Protein AF-A0AB34KIT4-F1 (afdb_monomer_lite)

Organism: NCBI:txid1052096

Radius of gyration: 27.0 Å; chains: 1; bounding box: 55×71×82 Å

Structure (mmCIF, N/CA/C/O backbone):
data_AF-A0AB34KIT4-F1
#
_entry.id   AF-A0AB34KIT4-F1
#
loop_
_atom_site.group_PDB
_atom_site.id
_atom_site.type_symbol
_atom_site.label_atom_id
_atom_site.label_alt_id
_atom_site.label_comp_id
_atom_site.label_asym_id
_atom_site.label_entity_id
_atom_site.label_seq_id
_atom_site.pdbx_PDB_ins_code
_atom_site.Cartn_x
_atom_site.Cartn_y
_atom_site.Cartn_z
_atom_site.occupancy
_atom_site.B_iso_or_equiv
_atom_site.auth_seq_id
_atom_site.auth_comp_id
_atom_site.auth_asym_id
_atom_site.auth_atom_id
_atom_site.pdbx_PDB_model_num
ATOM 1 N N . MET A 1 1 ? -22.124 17.864 18.884 1.00 65.31 1 MET A N 1
ATOM 2 C CA . MET A 1 1 ? -22.129 17.153 17.580 1.00 65.31 1 MET A CA 1
ATOM 3 C C . MET A 1 1 ? -22.810 15.789 17.729 1.00 65.31 1 MET A C 1
ATOM 5 O O . MET A 1 1 ? -22.180 14.860 18.225 1.00 65.31 1 MET A O 1
ATOM 9 N N . THR A 1 2 ? -24.087 15.650 17.356 1.00 73.38 2 THR A N 1
ATOM 10 C CA . THR A 1 2 ? -24.898 14.445 17.652 1.00 73.38 2 THR A CA 1
ATOM 11 C C . THR A 1 2 ? -24.976 13.425 16.513 1.00 73.38 2 THR A C 1
ATOM 13 O O . THR A 1 2 ? -25.124 12.246 16.797 1.00 73.38 2 THR A O 1
ATOM 16 N N . ASN A 1 3 ? -24.793 13.816 15.248 1.00 84.19 3 ASN A N 1
ATOM 17 C CA . ASN A 1 3 ? -24.973 12.926 14.081 1.00 84.19 3 ASN A CA 1
ATOM 18 C C . ASN A 1 3 ? -23.658 12.398 13.473 1.00 84.19 3 ASN A C 1
ATOM 20 O O . ASN A 1 3 ? -23.613 11.999 12.313 1.00 84.19 3 ASN A O 1
ATOM 24 N N . VAL A 1 4 ? -22.570 12.409 14.243 1.00 85.94 4 VAL A N 1
ATOM 25 C CA . VAL A 1 4 ? -21.255 11.932 13.784 1.00 85.94 4 VAL A CA 1
ATOM 26 C C . VAL A 1 4 ? -21.222 10.405 13.792 1.00 85.94 4 VAL A C 1
ATOM 28 O O . VAL A 1 4 ? -21.560 9.793 14.802 1.00 85.94 4 VAL A O 1
ATOM 31 N N . GLN A 1 5 ? -20.797 9.801 12.678 1.00 86.50 5 GLN A N 1
ATOM 32 C CA . GLN A 1 5 ? -20.631 8.345 12.531 1.00 86.50 5 GLN A CA 1
ATOM 33 C C . GLN A 1 5 ? -19.175 7.919 12.304 1.00 86.50 5 GLN A C 1
ATOM 35 O O . GLN A 1 5 ? -18.848 6.745 12.482 1.00 86.50 5 GLN A O 1
ATOM 40 N N . THR A 1 6 ? -18.301 8.860 11.954 1.00 87.62 6 THR A N 1
ATOM 41 C CA . THR A 1 6 ? -16.879 8.619 11.709 1.00 87.62 6 THR A CA 1
ATOM 42 C C . THR A 1 6 ? -16.067 9.574 12.561 1.00 87.62 6 THR A C 1
ATOM 44 O O . THR A 1 6 ? -16.282 10.783 12.501 1.00 87.62 6 THR A O 1
ATOM 47 N N . VAL A 1 7 ? -15.134 9.028 13.333 1.00 88.69 7 VAL A N 1
ATOM 48 C CA . VAL A 1 7 ? -14.143 9.792 14.088 1.00 88.69 7 VAL A CA 1
ATOM 49 C C . VAL A 1 7 ? -12.773 9.448 13.530 1.00 88.69 7 VAL A C 1
ATOM 51 O O . VAL A 1 7 ? -12.375 8.283 13.488 1.00 88.69 7 VAL A O 1
ATOM 54 N N . GLN A 1 8 ? -12.064 10.478 13.089 1.00 83.94 8 GLN A N 1
ATOM 55 C CA . GLN A 1 8 ? -10.703 10.365 12.602 1.00 83.94 8 GLN A CA 1
ATOM 56 C C . GLN A 1 8 ? -9.835 11.364 13.355 1.00 83.94 8 GLN A C 1
ATOM 58 O O . GLN A 1 8 ? -10.128 12.558 13.364 1.00 83.94 8 GLN A O 1
ATOM 63 N N . ILE A 1 9 ? -8.762 10.866 13.957 1.00 78.00 9 ILE A N 1
ATOM 64 C CA . ILE A 1 9 ? -7.785 11.674 14.678 1.00 78.00 9 ILE A CA 1
ATOM 65 C C . ILE A 1 9 ? -6.417 11.341 14.094 1.00 78.00 9 ILE A C 1
ATOM 67 O O . ILE A 1 9 ? -5.994 10.185 14.116 1.00 78.00 9 ILE A O 1
ATOM 71 N N . VAL A 1 10 ? -5.753 12.344 13.522 1.00 68.81 10 VAL A N 1
ATOM 72 C CA . VAL A 1 10 ? -4.450 12.192 12.867 1.00 68.81 10 VAL A CA 1
ATOM 73 C C . VAL A 1 10 ? -3.515 13.264 13.395 1.00 68.81 10 VAL A C 1
ATOM 75 O O . VAL A 1 10 ? -3.869 14.439 13.307 1.00 68.81 10 VAL A O 1
ATOM 78 N N . PHE A 1 11 ? -2.358 12.865 13.927 1.00 60.28 11 PHE A N 1
ATOM 79 C CA . PHE A 1 11 ? -1.421 13.759 14.625 1.00 60.28 11 PHE A CA 1
ATOM 80 C C . PHE A 1 11 ? -2.125 14.566 15.729 1.00 60.28 11 PHE A C 1
ATOM 82 O O . PHE A 1 11 ? -1.956 15.777 15.863 1.00 60.28 11 PHE A O 1
ATOM 89 N N . GLY A 1 12 ? -3.017 13.898 16.462 1.00 58.16 12 GLY A N 1
ATOM 90 C CA . GLY A 1 12 ? -3.909 14.547 17.414 1.00 58.16 12 GLY A CA 1
ATOM 91 C C . GLY A 1 12 ? -3.188 14.989 18.681 1.00 58.16 12 GLY A C 1
ATOM 92 O O . GLY A 1 12 ? -2.403 14.237 19.256 1.00 58.16 12 GLY A O 1
ATOM 93 N N . HIS A 1 13 ? -3.524 16.186 19.165 1.00 64.50 13 HIS A N 1
ATOM 94 C CA . HIS A 1 13 ? -3.102 16.643 20.487 1.00 64.50 13 HIS A CA 1
ATOM 95 C C . HIS A 1 13 ? -3.626 15.674 21.572 1.00 64.50 13 HIS A C 1
ATOM 97 O O . HIS A 1 13 ? -4.806 15.307 21.504 1.00 64.50 13 HIS A O 1
ATOM 103 N N . PRO A 1 14 ? -2.826 15.264 22.577 1.00 60.94 14 PRO A N 1
ATOM 104 C CA . PRO A 1 14 ? -3.209 14.217 23.531 1.00 60.94 14 PRO A CA 1
ATOM 105 C C . PRO A 1 14 ? -4.538 14.487 24.241 1.00 60.94 14 PRO A C 1
ATOM 107 O O . PRO A 1 14 ? -5.430 13.642 24.235 1.00 60.94 14 PRO A O 1
ATOM 110 N N . ARG A 1 15 ? -4.699 15.696 24.794 1.00 65.81 15 ARG A N 1
ATOM 111 C CA . ARG A 1 15 ? -5.882 16.080 25.584 1.00 65.81 15 ARG A CA 1
ATOM 112 C C . ARG A 1 15 ? -7.130 16.248 24.736 1.00 65.81 15 ARG A C 1
ATOM 114 O O . ARG A 1 15 ? -8.224 15.884 25.156 1.00 65.81 15 ARG A O 1
ATOM 121 N N . LEU A 1 16 ? -6.967 16.767 23.520 1.00 72.38 16 LEU A N 1
ATOM 122 C CA . LEU A 1 16 ? -8.085 16.890 22.592 1.00 72.38 16 LEU A CA 1
ATOM 123 C C . LEU A 1 16 ? -8.517 15.505 22.108 1.00 72.38 16 LEU A C 1
ATOM 125 O O . LEU A 1 16 ? -9.706 15.220 22.051 1.00 72.38 16 LEU A O 1
ATOM 129 N N . SER A 1 17 ? -7.558 14.633 21.802 1.00 76.44 17 SER A N 1
ATOM 130 C CA . SER A 1 17 ? -7.833 13.264 21.365 1.00 76.44 17 SER A CA 1
ATOM 131 C C . SER A 1 17 ? -8.567 12.476 22.446 1.00 76.44 17 SER A C 1
ATOM 133 O O . SER A 1 17 ? -9.584 11.854 22.157 1.00 76.44 17 SER A O 1
ATOM 135 N N . GLU A 1 18 ? -8.106 12.569 23.694 1.00 77.75 18 GLU A N 1
ATOM 136 C CA . GLU A 1 18 ? -8.766 12.005 24.873 1.00 77.75 18 GLU A CA 1
ATOM 137 C C . GLU A 1 18 ? -10.210 12.509 25.012 1.00 77.75 18 GLU A C 1
ATOM 139 O O . GLU A 1 18 ? -11.141 11.705 25.075 1.00 77.75 18 GLU A O 1
ATOM 144 N N . ALA A 1 19 ? -10.410 13.830 24.980 1.00 82.12 19 ALA A N 1
ATOM 145 C CA . ALA A 1 19 ? -11.731 14.440 25.092 1.00 82.12 19 ALA A CA 1
ATOM 146 C C . ALA A 1 19 ? -12.679 14.016 23.969 1.00 82.12 19 ALA A C 1
ATOM 148 O O . ALA A 1 19 ? -13.829 13.653 24.226 1.00 82.12 19 ALA A O 1
ATOM 149 N N . LEU A 1 20 ? -12.200 14.023 22.724 1.00 87.88 20 LEU A N 1
ATOM 150 C CA . LEU A 1 20 ? -12.980 13.586 21.573 1.00 87.88 20 LEU A CA 1
ATOM 151 C C . LEU A 1 20 ? -13.371 12.118 21.730 1.00 87.88 20 LEU A C 1
ATOM 153 O O . LEU A 1 20 ? -14.548 11.795 21.593 1.00 87.88 20 LEU A O 1
ATOM 157 N N . LEU A 1 21 ? -12.426 11.237 22.053 1.00 89.06 21 LEU A N 1
ATOM 158 C CA . LEU A 1 21 ? -12.703 9.813 22.206 1.00 89.06 21 LEU A CA 1
ATOM 159 C C . LEU A 1 21 ? -13.710 9.551 23.329 1.00 89.06 21 LEU A C 1
ATOM 161 O O . LEU A 1 21 ? -14.729 8.911 23.072 1.00 89.06 21 LEU A O 1
ATOM 165 N N . ARG A 1 22 ? -13.521 10.125 24.523 1.00 89.69 22 ARG A N 1
ATOM 166 C CA . ARG A 1 22 ? -14.467 9.923 25.631 1.00 89.69 22 ARG A CA 1
ATOM 167 C C . ARG A 1 22 ? -15.867 10.444 25.309 1.00 89.69 22 ARG A C 1
ATOM 169 O O . ARG A 1 22 ? -16.843 9.731 25.499 1.00 89.69 22 ARG A O 1
ATOM 176 N N . CYS A 1 23 ? -15.989 11.638 24.732 1.00 90.19 23 CYS A N 1
ATOM 177 C CA . CYS A 1 23 ? -17.289 12.220 24.373 1.00 90.19 23 CYS A CA 1
ATOM 178 C C . CYS A 1 23 ? -17.968 11.539 23.169 1.00 90.19 23 CYS A C 1
ATOM 180 O O . CYS A 1 23 ? -19.198 11.531 23.051 1.00 90.19 23 CYS A O 1
ATOM 182 N N . PHE A 1 24 ? -17.199 11.000 22.219 1.00 92.75 24 PHE A N 1
ATOM 183 C CA . PHE A 1 24 ? -17.754 10.274 21.073 1.00 92.75 24 PHE A CA 1
ATOM 184 C C . PHE A 1 24 ? -18.137 8.833 21.405 1.00 92.75 24 PHE A C 1
ATOM 186 O O . PHE A 1 24 ? -19.046 8.307 20.762 1.00 92.75 24 PHE A O 1
ATOM 193 N N . PHE A 1 25 ? -17.508 8.229 22.411 1.00 92.31 25 PHE A N 1
ATOM 194 C CA . PHE A 1 25 ? -17.781 6.859 22.846 1.00 92.31 25 PHE A CA 1
ATOM 195 C C . PHE A 1 25 ? -18.478 6.758 24.200 1.00 92.31 25 PHE A C 1
ATOM 197 O O . PHE A 1 25 ? -18.644 5.648 24.691 1.00 92.31 25 PHE A O 1
ATOM 204 N N . ASP A 1 26 ? -18.942 7.873 24.761 1.00 91.94 26 ASP A N 1
ATOM 205 C CA . ASP A 1 26 ? -19.805 7.893 25.940 1.00 91.94 26 ASP A CA 1
ATOM 206 C C . ASP A 1 26 ? -20.937 6.860 25.801 1.00 91.94 26 ASP A C 1
ATOM 208 O O . ASP A 1 26 ? -21.646 6.802 24.782 1.00 91.94 26 ASP A O 1
ATOM 212 N N . GLN A 1 27 ? -21.091 6.017 26.821 1.00 91.00 27 GLN A N 1
ATOM 213 C CA . GLN A 1 27 ? -22.139 5.005 26.877 1.00 91.00 27 GLN A CA 1
ATOM 214 C C . GLN A 1 27 ? -23.535 5.608 26.649 1.00 91.00 27 GLN A C 1
ATOM 216 O O . GLN A 1 27 ? -24.344 5.003 25.931 1.00 91.00 27 GLN A O 1
ATOM 221 N N . ASP A 1 28 ? -23.760 6.827 27.148 1.00 90.06 28 ASP A N 1
ATOM 222 C CA . ASP A 1 28 ? -25.044 7.532 27.137 1.00 90.06 28 ASP A CA 1
ATOM 223 C C . ASP A 1 28 ? -25.271 8.310 25.835 1.00 90.06 28 ASP A C 1
ATOM 225 O O . ASP A 1 28 ? -26.351 8.849 25.574 1.00 90.06 28 ASP A O 1
ATOM 229 N N . ARG A 1 29 ? -24.275 8.322 24.941 1.00 88.56 29 ARG A N 1
ATOM 230 C CA . ARG A 1 29 ? -24.401 8.960 23.636 1.00 88.56 29 ARG A CA 1
ATOM 231 C C . ARG A 1 29 ? -25.463 8.247 22.781 1.00 88.56 29 ARG A C 1
ATOM 233 O O . ARG A 1 29 ? -25.328 7.039 22.534 1.00 88.56 29 ARG A O 1
ATOM 240 N N . PRO A 1 30 ? -26.446 8.985 22.219 1.00 84.81 30 PRO A N 1
ATOM 241 C CA . PRO A 1 30 ? -27.540 8.397 21.444 1.00 84.81 30 PRO A CA 1
ATOM 242 C C . PRO A 1 30 ? -27.070 7.831 20.097 1.00 84.81 30 PRO A C 1
ATOM 244 O O . PRO A 1 30 ? -27.451 6.728 19.706 1.00 84.81 30 PRO A O 1
ATOM 247 N N . THR A 1 31 ? -26.202 8.558 19.388 1.00 84.88 31 THR A N 1
ATOM 248 C CA . THR A 1 31 ? -25.662 8.122 18.093 1.00 84.88 31 THR A CA 1
ATOM 249 C C . THR A 1 31 ? -24.321 7.437 18.283 1.00 84.88 31 THR A C 1
ATOM 251 O O . THR A 1 31 ? -23.340 8.075 18.672 1.00 84.88 31 THR A O 1
ATOM 254 N N . LYS A 1 32 ? -24.264 6.147 17.945 1.00 89.12 32 LYS A N 1
ATOM 255 C CA . LYS A 1 32 ? -23.036 5.350 18.019 1.00 89.12 32 LYS A CA 1
ATOM 256 C C . LYS A 1 32 ? -22.114 5.616 16.829 1.00 89.12 32 LYS A C 1
ATOM 258 O O . LYS A 1 32 ? -22.560 5.605 15.678 1.00 89.12 32 LYS A O 1
ATOM 263 N N . ILE A 1 33 ? -20.824 5.778 17.112 1.00 93.56 33 ILE A N 1
ATOM 264 C CA . ILE A 1 33 ? -19.773 5.837 16.092 1.00 93.56 33 ILE A CA 1
ATOM 265 C C . ILE A 1 33 ? -19.679 4.489 15.375 1.00 93.56 33 ILE A C 1
ATOM 267 O O . ILE A 1 33 ? -19.814 3.428 15.980 1.00 93.56 33 ILE A O 1
ATOM 271 N N . LYS A 1 34 ? -19.474 4.535 14.058 1.00 92.31 34 LYS A N 1
ATOM 272 C CA . LYS A 1 34 ? -19.337 3.364 13.183 1.00 92.31 34 LYS A CA 1
ATOM 273 C C . LYS A 1 34 ? -17.909 3.167 12.697 1.00 92.31 34 LYS A C 1
ATOM 275 O O . LYS A 1 34 ? -17.517 2.027 12.456 1.00 92.31 34 LYS A O 1
ATOM 280 N N . HIS A 1 35 ? -17.134 4.239 12.576 1.00 91.38 35 HIS A N 1
ATOM 281 C CA . HIS A 1 35 ? -15.781 4.185 12.038 1.00 91.38 35 HIS A CA 1
ATOM 282 C C . HIS A 1 35 ? -14.824 4.977 12.925 1.00 91.38 35 HIS A C 1
ATOM 284 O O . HIS A 1 35 ? -15.063 6.157 13.184 1.00 91.38 35 HIS A O 1
ATOM 290 N N . LEU A 1 36 ? -13.749 4.327 13.369 1.00 91.62 36 LEU A N 1
ATOM 291 C CA . LEU A 1 36 ? -12.693 4.938 14.168 1.00 91.62 36 LEU A CA 1
ATOM 292 C C . LEU A 1 36 ? -11.342 4.780 13.469 1.00 91.62 36 LEU A C 1
ATOM 294 O O . LEU A 1 36 ? -10.936 3.664 13.140 1.00 91.62 36 LEU A O 1
ATOM 298 N N . TRP A 1 37 ? -10.643 5.893 13.259 1.00 87.62 37 TRP A N 1
ATOM 299 C CA . TRP A 1 37 ? -9.277 5.902 12.745 1.00 87.62 37 TRP A CA 1
ATOM 300 C C . TRP A 1 37 ? -8.383 6.774 13.617 1.00 87.62 37 TRP A C 1
ATOM 302 O O . TRP A 1 37 ? -8.612 7.975 13.750 1.00 87.62 37 TRP A O 1
ATOM 312 N N . LEU A 1 38 ? -7.346 6.148 14.168 1.00 81.56 38 LEU A N 1
ATOM 313 C CA . LEU A 1 38 ? -6.308 6.790 14.961 1.00 81.56 38 LEU A CA 1
ATOM 314 C C . LEU A 1 38 ? -4.968 6.682 14.230 1.00 81.56 38 LEU A C 1
ATOM 316 O O . LEU A 1 38 ? -4.545 5.579 13.875 1.00 81.56 38 LEU A O 1
ATOM 320 N N . GLU A 1 39 ? -4.328 7.822 13.974 1.00 75.00 39 GLU A N 1
ATOM 321 C CA . GLU A 1 39 ? -3.007 7.904 13.348 1.00 75.00 39 GLU A CA 1
ATOM 322 C C . GLU A 1 39 ? -2.066 8.794 14.152 1.00 75.00 39 GLU A C 1
ATOM 324 O O . GLU A 1 39 ? -2.308 9.995 14.237 1.00 75.00 39 GLU A O 1
ATOM 329 N N . ASN A 1 40 ? -0.995 8.213 14.699 1.00 65.94 40 ASN A N 1
ATOM 330 C CA . ASN A 1 40 ? -0.013 8.915 15.532 1.00 65.94 40 ASN A CA 1
ATOM 331 C C . ASN A 1 40 ? -0.674 9.727 16.671 1.00 65.94 40 ASN A C 1
ATOM 333 O O . ASN A 1 40 ? -0.608 10.955 16.730 1.00 65.94 40 ASN A O 1
ATOM 337 N N . VAL A 1 41 ? -1.431 9.022 17.518 1.00 63.88 41 VAL A N 1
ATOM 338 C CA . VAL A 1 41 ? -2.241 9.581 18.613 1.00 63.88 41 VAL A CA 1
ATOM 339 C C . VAL A 1 41 ? -2.027 8.756 19.882 1.00 63.88 41 VAL A C 1
ATOM 341 O O . VAL A 1 41 ? -1.912 7.532 19.833 1.00 63.88 41 VAL A O 1
ATOM 344 N N . ARG A 1 42 ? -2.040 9.406 21.046 1.00 67.12 42 ARG A N 1
ATOM 345 C CA . ARG A 1 42 ? -2.095 8.720 22.341 1.00 67.12 42 ARG A CA 1
ATOM 346 C C . ARG A 1 42 ? -3.489 8.142 22.603 1.00 67.12 42 ARG A C 1
ATOM 348 O O . ARG A 1 42 ? -4.470 8.881 22.574 1.00 67.12 42 ARG A O 1
ATOM 355 N N . ILE A 1 43 ? -3.582 6.843 22.902 1.00 66.88 43 ILE A N 1
ATOM 356 C CA . ILE A 1 43 ? -4.882 6.158 23.086 1.00 66.88 43 ILE A CA 1
ATOM 357 C C . ILE A 1 43 ? -5.214 5.783 24.533 1.00 66.88 43 ILE A C 1
ATOM 359 O O . ILE A 1 43 ? -6.379 5.530 24.826 1.00 66.88 43 ILE A O 1
ATOM 363 N N . LEU A 1 44 ? -4.222 5.801 25.428 1.00 63.59 44 LEU A N 1
ATOM 364 C CA . LEU A 1 44 ? -4.295 5.293 26.806 1.00 63.59 44 LEU A CA 1
ATOM 365 C C . LEU A 1 44 ? -5.554 5.758 27.567 1.00 63.59 44 LEU A C 1
ATOM 367 O O . LEU A 1 44 ? -6.460 4.974 27.815 1.00 63.59 44 LEU A O 1
ATOM 371 N N . GLU A 1 45 ? -5.657 7.056 27.861 1.00 60.38 45 GLU A N 1
ATOM 372 C CA . GLU A 1 45 ? -6.759 7.610 28.662 1.00 60.38 45 GLU A CA 1
ATOM 373 C C . GLU A 1 45 ? -8.056 7.757 27.856 1.00 60.38 45 GLU A C 1
ATOM 375 O O . GLU A 1 45 ? -9.150 7.659 28.409 1.00 60.38 45 GLU A O 1
ATOM 380 N N . GLY A 1 46 ? -7.952 7.979 26.542 1.00 61.91 46 GLY A N 1
ATOM 381 C CA . GLY A 1 46 ? -9.102 8.236 25.674 1.00 61.91 46 GLY A CA 1
ATOM 382 C C . GLY A 1 46 ? -9.915 6.992 25.323 1.00 61.91 46 GLY A C 1
ATOM 383 O O . GLY A 1 46 ? -11.065 7.123 24.913 1.00 61.91 46 GLY A O 1
ATOM 384 N N . THR A 1 47 ? -9.331 5.798 25.456 1.00 71.69 47 THR A N 1
ATOM 385 C CA . THR A 1 47 ? -9.983 4.539 25.059 1.00 71.69 47 THR A CA 1
ATOM 386 C C . THR A 1 47 ? -10.197 3.543 26.195 1.00 71.69 47 THR A C 1
ATOM 388 O O . THR A 1 47 ? -10.795 2.490 25.976 1.00 71.69 47 THR A O 1
ATOM 391 N N . GLU A 1 48 ? -9.782 3.883 27.415 1.00 79.50 48 GLU A N 1
ATOM 392 C CA . GLU A 1 48 ? -10.053 3.071 28.597 1.00 79.50 48 GLU A CA 1
ATOM 393 C C . GLU A 1 48 ? -11.560 3.039 28.892 1.00 79.50 48 GLU A C 1
ATOM 395 O O . GLU A 1 48 ? -12.185 4.080 29.118 1.00 79.50 48 GLU A O 1
ATOM 400 N N . ILE A 1 49 ? -12.129 1.827 28.849 1.00 81.25 49 ILE A N 1
ATOM 401 C CA . ILE A 1 49 ? -13.577 1.574 28.918 1.00 81.25 49 ILE A CA 1
ATOM 402 C C . ILE A 1 49 ? -14.190 2.170 30.183 1.00 81.25 49 ILE A C 1
ATOM 404 O O . ILE A 1 49 ? -15.295 2.701 30.131 1.00 81.25 49 ILE A O 1
ATOM 408 N N . GLU A 1 50 ? -13.483 2.092 31.303 1.00 83.06 50 GLU A N 1
ATOM 409 C CA . GLU A 1 50 ? -13.961 2.575 32.588 1.00 83.06 50 GLU A CA 1
ATOM 410 C C . GLU A 1 50 ? -12.826 3.252 33.345 1.00 83.06 50 GLU A C 1
ATOM 412 O O . GLU A 1 50 ? -11.745 2.687 33.486 1.00 83.06 50 GLU A O 1
ATOM 417 N N . ILE A 1 51 ? -13.092 4.454 33.850 1.00 78.62 51 ILE A N 1
ATOM 418 C CA . ILE A 1 51 ? -12.210 5.158 34.782 1.00 78.62 51 ILE A CA 1
ATOM 419 C C . ILE A 1 51 ? -12.997 5.593 36.013 1.00 78.62 51 ILE A C 1
ATOM 421 O O . ILE A 1 51 ? -14.180 5.922 35.929 1.00 78.62 51 ILE A O 1
ATOM 425 N N . GLN A 1 52 ? -12.330 5.626 37.164 1.00 72.81 52 GLN A N 1
ATOM 426 C CA . GLN A 1 52 ? -12.973 5.993 38.429 1.00 72.81 52 GLN A CA 1
ATOM 427 C C . GLN A 1 52 ? -13.315 7.485 38.481 1.00 72.81 52 GLN A C 1
ATOM 429 O O . GLN A 1 52 ? -14.413 7.883 38.892 1.00 72.81 52 GLN A O 1
ATOM 434 N N . ASP A 1 53 ? -12.388 8.330 38.031 1.00 69.00 53 ASP A N 1
ATOM 435 C CA . ASP A 1 53 ? -12.593 9.767 38.022 1.00 69.00 53 ASP A CA 1
ATOM 436 C C . ASP A 1 53 ? -11.883 10.474 36.874 1.00 69.00 53 ASP A C 1
ATOM 438 O O . ASP A 1 53 ? -10.883 9.993 36.346 1.00 69.00 53 ASP A O 1
ATOM 442 N N . HIS A 1 54 ? -12.429 11.628 36.489 1.00 68.38 54 HIS A N 1
ATOM 443 C CA . HIS A 1 54 ? -11.868 12.468 35.445 1.00 68.38 54 HIS A CA 1
ATOM 444 C C . HIS A 1 54 ? -12.006 13.944 35.817 1.00 68.38 54 HIS A C 1
ATOM 446 O O . HIS A 1 54 ? -13.112 14.480 35.853 1.00 68.38 54 HIS A O 1
ATOM 452 N N . LYS A 1 55 ? -10.879 14.637 36.005 1.00 59.78 55 LYS A N 1
ATOM 453 C CA . LYS A 1 55 ? -10.823 16.036 36.484 1.00 59.78 55 LYS A CA 1
ATOM 454 C C . LYS A 1 55 ? -11.661 17.030 35.683 1.00 59.78 55 LYS A C 1
ATOM 456 O O . LYS A 1 55 ? -12.137 18.011 36.235 1.00 59.78 55 LYS A O 1
ATOM 461 N N . TYR A 1 56 ? -11.822 16.791 34.384 1.00 67.31 56 TYR A N 1
ATOM 462 C CA . TYR A 1 56 ? -12.599 17.662 33.495 1.00 67.31 56 TYR A CA 1
ATOM 463 C C . TYR A 1 56 ? -14.059 17.215 33.308 1.00 67.31 56 TYR A C 1
ATOM 465 O O . TYR A 1 56 ? -14.726 17.695 32.397 1.00 67.31 56 TYR A O 1
ATOM 473 N N . GLY A 1 57 ? -14.542 16.254 34.106 1.00 73.31 57 GLY A N 1
ATOM 474 C CA . GLY A 1 57 ? -15.908 15.734 34.004 1.00 73.31 57 GLY A CA 1
ATOM 475 C C . GLY A 1 57 ? -16.204 15.009 32.688 1.00 73.31 57 GLY A C 1
ATOM 476 O O . GLY A 1 57 ? -17.354 14.975 32.258 1.00 73.31 57 GLY A O 1
ATOM 477 N N . LEU A 1 58 ? -15.178 14.460 32.022 1.00 83.69 58 LEU A N 1
ATOM 478 C CA . LEU A 1 58 ? -15.385 13.671 30.810 1.00 83.69 58 LEU A CA 1
ATOM 479 C C . LEU A 1 58 ? -16.102 12.353 31.140 1.00 83.69 58 LEU A C 1
ATOM 481 O O . LEU A 1 58 ? -15.989 11.863 32.269 1.00 83.69 58 LEU A O 1
ATOM 485 N N . PRO A 1 59 ? -16.798 11.751 30.157 1.00 88.19 59 PRO A N 1
ATOM 486 C CA . PRO A 1 59 ? -17.484 10.477 30.337 1.00 88.19 59 PRO A CA 1
ATOM 487 C C . PRO A 1 59 ? -16.577 9.411 30.951 1.00 88.19 59 PRO A C 1
ATOM 489 O O . PRO A 1 59 ? -15.471 9.170 30.461 1.00 88.19 59 PRO A O 1
ATOM 492 N N . LYS A 1 60 ? -17.056 8.776 32.025 1.00 87.19 60 LYS A N 1
ATOM 493 C CA . LYS A 1 60 ? -16.311 7.765 32.794 1.00 87.19 60 LYS A CA 1
ATOM 494 C C . LYS A 1 60 ? -16.408 6.368 32.189 1.00 87.19 60 LYS A C 1
ATOM 496 O O . LYS A 1 60 ? -15.469 5.590 32.320 1.00 87.19 60 LYS A O 1
ATOM 501 N N . HIS A 1 61 ? -17.506 6.095 31.485 1.00 90.00 61 HIS A N 1
ATOM 502 C CA . HIS A 1 61 ? -17.804 4.807 30.874 1.00 90.00 61 HIS A CA 1
ATOM 503 C C . HIS A 1 61 ? -17.935 4.953 29.360 1.00 90.00 61 HIS A C 1
ATOM 505 O O . HIS A 1 61 ? -18.737 5.750 28.863 1.00 90.00 61 HIS A O 1
ATOM 511 N N . LEU A 1 62 ? -17.150 4.169 28.630 1.00 91.12 62 LEU A N 1
ATOM 512 C CA . LEU A 1 62 ? -17.133 4.149 27.177 1.00 91.12 62 LEU A CA 1
ATOM 513 C C . LEU A 1 62 ? -17.767 2.867 26.650 1.00 91.12 62 LEU A C 1
ATOM 515 O O . LEU A 1 62 ? -17.648 1.794 27.238 1.00 91.12 62 LEU A O 1
ATOM 519 N N . ASN A 1 63 ? -18.409 2.967 25.493 1.00 90.69 63 ASN A N 1
ATOM 520 C CA . ASN A 1 63 ? -18.990 1.834 24.799 1.00 90.69 63 ASN A CA 1
ATOM 521 C C . ASN A 1 63 ? -18.607 1.854 23.316 1.00 90.69 63 ASN A C 1
ATOM 523 O O . ASN A 1 63 ? -19.086 2.686 22.541 1.00 90.69 63 ASN A O 1
ATOM 527 N N . PHE A 1 64 ? -17.781 0.889 22.914 1.00 93.31 64 PHE A N 1
ATOM 528 C CA . PHE A 1 64 ? -17.333 0.722 21.530 1.00 93.31 64 PHE A CA 1
ATOM 529 C C . PHE A 1 64 ? -18.254 -0.183 20.696 1.00 93.31 64 PHE A C 1
ATOM 531 O O . PHE A 1 64 ? -18.035 -0.350 19.491 1.00 93.31 64 PHE A O 1
ATOM 538 N N . HIS A 1 65 ? -19.317 -0.736 21.291 1.00 91.50 65 HIS A N 1
ATOM 539 C CA . HIS A 1 65 ? -20.300 -1.538 20.574 1.00 91.50 65 HIS A CA 1
ATOM 540 C C . HIS A 1 65 ? -20.960 -0.730 19.446 1.00 91.50 65 HIS A C 1
ATOM 542 O O . HIS A 1 65 ? -21.439 0.395 19.624 1.00 91.50 65 HIS A O 1
ATOM 548 N N . GLY A 1 66 ? -21.039 -1.334 18.262 1.00 91.12 66 GLY A N 1
ATOM 549 C CA . GLY A 1 66 ? -21.578 -0.703 17.063 1.00 91.12 66 GLY A CA 1
ATOM 550 C C . GLY A 1 66 ? -20.513 -0.181 16.104 1.00 91.12 66 GLY A C 1
ATOM 551 O O . GLY A 1 66 ? -20.891 0.182 14.982 1.00 91.12 66 GLY A O 1
ATOM 552 N N . LEU A 1 67 ? -19.231 -0.187 16.494 1.00 94.56 67 LEU A N 1
ATOM 553 C CA . LEU A 1 67 ? -18.112 0.040 15.583 1.00 94.56 67 LEU A CA 1
ATOM 554 C C . LEU A 1 67 ? -18.093 -1.027 14.487 1.00 94.56 67 LEU A C 1
ATOM 556 O O . LEU A 1 67 ? -18.080 -2.224 14.759 1.00 94.56 67 LEU A O 1
ATOM 560 N N . LYS A 1 68 ? -18.072 -0.570 13.235 1.00 94.06 68 LYS A N 1
ATOM 561 C CA . LYS A 1 68 ? -17.965 -1.398 12.029 1.00 94.06 68 LYS A CA 1
ATOM 562 C C . LYS A 1 68 ? -16.544 -1.442 11.484 1.00 94.06 68 LYS A C 1
ATOM 564 O O . LYS A 1 68 ? -16.167 -2.449 10.889 1.00 94.06 68 LYS A O 1
ATOM 569 N N . SER A 1 69 ? -15.773 -0.370 11.661 1.00 92.44 69 SER A N 1
ATOM 570 C CA . SER A 1 69 ? -14.389 -0.275 11.195 1.00 92.44 69 SER A CA 1
ATOM 571 C C . SER A 1 69 ? -13.500 0.361 12.249 1.00 92.44 69 SER A C 1
ATOM 573 O O . SER A 1 69 ? -13.830 1.429 12.769 1.00 92.44 69 SER A O 1
ATOM 575 N N . LEU A 1 70 ? -12.340 -0.248 12.465 1.00 92.44 70 LEU A N 1
ATOM 576 C CA . LEU A 1 70 ? -11.278 0.275 13.309 1.00 92.44 70 LEU A CA 1
ATOM 577 C C . LEU A 1 70 ? -9.957 0.256 12.546 1.00 92.44 70 LEU A C 1
ATOM 579 O O . LEU A 1 70 ? -9.588 -0.761 11.955 1.00 92.44 70 LEU A O 1
ATOM 583 N N . ARG A 1 71 ? -9.245 1.381 12.580 1.00 88.00 71 ARG A N 1
ATOM 584 C CA . ARG A 1 71 ? -7.906 1.492 12.018 1.00 88.00 71 ARG A CA 1
ATOM 585 C C . ARG A 1 71 ? -6.942 2.142 12.994 1.00 88.00 71 ARG A C 1
ATOM 587 O O . ARG A 1 71 ? -7.148 3.287 13.400 1.00 88.00 71 ARG A O 1
ATOM 594 N N . PHE A 1 72 ? -5.850 1.441 13.258 1.00 83.94 72 PHE A N 1
ATOM 595 C CA . PHE A 1 72 ? -4.666 1.992 13.895 1.00 83.94 72 PHE A CA 1
ATOM 596 C C . PHE A 1 72 ? -3.596 2.216 12.839 1.00 83.94 72 PHE A C 1
ATOM 598 O O . PHE A 1 72 ? -3.383 1.363 11.973 1.00 83.94 72 PHE A O 1
ATOM 605 N N . ARG A 1 73 ? -2.955 3.383 12.883 1.00 75.56 73 ARG A N 1
ATOM 606 C CA . ARG A 1 73 ? -1.858 3.699 11.981 1.00 75.56 73 ARG A CA 1
ATOM 607 C C . ARG A 1 73 ? -0.727 4.430 12.683 1.00 75.56 73 ARG A C 1
ATOM 609 O O . ARG A 1 73 ? -1.013 5.389 13.388 1.00 75.56 73 ARG A O 1
ATOM 616 N N . ARG A 1 74 ? 0.532 4.036 12.459 1.00 63.34 74 ARG A N 1
ATOM 617 C CA . ARG A 1 74 ? 1.706 4.682 13.090 1.00 63.34 74 ARG A CA 1
ATOM 618 C C . ARG A 1 74 ? 1.478 4.923 14.581 1.00 63.34 74 ARG A C 1
ATOM 620 O O . ARG A 1 74 ? 1.589 6.043 15.070 1.00 63.34 74 ARG A O 1
ATOM 627 N N . LEU A 1 75 ? 0.972 3.896 15.251 1.00 57.16 75 LEU A N 1
ATOM 628 C CA . LEU A 1 75 ? 0.523 4.006 16.627 1.00 57.16 75 LEU A CA 1
ATOM 629 C C . LEU A 1 75 ? 1.549 3.288 17.504 1.00 57.16 75 LEU A C 1
ATOM 631 O O . LEU A 1 75 ? 1.636 2.067 17.365 1.00 57.16 75 LEU A O 1
ATOM 635 N N . PRO A 1 76 ? 2.308 3.992 18.364 1.00 56.47 76 PRO A N 1
ATOM 636 C CA . PRO A 1 76 ? 3.138 3.343 19.376 1.00 56.47 76 PRO A CA 1
ATOM 637 C C . PRO A 1 76 ? 2.230 2.549 20.314 1.00 56.47 76 PRO A C 1
ATOM 639 O O . PRO A 1 76 ? 1.299 3.118 20.886 1.00 56.47 76 PRO A O 1
ATOM 642 N N . MET A 1 77 ? 2.429 1.233 20.396 1.00 49.31 77 MET A N 1
ATOM 643 C CA . MET A 1 77 ? 1.665 0.334 21.270 1.00 49.31 77 MET A CA 1
ATOM 644 C C . MET A 1 77 ? 2.507 -0.234 22.426 1.00 49.31 77 MET A C 1
ATOM 646 O O . MET A 1 77 ? 1.904 -0.783 23.349 1.00 49.31 77 MET A O 1
ATOM 650 N N . GLU A 1 78 ? 3.837 -0.047 22.409 1.00 43.91 78 GLU A N 1
ATOM 651 C CA . GLU A 1 78 ? 4.779 -0.472 23.461 1.00 43.91 78 GLU A CA 1
ATOM 652 C C . GLU A 1 78 ? 5.898 0.552 23.755 1.00 43.91 78 GLU A C 1
ATOM 654 O O . GLU A 1 78 ? 6.222 1.409 22.927 1.00 43.91 78 GLU A O 1
ATOM 659 N N . THR A 1 79 ? 6.495 0.424 24.952 1.00 41.62 79 THR A N 1
ATOM 660 C CA . THR A 1 79 ? 7.452 1.352 25.579 1.00 41.62 79 THR A CA 1
ATOM 661 C C . THR A 1 79 ? 8.708 0.633 26.052 1.00 41.62 79 THR A C 1
ATOM 663 O O . THR A 1 79 ? 8.608 -0.134 27.005 1.00 41.62 79 THR A O 1
ATOM 666 N N . VAL A 1 80 ? 9.895 0.935 25.521 1.00 37.19 80 VAL A N 1
ATOM 667 C CA . VAL A 1 80 ? 11.141 0.643 26.254 1.00 37.19 80 VAL A CA 1
ATOM 668 C C . VAL A 1 80 ? 12.190 1.740 26.044 1.00 37.19 80 VAL A C 1
ATOM 670 O O . VAL A 1 80 ? 12.224 2.465 25.049 1.00 37.19 80 VAL A O 1
ATOM 673 N N . GLN A 1 81 ? 12.986 1.889 27.095 1.00 34.03 81 GLN A N 1
ATOM 674 C CA . GLN A 1 81 ? 14.110 2.768 27.360 1.00 34.03 81 GLN A CA 1
ATOM 675 C C . GLN A 1 81 ? 15.243 2.605 26.336 1.00 34.03 81 GLN A C 1
ATOM 677 O O . GLN A 1 81 ? 15.956 1.610 26.351 1.00 34.03 81 GLN A O 1
ATOM 682 N N . GLN A 1 82 ? 15.485 3.622 25.505 1.00 34.22 82 GLN A N 1
ATOM 683 C CA . GLN A 1 82 ? 16.701 3.648 24.691 1.00 34.22 82 GLN A CA 1
ATOM 684 C C . GLN A 1 82 ? 17.908 3.715 25.622 1.00 34.22 82 GLN A C 1
ATOM 686 O O . GLN A 1 82 ? 18.033 4.638 26.440 1.00 34.22 82 GLN A O 1
ATOM 691 N N . ALA A 1 83 ? 18.781 2.721 25.502 1.00 30.66 83 ALA A N 1
ATOM 692 C CA . ALA A 1 83 ? 20.104 2.781 26.087 1.00 30.66 83 ALA A CA 1
ATOM 693 C C . ALA A 1 83 ? 20.868 3.952 25.450 1.00 30.66 83 ALA A C 1
ATOM 695 O O . ALA A 1 83 ? 20.852 4.133 24.234 1.00 30.66 83 ALA A O 1
ATOM 696 N N . HIS A 1 84 ? 21.514 4.759 26.290 1.00 33.06 84 HIS A N 1
ATOM 697 C CA . HIS A 1 84 ? 22.378 5.853 25.859 1.00 33.06 84 HIS A CA 1
ATOM 698 C C . HIS A 1 84 ? 23.493 5.316 24.953 1.00 33.06 84 HIS A C 1
ATOM 700 O O . HIS A 1 84 ? 24.191 4.377 25.344 1.00 33.06 84 HIS A O 1
ATOM 706 N N . GLY A 1 85 ? 23.693 5.938 23.785 1.00 31.73 85 GLY A N 1
ATOM 707 C CA . GLY A 1 85 ? 24.975 5.840 23.081 1.00 31.73 85 GLY A CA 1
ATOM 708 C C . GLY A 1 85 ? 24.986 5.447 21.604 1.00 31.73 85 GLY A C 1
ATOM 709 O O . GLY A 1 85 ? 26.012 4.926 21.173 1.00 31.73 85 GLY A O 1
ATOM 710 N N . GLN A 1 86 ? 23.945 5.702 20.805 1.00 32.56 86 GLN A N 1
ATOM 711 C CA . GLN A 1 86 ? 24.097 5.666 19.341 1.00 32.56 86 GLN A CA 1
ATOM 712 C C . GLN A 1 86 ? 23.390 6.838 18.654 1.00 32.56 86 GLN A C 1
ATOM 714 O O . GLN A 1 86 ? 22.294 6.713 18.123 1.00 32.56 86 GLN A O 1
ATOM 719 N N . THR A 1 87 ? 24.094 7.965 18.585 1.00 30.36 87 THR A N 1
ATOM 720 C CA . THR A 1 87 ? 23.840 9.119 17.704 1.00 30.36 87 THR A CA 1
ATOM 721 C C . THR A 1 87 ? 24.175 8.816 16.231 1.00 30.36 87 THR A C 1
ATOM 723 O O . THR A 1 87 ? 24.676 9.661 15.497 1.00 30.36 87 THR A O 1
ATOM 726 N N . GLY A 1 88 ? 23.958 7.578 15.785 1.00 31.36 88 GLY A N 1
ATOM 727 C CA . GLY A 1 88 ? 24.503 7.063 14.532 1.00 31.36 88 GLY A CA 1
ATOM 728 C C . GLY A 1 88 ? 23.510 6.224 13.750 1.00 31.36 88 GLY A C 1
ATOM 729 O O . GLY A 1 88 ? 23.831 5.099 13.377 1.00 31.36 88 GLY A O 1
ATOM 730 N N . LEU A 1 89 ? 22.313 6.748 13.482 1.00 32.28 89 LEU A N 1
ATOM 731 C CA . LEU A 1 89 ? 21.556 6.234 12.346 1.00 32.28 89 LEU A CA 1
ATOM 732 C C . LEU A 1 89 ? 22.288 6.685 11.081 1.00 32.28 89 LEU A C 1
ATOM 734 O O . LEU A 1 89 ? 22.361 7.873 10.776 1.00 32.28 89 LEU A O 1
ATOM 738 N N . ASN A 1 90 ? 22.916 5.724 10.404 1.00 30.39 90 ASN A N 1
ATOM 739 C CA . ASN A 1 90 ? 23.612 5.946 9.145 1.00 30.39 90 ASN A CA 1
ATOM 740 C C . ASN A 1 90 ? 22.621 6.596 8.153 1.00 30.39 90 ASN A C 1
ATOM 742 O O . ASN A 1 90 ? 21.549 6.023 7.939 1.00 30.39 90 ASN A O 1
ATOM 746 N N . PRO A 1 91 ? 22.938 7.755 7.543 1.00 31.47 91 PRO A N 1
ATOM 747 C CA . PRO A 1 91 ? 22.098 8.349 6.504 1.00 31.47 91 PRO A CA 1
ATOM 748 C C . PRO A 1 91 ? 21.773 7.371 5.358 1.00 31.47 91 PRO A C 1
ATOM 750 O O . PRO A 1 91 ? 20.754 7.505 4.690 1.00 31.47 91 PRO A O 1
ATOM 753 N N . ALA A 1 92 ? 22.555 6.304 5.198 1.00 28.94 92 ALA A N 1
ATOM 754 C CA . ALA A 1 92 ? 22.256 5.180 4.316 1.00 28.94 92 ALA A CA 1
ATOM 755 C C . ALA A 1 92 ? 21.127 4.235 4.806 1.00 28.94 92 ALA A C 1
ATOM 757 O O . ALA A 1 92 ? 21.149 3.062 4.460 1.00 28.94 92 ALA A O 1
ATOM 758 N N . TYR A 1 93 ? 20.161 4.687 5.619 1.00 29.94 93 TYR A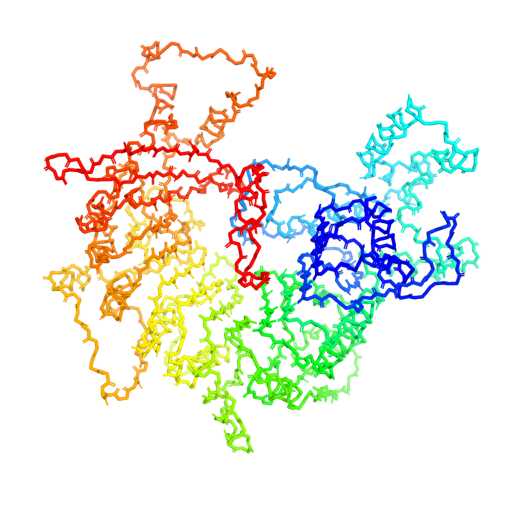 N 1
ATOM 759 C CA . TYR A 1 93 ? 18.921 3.948 5.949 1.00 29.94 93 TYR A CA 1
ATOM 760 C C . TYR A 1 93 ? 17.640 4.731 5.595 1.00 29.94 93 TYR A C 1
ATOM 762 O O . TYR A 1 93 ? 16.526 4.344 5.968 1.00 29.94 93 TYR A O 1
ATOM 770 N N . PHE A 1 94 ? 17.763 5.847 4.868 1.00 33.22 94 PHE A N 1
ATOM 771 C CA . PHE A 1 94 ? 16.614 6.646 4.456 1.00 33.22 94 PHE A CA 1
ATOM 772 C C . PHE A 1 94 ? 15.897 6.023 3.251 1.00 33.22 94 PHE A C 1
ATOM 774 O O . PHE A 1 94 ? 16.326 6.133 2.107 1.00 33.22 94 PHE A O 1
ATOM 781 N N . ASN A 1 95 ? 14.731 5.426 3.501 1.00 30.11 95 ASN A N 1
ATOM 782 C CA . ASN A 1 95 ? 13.762 5.161 2.441 1.00 30.11 95 ASN A CA 1
ATOM 783 C C . ASN A 1 95 ? 13.088 6.480 2.028 1.00 30.11 95 ASN A C 1
ATOM 785 O O . ASN A 1 95 ? 12.507 7.157 2.879 1.00 30.11 95 ASN A O 1
ATOM 789 N N . HIS A 1 96 ? 13.171 6.819 0.733 1.00 31.11 96 HIS A N 1
ATOM 790 C CA . HIS A 1 96 ? 12.695 8.065 0.109 1.00 31.11 96 HIS A CA 1
ATOM 791 C C . HIS A 1 96 ? 11.423 8.642 0.760 1.00 31.11 96 HIS A C 1
ATOM 793 O O . HIS A 1 96 ? 10.367 7.993 0.816 1.00 31.11 96 HIS A O 1
ATOM 799 N N . ALA A 1 97 ? 11.520 9.870 1.269 1.00 30.72 97 ALA A N 1
ATOM 800 C CA . ALA A 1 97 ? 10.546 10.420 2.192 1.00 30.72 97 ALA A CA 1
ATOM 801 C C . ALA A 1 97 ? 9.563 11.369 1.497 1.00 30.72 97 ALA A C 1
ATOM 803 O O . ALA A 1 97 ? 9.889 12.465 1.088 1.00 30.72 97 ALA A O 1
ATOM 804 N N . ARG A 1 98 ? 8.294 10.969 1.422 1.00 39.91 98 ARG A N 1
ATOM 805 C CA . ARG A 1 98 ? 7.219 11.591 0.611 1.00 39.91 98 ARG A CA 1
ATOM 806 C C . ARG A 1 98 ? 6.746 13.010 1.002 1.00 39.91 98 ARG A C 1
ATOM 808 O O . ARG A 1 98 ? 5.593 13.337 0.728 1.00 39.91 98 ARG A O 1
ATOM 815 N N . GLY A 1 99 ? 7.587 13.849 1.599 1.00 33.25 99 GLY A N 1
ATOM 816 C CA . GLY A 1 99 ? 7.351 15.289 1.734 1.00 33.25 99 GLY A CA 1
ATOM 817 C C . GLY A 1 99 ? 8.651 16.094 1.670 1.00 33.25 99 GLY A C 1
ATOM 818 O O . GLY A 1 99 ? 9.655 15.659 2.224 1.00 33.25 99 GLY A O 1
ATOM 819 N N . ASN A 1 100 ? 8.630 17.255 1.005 1.00 32.81 100 ASN A N 1
ATOM 820 C CA . ASN A 1 100 ? 9.823 18.102 0.806 1.00 32.81 100 ASN A CA 1
ATOM 821 C C . ASN A 1 100 ? 10.016 19.155 1.909 1.00 32.81 100 ASN A C 1
ATOM 823 O O . ASN A 1 100 ? 10.994 19.896 1.935 1.00 32.81 100 ASN A O 1
ATOM 827 N N . ARG A 1 101 ? 9.057 19.272 2.828 1.00 38.53 101 ARG A N 1
ATOM 828 C CA . ARG A 1 101 ? 9.177 20.166 3.977 1.00 38.53 101 ARG A CA 1
ATOM 829 C C . ARG A 1 101 ? 9.197 19.355 5.251 1.00 38.53 101 ARG A C 1
ATOM 831 O O . ARG A 1 101 ? 8.217 18.674 5.568 1.00 38.53 101 ARG A O 1
ATOM 838 N N . SER A 1 102 ? 10.277 19.511 6.013 1.00 39.34 102 SER A N 1
ATOM 839 C CA . SER A 1 102 ? 10.228 19.263 7.446 1.00 39.34 102 SER A CA 1
ATOM 840 C C . SER A 1 102 ? 9.112 20.130 8.013 1.00 39.34 102 SER A C 1
ATOM 842 O O . SER A 1 102 ? 9.192 21.356 8.052 1.00 39.34 102 SER A O 1
ATOM 844 N N . THR A 1 103 ? 8.011 19.478 8.339 1.00 38.91 103 THR A N 1
ATOM 845 C CA . THR A 1 103 ? 6.862 20.081 8.986 1.00 38.91 103 THR A CA 1
ATOM 846 C C . THR A 1 103 ? 6.983 19.736 10.452 1.00 38.91 103 THR A C 1
ATOM 848 O O . THR A 1 103 ? 7.318 18.607 10.807 1.00 38.91 103 THR A O 1
ATOM 851 N N . GLU A 1 104 ? 6.703 20.698 11.317 1.00 45.22 104 GLU A N 1
ATOM 852 C CA . GLU A 1 104 ? 6.581 20.400 12.733 1.00 45.22 104 GLU A CA 1
ATOM 853 C C . GLU A 1 104 ? 5.330 19.534 12.949 1.00 45.22 104 GLU A C 1
ATOM 855 O O . GLU A 1 104 ? 4.196 20.024 12.982 1.00 45.22 104 GLU A O 1
ATOM 860 N N . LEU A 1 105 ? 5.519 18.218 13.047 1.00 40.31 105 LEU A N 1
ATOM 861 C CA . LEU A 1 105 ? 4.433 17.285 13.320 1.00 40.31 105 LEU A CA 1
ATOM 862 C C . LEU A 1 105 ? 4.304 17.074 14.819 1.00 40.31 105 LEU A C 1
ATOM 864 O O . LEU A 1 105 ? 5.288 16.998 15.549 1.00 40.31 105 LEU A O 1
ATOM 868 N N . GLN A 1 106 ? 3.061 16.956 15.275 1.00 44.47 106 GLN A N 1
ATOM 869 C CA . GLN A 1 106 ? 2.759 16.567 16.645 1.00 44.47 106 GLN A CA 1
ATOM 870 C C . GLN A 1 106 ? 3.073 15.075 16.809 1.00 44.47 106 GLN A C 1
ATOM 872 O O . GLN A 1 106 ? 2.559 14.246 16.057 1.00 44.47 106 GLN A O 1
ATOM 877 N N . ASN A 1 107 ? 3.881 14.718 17.805 1.00 46.62 107 ASN A N 1
ATOM 878 C CA . ASN A 1 107 ? 4.255 13.326 18.102 1.00 46.62 107 ASN A CA 1
ATOM 879 C C . ASN A 1 107 ? 3.172 12.537 18.859 1.00 46.62 107 ASN A C 1
ATOM 881 O O . ASN A 1 107 ? 3.450 11.477 19.407 1.00 46.62 107 ASN A O 1
ATOM 885 N N . GLY A 1 108 ? 1.953 13.074 18.967 1.00 42.06 108 GLY A N 1
ATOM 886 C CA . GLY A 1 108 ? 0.876 12.462 19.748 1.00 42.06 108 GLY A CA 1
ATOM 887 C C . GLY A 1 108 ? 1.049 12.564 21.272 1.00 42.06 108 GLY A C 1
ATOM 888 O O . GLY A 1 108 ? 0.151 12.124 21.990 1.00 42.06 108 GLY A O 1
ATOM 889 N N . PHE A 1 109 ? 2.134 13.182 21.766 1.00 43.16 109 PHE A N 1
ATOM 890 C CA . PHE A 1 109 ? 2.422 13.489 23.182 1.00 43.16 109 PHE A CA 1
ATOM 891 C C . PHE A 1 109 ? 2.407 14.999 23.484 1.00 43.16 109 PHE A C 1
ATOM 893 O O . PHE A 1 109 ? 2.630 15.406 24.620 1.00 43.16 109 PHE A O 1
ATOM 900 N N . GLY A 1 110 ? 2.075 15.818 22.479 1.00 40.66 110 GLY A N 1
ATOM 901 C CA . GLY A 1 110 ? 2.037 17.282 22.549 1.00 40.66 110 GLY A CA 1
ATOM 902 C C . GLY A 1 110 ? 3.390 17.949 22.271 1.00 40.66 110 GLY A C 1
ATOM 903 O O . GLY A 1 110 ? 3.466 19.173 22.241 1.00 40.66 110 GLY A O 1
ATOM 904 N N . GLY A 1 111 ? 4.445 17.164 22.036 1.00 37.09 111 GLY A N 1
ATOM 905 C CA . GLY A 1 111 ? 5.705 17.668 21.505 1.00 37.09 111 GLY A CA 1
ATOM 906 C C . GLY A 1 111 ? 5.635 17.776 19.987 1.00 37.09 111 GLY A C 1
ATOM 907 O O . GLY A 1 111 ? 4.876 17.049 19.333 1.00 37.09 111 GLY A O 1
ATOM 908 N N . GLN A 1 112 ? 6.439 18.669 19.421 1.00 41.28 112 GLN A N 1
ATOM 909 C CA . GLN A 1 112 ? 6.680 18.687 17.985 1.00 41.28 112 GLN A CA 1
ATOM 910 C C . GLN A 1 112 ? 8.072 18.191 17.652 1.00 41.28 112 GLN A C 1
ATOM 912 O O . GLN A 1 112 ? 9.016 18.322 18.427 1.00 41.28 112 GLN A O 1
ATOM 917 N N . TYR A 1 113 ? 8.190 17.630 16.465 1.00 40.47 113 TYR A N 1
ATOM 918 C CA . TYR A 1 113 ? 9.463 17.284 15.878 1.00 40.47 113 TYR A CA 1
ATOM 919 C C . TYR A 1 113 ? 9.422 17.681 14.407 1.00 40.47 113 TYR A C 1
ATOM 921 O O . TYR A 1 113 ? 8.378 17.577 13.751 1.00 40.47 113 TYR A O 1
ATOM 929 N N . LEU A 1 114 ? 10.541 18.211 13.912 1.00 37.69 114 LEU A N 1
ATOM 930 C CA . LEU A 1 114 ? 10.697 18.453 12.487 1.00 37.69 114 LEU A CA 1
ATOM 931 C C . LEU A 1 114 ? 10.874 17.096 11.826 1.00 37.69 114 LEU A C 1
ATOM 933 O O . LEU A 1 114 ? 11.886 16.428 11.999 1.00 37.69 114 LEU A O 1
ATOM 937 N N . THR A 1 115 ? 9.878 16.700 11.057 1.00 39.34 115 THR A N 1
ATOM 938 C CA . THR A 1 115 ? 9.975 15.535 10.191 1.00 39.34 115 THR A CA 1
ATOM 939 C C . THR A 1 115 ? 9.258 15.839 8.891 1.00 39.34 115 THR A C 1
ATOM 941 O O . THR A 1 115 ? 8.439 16.755 8.814 1.00 39.34 115 THR A O 1
ATOM 944 N N . ASN A 1 116 ? 9.492 15.052 7.858 1.00 42.62 116 ASN A N 1
ATOM 945 C CA . ASN A 1 116 ? 8.515 14.957 6.781 1.00 42.62 116 ASN A CA 1
ATOM 946 C C . ASN A 1 116 ? 7.485 13.877 7.162 1.00 42.62 116 ASN A C 1
ATOM 948 O O . ASN A 1 116 ? 7.732 13.024 8.008 1.00 42.62 116 ASN A O 1
ATOM 952 N N . THR A 1 117 ? 6.296 13.888 6.561 1.00 36.91 117 THR A N 1
ATOM 953 C CA . THR A 1 117 ? 5.175 13.003 6.953 1.00 36.91 117 THR A CA 1
ATOM 954 C C . THR A 1 117 ? 5.421 11.501 6.733 1.00 36.91 117 THR A C 1
ATOM 956 O O . THR A 1 117 ? 4.460 10.732 6.637 1.00 36.91 117 THR A O 1
ATOM 959 N N . VAL A 1 118 ? 6.660 11.030 6.572 1.00 44.41 118 VAL A N 1
ATOM 960 C CA . VAL A 1 118 ? 6.962 9.694 6.042 1.00 44.41 118 VAL A CA 1
ATOM 961 C C . VAL A 1 118 ? 8.315 9.112 6.437 1.00 44.41 118 VAL A C 1
ATOM 963 O O . VAL A 1 118 ? 8.471 7.899 6.310 1.00 44.41 118 VAL A O 1
ATOM 966 N N . ALA A 1 119 ? 9.239 9.906 6.970 1.00 40.41 119 ALA A N 1
ATOM 967 C CA . ALA A 1 119 ? 10.474 9.420 7.565 1.00 40.41 119 ALA A CA 1
ATOM 968 C C . ALA A 1 119 ? 10.210 8.918 8.990 1.00 40.41 119 ALA A C 1
ATOM 970 O O . ALA A 1 119 ? 10.578 9.576 9.955 1.00 40.41 119 ALA A O 1
ATOM 971 N N . VAL A 1 120 ? 9.592 7.738 9.130 1.00 38.38 120 VAL A N 1
ATOM 972 C CA . VAL A 1 120 ? 9.353 7.096 10.442 1.00 38.38 120 VAL A CA 1
ATOM 973 C C . VAL A 1 120 ? 10.660 6.949 11.246 1.00 38.38 120 VAL A C 1
ATOM 975 O O . VAL A 1 120 ? 10.643 7.090 12.464 1.00 38.38 120 VAL A O 1
ATOM 978 N N . GLY A 1 121 ? 11.803 6.774 10.569 1.00 35.03 121 GLY A N 1
ATOM 979 C CA . GLY A 1 121 ? 13.134 6.798 11.189 1.00 35.03 121 GLY A CA 1
ATOM 980 C C . GLY A 1 121 ? 13.503 8.152 11.810 1.00 35.03 121 GLY A C 1
ATOM 981 O O . GLY A 1 121 ? 13.957 8.183 12.947 1.00 35.03 121 GLY A O 1
ATOM 982 N N . ALA A 1 122 ? 13.222 9.273 11.136 1.00 34.62 122 ALA A N 1
ATOM 983 C CA . ALA A 1 122 ? 13.420 10.611 11.704 1.00 34.62 122 ALA A CA 1
ATOM 984 C C . ALA A 1 122 ? 12.430 10.906 12.848 1.00 34.62 122 ALA A C 1
ATOM 986 O O . ALA A 1 122 ? 12.802 11.557 13.818 1.00 34.62 122 ALA A O 1
ATOM 987 N N . GLU A 1 123 ? 11.200 10.364 12.796 1.00 35.75 123 GLU A N 1
ATOM 988 C CA . GLU A 1 123 ? 10.242 10.452 13.916 1.00 35.75 123 GLU A CA 1
ATOM 989 C C . GLU A 1 123 ? 10.800 9.786 15.198 1.00 35.75 123 GLU A C 1
ATOM 991 O O . GLU A 1 123 ? 10.539 10.252 16.309 1.00 35.75 123 GLU A O 1
ATOM 996 N N . LEU A 1 124 ? 11.606 8.727 15.046 1.00 36.78 124 LEU A N 1
ATOM 997 C CA . LEU A 1 124 ? 12.267 8.012 16.142 1.00 36.78 124 LEU A CA 1
ATOM 998 C C . LEU A 1 124 ? 13.561 8.696 16.609 1.00 36.78 124 LEU A C 1
ATOM 1000 O O . LEU A 1 124 ? 13.784 8.780 17.817 1.00 36.78 124 LEU A O 1
ATOM 1004 N N . VAL A 1 125 ? 14.361 9.224 15.674 1.00 33.19 125 VAL A N 1
ATOM 1005 C CA . VAL A 1 125 ? 15.597 9.983 15.949 1.00 33.19 125 VAL A CA 1
ATOM 1006 C C . VAL A 1 125 ? 15.283 11.267 16.701 1.00 33.19 125 VAL A C 1
ATOM 1008 O O . VAL A 1 125 ? 15.854 11.509 17.753 1.00 33.19 125 VAL A O 1
ATOM 1011 N N . SER A 1 126 ? 14.330 12.073 16.223 1.00 32.62 126 SER A N 1
ATOM 1012 C CA . SER A 1 126 ? 14.014 13.350 16.864 1.00 32.62 126 SER A CA 1
ATOM 1013 C C . SER A 1 126 ? 13.401 13.158 18.247 1.00 32.62 126 SER A C 1
ATOM 1015 O O . SER A 1 126 ? 13.709 13.924 19.151 1.00 32.62 126 SER A O 1
ATOM 1017 N N . GLY A 1 127 ? 12.591 12.112 18.454 1.00 36.25 127 GLY A N 1
ATOM 1018 C CA . GLY A 1 127 ? 12.124 11.752 19.794 1.00 36.25 127 GLY A CA 1
ATOM 1019 C C . GLY A 1 127 ? 13.272 11.362 20.734 1.00 36.25 127 GLY A C 1
ATOM 1020 O O . GLY A 1 127 ? 13.220 11.687 21.916 1.00 36.25 127 GLY A O 1
ATOM 1021 N N . GLN A 1 128 ? 14.313 10.708 20.214 1.00 39.38 128 GLN A N 1
ATOM 1022 C CA . GLN A 1 128 ? 15.501 10.286 20.959 1.00 39.38 128 GLN A CA 1
ATOM 1023 C C . GLN A 1 128 ? 16.450 11.450 21.268 1.00 39.38 128 GLN A C 1
ATOM 1025 O O . GLN A 1 128 ? 16.790 11.651 22.429 1.00 39.38 128 GLN A O 1
ATOM 1030 N N . GLU A 1 129 ? 16.802 12.264 20.274 1.00 37.00 129 GLU A N 1
ATOM 1031 C CA . GLU A 1 129 ? 17.648 13.457 20.421 1.00 37.00 129 GLU A CA 1
ATOM 1032 C C . GLU A 1 129 ? 17.005 14.494 21.353 1.00 37.00 129 GLU A C 1
ATOM 1034 O O . GLU A 1 129 ? 17.676 15.091 22.192 1.00 37.00 129 GLU A O 1
ATOM 1039 N N . GLN A 1 130 ? 15.681 14.673 21.273 1.00 42.72 130 GLN A N 1
ATOM 1040 C CA . GLN A 1 130 ? 14.939 15.540 22.194 1.00 42.72 130 GLN A CA 1
ATOM 1041 C C . GLN A 1 130 ? 14.946 14.990 23.626 1.00 42.72 130 GLN A C 1
ATOM 1043 O O . GLN A 1 130 ? 14.978 15.765 24.579 1.00 42.72 130 GLN A O 1
ATOM 1048 N N . VAL A 1 131 ? 14.937 13.665 23.801 1.00 41.25 131 VAL A N 1
ATOM 1049 C CA . VAL A 1 131 ? 15.054 13.013 25.115 1.00 41.25 131 VAL A CA 1
ATOM 1050 C C . VAL A 1 131 ? 16.479 13.110 25.667 1.00 41.25 131 VAL A C 1
ATOM 1052 O O . VAL A 1 131 ? 16.631 13.342 26.864 1.00 41.25 131 VAL A O 1
ATOM 1055 N N . GLU A 1 132 ? 17.505 12.986 24.824 1.00 44.44 132 GLU A N 1
ATOM 1056 C CA . GLU A 1 132 ? 18.917 13.167 25.190 1.00 44.44 132 GLU A CA 1
ATOM 1057 C C . GLU A 1 132 ? 19.184 14.610 25.643 1.00 44.44 132 GLU A C 1
ATOM 1059 O O . GLU A 1 132 ? 19.667 14.814 26.755 1.00 44.44 132 GLU A O 1
ATOM 1064 N N . GLN A 1 133 ? 18.725 15.610 24.882 1.00 41.66 133 GLN A N 1
ATOM 1065 C CA . GLN A 1 133 ? 18.821 17.028 25.259 1.00 41.66 133 GLN A CA 1
ATOM 1066 C C . GLN A 1 133 ? 18.085 17.351 26.568 1.00 41.66 133 GLN A C 1
ATOM 1068 O O . GLN A 1 133 ? 18.551 18.151 27.377 1.00 41.66 133 GLN A O 1
ATOM 1073 N N . VAL A 1 134 ? 16.925 16.728 26.800 1.00 42.09 134 VAL A N 1
ATOM 1074 C CA . VAL A 1 134 ? 16.159 16.879 28.046 1.00 42.09 134 VAL A CA 1
ATOM 1075 C C . VAL A 1 134 ? 16.878 16.226 29.230 1.00 42.09 134 VAL A C 1
ATOM 1077 O O . VAL A 1 134 ? 16.862 16.785 30.326 1.00 42.09 134 VAL A O 1
ATOM 1080 N N . MET A 1 135 ? 17.500 15.061 29.031 1.00 41.66 135 MET A N 1
ATOM 1081 C CA . MET A 1 135 ? 18.234 14.354 30.079 1.00 41.66 135 MET A CA 1
ATOM 1082 C C . MET A 1 135 ? 19.536 15.061 30.463 1.00 41.66 135 MET A C 1
ATOM 1084 O O . MET A 1 135 ? 19.785 15.235 31.656 1.00 41.66 135 MET A O 1
ATOM 1088 N N . GLU A 1 136 ? 20.310 15.534 29.488 1.00 43.97 136 GLU A N 1
ATOM 1089 C CA . GLU A 1 136 ? 21.532 16.313 29.728 1.00 43.97 136 GLU A CA 1
ATOM 1090 C C . GLU A 1 136 ? 21.229 17.640 30.439 1.00 43.97 136 GLU A C 1
ATOM 1092 O O . GLU A 1 136 ? 21.917 18.025 31.383 1.00 43.97 136 GLU A O 1
ATOM 1097 N N . ALA A 1 137 ? 20.138 18.314 30.071 1.00 40.84 137 ALA A N 1
ATOM 1098 C CA . ALA A 1 137 ? 19.744 19.566 30.709 1.00 40.84 137 ALA A CA 1
ATOM 1099 C C . ALA A 1 137 ? 19.221 19.400 32.151 1.00 40.84 137 ALA A C 1
ATOM 1101 O O . ALA A 1 137 ? 19.309 20.339 32.939 1.00 40.84 137 ALA A O 1
ATOM 1102 N N . THR A 1 138 ? 18.728 18.216 32.545 1.00 44.47 138 THR A N 1
ATOM 1103 C CA . THR A 1 138 ? 18.342 17.941 33.947 1.00 44.47 138 THR A CA 1
ATOM 1104 C C . THR A 1 138 ? 19.519 17.738 34.908 1.00 44.47 138 THR A C 1
ATOM 1106 O O . THR A 1 138 ? 19.297 17.674 36.118 1.00 44.47 138 THR A O 1
ATOM 1109 N N . GLU A 1 139 ? 20.758 17.675 34.409 1.00 41.16 139 GLU A N 1
ATOM 1110 C CA . GLU A 1 139 ? 21.968 17.677 35.245 1.00 41.16 139 GLU A CA 1
ATOM 1111 C C . GLU A 1 139 ? 22.419 19.096 35.642 1.00 41.16 139 GLU A C 1
ATOM 1113 O O . GLU A 1 139 ? 23.245 19.248 36.543 1.00 41.16 139 GLU A O 1
ATOM 1118 N N . SER A 1 140 ? 21.829 20.141 35.045 1.00 40.03 140 SER A N 1
ATOM 1119 C CA . SER A 1 140 ? 22.017 21.538 35.445 1.00 40.03 140 SER A CA 1
ATOM 1120 C C . SER A 1 140 ? 20.825 22.008 36.298 1.00 40.03 140 SER A C 1
ATOM 1122 O O . SER A 1 140 ? 19.711 22.116 35.783 1.00 40.03 140 SER A O 1
ATOM 1124 N N . PRO A 1 141 ? 21.005 22.304 37.601 1.00 41.81 141 PRO A N 1
ATOM 1125 C CA . PRO A 1 141 ? 19.906 22.675 38.503 1.00 41.81 141 PRO A CA 1
ATOM 1126 C C . PRO A 1 141 ? 19.161 23.968 38.130 1.00 41.81 141 PRO A C 1
ATOM 1128 O O . PRO A 1 141 ? 18.079 24.210 38.665 1.00 41.81 141 PRO A O 1
ATOM 1131 N N . ASP A 1 142 ? 19.723 24.784 37.232 1.00 44.22 142 ASP A N 1
ATOM 1132 C CA . ASP A 1 142 ? 19.291 26.164 36.991 1.00 44.22 142 ASP A CA 1
ATOM 1133 C C . ASP A 1 142 ? 18.551 26.394 35.652 1.00 44.22 142 ASP A C 1
ATOM 1135 O O . ASP A 1 142 ? 18.077 27.506 35.416 1.00 44.22 142 ASP A O 1
ATOM 1139 N N . GLU A 1 143 ? 18.361 25.380 34.789 1.00 42.91 143 GLU A N 1
ATOM 1140 C CA . GLU A 1 143 ? 17.665 25.553 33.493 1.00 42.91 143 GLU A CA 1
ATOM 1141 C C . GLU A 1 143 ? 16.464 24.596 33.274 1.00 42.91 143 GLU A C 1
ATOM 1143 O O . GLU A 1 143 ? 16.587 23.527 32.678 1.00 42.91 143 GLU A O 1
ATOM 1148 N N . PRO A 1 144 ? 15.233 24.992 33.664 1.00 44.81 144 PRO A N 1
ATOM 1149 C CA . PRO A 1 144 ? 14.005 24.193 33.502 1.00 44.81 144 PRO A CA 1
ATOM 1150 C C . PRO A 1 144 ? 13.378 24.242 32.085 1.00 44.81 144 PRO A C 1
ATOM 1152 O O . PRO A 1 144 ? 12.210 23.885 31.893 1.00 44.81 144 PRO A O 1
ATOM 1155 N N . VAL A 1 145 ? 14.130 24.713 31.089 1.00 48.22 145 VAL A N 1
ATOM 1156 C CA . VAL A 1 145 ? 13.676 25.119 29.742 1.00 48.22 145 VAL A CA 1
ATOM 1157 C C . VAL A 1 145 ? 13.410 23.983 28.713 1.00 48.22 145 VAL A C 1
ATOM 1159 O O . VAL A 1 145 ? 12.563 24.188 27.839 1.00 48.22 145 VAL A O 1
ATOM 1162 N N . PRO A 1 146 ? 14.015 22.775 28.776 1.00 45.03 146 PRO A N 1
ATOM 1163 C CA . PRO A 1 146 ? 13.929 21.788 27.684 1.00 45.03 146 PRO A CA 1
ATOM 1164 C C . PRO A 1 146 ? 12.508 21.312 27.354 1.00 45.03 146 PRO A C 1
ATOM 1166 O O . PRO A 1 146 ? 12.089 21.325 26.197 1.00 45.03 146 PRO A O 1
ATOM 1169 N N . PHE A 1 147 ? 11.723 20.954 28.379 1.00 45.47 147 PHE A N 1
ATOM 1170 C CA . PHE A 1 147 ? 10.342 20.483 28.206 1.00 45.47 147 PHE A CA 1
ATOM 1171 C C . PHE A 1 147 ? 9.418 21.576 27.668 1.00 45.47 147 PHE A C 1
ATOM 1173 O O . PHE A 1 147 ? 8.540 21.310 26.849 1.00 45.47 147 PHE A O 1
ATOM 1180 N N . GLN A 1 148 ? 9.629 22.812 28.119 1.00 48.56 148 GLN A N 1
ATOM 1181 C CA . GLN A 1 148 ? 8.833 23.957 27.703 1.00 48.56 148 GLN A CA 1
ATOM 1182 C C . GLN A 1 148 ? 9.078 24.319 26.233 1.00 48.56 148 GLN A C 1
ATOM 1184 O O . GLN A 1 148 ? 8.130 24.681 25.536 1.00 48.56 148 GLN A O 1
ATOM 1189 N N . ASN A 1 149 ? 10.321 24.173 25.764 1.00 49.31 149 ASN A N 1
ATOM 1190 C CA . ASN A 1 149 ? 10.700 24.374 24.366 1.00 49.31 149 ASN A CA 1
ATOM 1191 C C . ASN A 1 149 ? 10.133 23.272 23.461 1.00 49.31 149 ASN A C 1
ATOM 1193 O O . ASN A 1 149 ? 9.528 23.590 22.438 1.00 49.31 149 ASN A O 1
ATOM 1197 N N . LEU A 1 150 ? 10.234 22.002 23.875 1.00 44.62 150 LEU A N 1
ATOM 1198 C CA . LEU A 1 150 ? 9.684 20.845 23.151 1.00 44.62 150 LEU A CA 1
ATOM 1199 C C . LEU A 1 150 ? 8.172 20.967 22.890 1.00 44.62 150 LEU A C 1
ATOM 1201 O O . LEU A 1 150 ? 7.669 20.604 21.826 1.00 44.62 150 LEU A O 1
ATOM 1205 N N . MET A 1 151 ? 7.450 21.490 23.879 1.00 49.44 151 MET A N 1
ATOM 1206 C CA . MET A 1 151 ? 5.995 21.658 23.868 1.00 49.44 151 MET A CA 1
ATOM 1207 C C . MET A 1 151 ? 5.570 23.066 23.419 1.00 49.44 151 MET A C 1
ATOM 1209 O O . MET A 1 151 ? 4.378 23.366 23.361 1.00 49.44 151 MET A O 1
ATOM 1213 N N . GLY A 1 152 ? 6.523 23.950 23.102 1.00 55.12 152 GLY A N 1
ATOM 1214 C CA . GLY A 1 152 ? 6.295 25.361 22.776 1.00 55.12 152 GLY A CA 1
ATOM 1215 C C . GLY A 1 152 ? 5.211 25.588 21.716 1.00 55.12 152 GLY A C 1
ATOM 1216 O O . GLY A 1 152 ? 4.336 26.433 21.910 1.00 55.12 152 GLY A O 1
ATOM 1217 N N . PRO A 1 153 ? 5.197 24.825 20.617 1.00 51.47 153 PRO A N 1
ATOM 1218 C CA . PRO A 1 153 ? 4.142 24.935 19.618 1.00 51.47 153 PRO A CA 1
ATOM 1219 C C . PRO A 1 153 ? 2.767 24.433 20.078 1.00 51.47 153 PRO A C 1
ATOM 1221 O O . PRO A 1 153 ? 1.761 25.054 19.738 1.00 51.47 153 PRO A O 1
ATOM 1224 N N . ALA A 1 154 ? 2.695 23.366 20.887 1.00 52.16 154 ALA A N 1
ATOM 1225 C CA . ALA A 1 154 ? 1.435 22.948 21.509 1.00 52.16 154 ALA A CA 1
ATOM 1226 C C . ALA A 1 154 ? 0.925 24.014 22.482 1.00 52.16 154 ALA A C 1
ATOM 1228 O O . ALA A 1 154 ? -0.263 24.313 22.480 1.00 52.16 154 ALA A O 1
ATOM 1229 N N . HIS A 1 155 ? 1.816 24.684 23.216 1.00 60.84 155 HIS A N 1
ATOM 1230 C CA . HIS A 1 155 ? 1.428 25.831 24.030 1.00 60.84 155 HIS A CA 1
ATOM 1231 C C . HIS A 1 155 ? 0.881 26.984 23.196 1.00 60.84 155 HIS A C 1
ATOM 1233 O O . HIS A 1 155 ? -0.149 27.534 23.563 1.00 60.84 155 HIS A O 1
ATOM 1239 N N . LYS A 1 156 ? 1.518 27.329 22.067 1.00 65.19 156 LYS A N 1
ATOM 1240 C CA . LYS A 1 156 ? 1.007 28.360 21.146 1.00 65.19 156 LYS A CA 1
ATOM 1241 C C . LYS A 1 156 ? -0.376 27.992 20.608 1.00 65.19 156 LYS A C 1
ATOM 1243 O O . LYS A 1 156 ? -1.235 28.861 20.490 1.00 65.19 156 LYS A O 1
ATOM 1248 N N . PHE A 1 157 ? -0.588 26.718 20.285 1.00 60.28 157 PHE A N 1
ATOM 1249 C CA . PHE A 1 157 ? -1.876 26.211 19.824 1.00 60.28 157 PHE A CA 1
ATOM 1250 C C . PHE A 1 157 ? -2.942 26.270 20.926 1.00 60.28 157 PHE A C 1
ATOM 1252 O O . PHE A 1 157 ? -4.025 26.803 20.693 1.00 60.28 157 PHE A O 1
ATOM 1259 N N . ASP A 1 158 ? -2.619 25.799 22.131 1.00 61.22 158 ASP A N 1
ATOM 1260 C CA . ASP A 1 158 ? -3.485 25.894 23.305 1.00 61.22 158 ASP A CA 1
ATOM 1261 C C . ASP A 1 158 ? -3.825 27.358 23.609 1.00 61.22 158 ASP A C 1
ATOM 1263 O O . ASP A 1 158 ? -4.995 27.692 23.765 1.00 61.22 158 ASP A O 1
ATOM 1267 N N . ASP A 1 159 ? -2.832 28.251 23.625 1.00 72.00 159 ASP A N 1
ATOM 1268 C CA . ASP A 1 159 ? -3.016 29.686 23.861 1.00 72.00 159 ASP A CA 1
ATOM 1269 C C . ASP A 1 159 ? -3.938 30.307 22.805 1.00 72.00 159 ASP A C 1
ATOM 1271 O O . ASP A 1 159 ? -4.851 31.057 23.151 1.00 72.00 159 ASP A O 1
ATOM 1275 N N . ALA A 1 160 ? -3.763 29.953 21.527 1.00 67.00 160 ALA A N 1
ATOM 1276 C CA . ALA A 1 160 ? -4.633 30.410 20.448 1.00 67.00 160 ALA A CA 1
ATOM 1277 C C . ALA A 1 160 ? -6.075 29.895 20.604 1.00 67.00 160 ALA A C 1
ATOM 1279 O O . ALA A 1 160 ? -7.020 30.659 20.400 1.00 67.00 160 ALA A O 1
ATOM 1280 N N . ILE A 1 161 ? -6.265 28.631 21.002 1.00 63.47 161 ILE A N 1
ATOM 1281 C CA . ILE A 1 161 ? -7.593 28.063 21.275 1.00 63.47 161 ILE A CA 1
ATOM 1282 C C . ILE A 1 161 ? -8.237 28.747 22.476 1.00 63.47 161 ILE A C 1
ATOM 1284 O O . ILE A 1 161 ? -9.378 29.190 22.374 1.00 63.47 161 ILE A O 1
ATOM 1288 N N . TYR A 1 162 ? -7.539 28.855 23.607 1.00 65.25 162 TYR A N 1
ATOM 1289 C CA . TYR A 1 162 ? -8.079 29.492 24.805 1.00 65.25 162 TYR A CA 1
ATOM 1290 C C . TYR A 1 162 ? -8.414 30.963 24.545 1.00 65.25 162 TYR A C 1
ATOM 1292 O O . TYR A 1 162 ? -9.483 31.417 24.957 1.00 65.25 162 TYR A O 1
ATOM 1300 N N . ALA A 1 163 ? -7.579 31.689 23.796 1.00 69.00 163 ALA A N 1
ATOM 1301 C CA . ALA A 1 163 ? -7.867 33.057 23.368 1.00 69.00 163 ALA A CA 1
ATOM 1302 C C . ALA A 1 163 ? -9.116 33.132 22.471 1.00 69.00 163 ALA A C 1
ATOM 1304 O O . ALA A 1 163 ? -9.993 33.963 22.698 1.00 69.00 163 ALA A O 1
ATOM 1305 N N . ALA A 1 164 ? -9.246 32.236 21.489 1.00 70.06 164 ALA A N 1
ATOM 1306 C CA . ALA A 1 164 ? -10.402 32.211 20.595 1.00 70.06 164 ALA A CA 1
ATOM 1307 C C . ALA A 1 164 ? -11.705 31.834 21.322 1.00 70.06 164 ALA A C 1
ATOM 1309 O O . ALA A 1 164 ? -12.738 32.467 21.109 1.00 70.06 164 ALA A O 1
ATOM 1310 N N . VAL A 1 165 ? -11.666 30.825 22.198 1.00 64.06 165 VAL A N 1
ATOM 1311 C CA . VAL A 1 165 ? -12.842 30.333 22.930 1.00 64.06 165 VAL A CA 1
ATOM 1312 C C . VAL A 1 165 ? -13.275 31.320 24.010 1.00 64.06 165 VAL A C 1
ATOM 1314 O O . VAL A 1 165 ? -14.469 31.582 24.126 1.00 64.06 165 VAL A O 1
ATOM 1317 N N . SER A 1 166 ? -12.340 31.917 24.758 1.00 66.38 166 SER A N 1
ATOM 1318 C CA . SER A 1 166 ? -12.664 32.952 25.756 1.00 66.38 166 SER A CA 1
ATOM 1319 C C . SER A 1 166 ? -13.286 34.205 25.129 1.00 66.38 166 SER A C 1
ATOM 1321 O O . SER A 1 166 ? -14.091 34.874 25.774 1.00 66.38 166 SER A O 1
ATOM 1323 N N . GLY A 1 167 ? -12.987 34.483 23.855 1.00 69.00 167 GLY A N 1
ATOM 1324 C CA . GLY A 1 167 ? -13.657 35.522 23.072 1.00 69.00 167 GLY A CA 1
ATOM 1325 C C . GLY A 1 167 ? -15.085 35.173 22.628 1.00 69.00 167 GLY A C 1
ATOM 1326 O O . GLY A 1 167 ? -15.825 36.069 22.227 1.00 69.00 167 GLY A O 1
ATOM 1327 N N . GLN A 1 168 ? -15.491 33.900 22.686 1.00 69.12 168 GLN A N 1
ATOM 1328 C CA . GLN A 1 168 ? -16.791 33.421 22.193 1.00 69.12 168 GLN A CA 1
ATOM 1329 C C . GLN A 1 168 ? -17.728 32.933 23.304 1.00 69.12 168 GLN A C 1
ATOM 1331 O O . GLN A 1 168 ? -18.947 33.027 23.159 1.00 69.12 168 GLN A O 1
ATOM 1336 N N . VAL A 1 169 ? -17.188 32.399 24.402 1.00 69.50 169 VAL A N 1
ATOM 1337 C CA . VAL A 1 169 ? -17.954 31.807 25.505 1.00 69.50 169 VAL A CA 1
ATOM 1338 C C . VAL A 1 169 ? -17.270 32.128 26.835 1.00 69.50 169 VAL A C 1
ATOM 1340 O O . VAL A 1 169 ? -16.058 31.970 26.973 1.00 69.50 169 VAL A O 1
ATOM 1343 N N . ALA A 1 170 ? -18.052 32.528 27.842 1.00 70.44 170 ALA A N 1
ATOM 1344 C CA . ALA A 1 170 ? -17.559 32.647 29.211 1.00 70.44 170 ALA A CA 1
ATOM 1345 C C . ALA A 1 170 ? -17.188 31.254 29.746 1.00 70.44 170 ALA A C 1
ATOM 1347 O O . ALA A 1 170 ? -18.056 30.417 29.998 1.00 70.44 170 ALA A O 1
ATOM 1348 N N . LEU A 1 171 ? -15.888 30.997 29.879 1.00 62.22 171 LEU A N 1
ATOM 1349 C CA . LEU A 1 171 ? -15.376 29.736 30.404 1.00 62.22 171 LEU A CA 1
ATOM 1350 C C . LEU A 1 171 ? -15.628 29.650 31.923 1.00 62.22 171 LEU A C 1
ATOM 1352 O O . LEU A 1 171 ? -15.447 30.653 32.618 1.00 62.22 171 LEU A O 1
ATOM 1356 N N . PRO A 1 172 ? -16.017 28.480 32.468 1.00 67.56 172 PRO A N 1
ATOM 1357 C CA . PRO A 1 172 ? -16.130 28.287 33.913 1.00 67.56 172 PRO A CA 1
ATOM 1358 C C . PRO A 1 172 ? -14.825 28.646 34.637 1.00 67.56 172 PRO A C 1
ATOM 1360 O O . PRO A 1 172 ? -13.738 28.394 34.114 1.00 67.56 172 PRO A O 1
ATOM 1363 N N . ALA A 1 173 ? -14.920 29.179 35.859 1.00 65.19 173 ALA A N 1
ATOM 1364 C CA . ALA A 1 173 ? -13.753 29.594 36.649 1.00 65.19 173 ALA A CA 1
ATOM 1365 C C . ALA A 1 173 ? -12.737 28.455 36.852 1.00 65.19 173 ALA A C 1
ATOM 1367 O O . ALA A 1 173 ? -11.533 28.677 36.809 1.00 65.19 173 ALA A O 1
ATOM 1368 N N . GLU A 1 174 ? -13.222 27.222 36.988 1.00 57.81 174 GLU A N 1
ATOM 1369 C CA . GLU A 1 174 ? -12.410 26.005 37.097 1.00 57.81 174 GLU A CA 1
ATOM 1370 C C . GLU A 1 174 ? -11.635 25.690 35.806 1.00 57.81 174 GLU A C 1
ATOM 1372 O O . GLU A 1 174 ? -10.513 25.193 35.863 1.00 57.81 174 GLU A O 1
ATOM 1377 N N . VAL A 1 175 ? -12.202 26.012 34.637 1.00 58.00 175 VAL A N 1
ATOM 1378 C CA . VAL A 1 175 ? -11.558 25.836 33.323 1.00 58.00 175 VAL A CA 1
ATOM 1379 C C . VAL A 1 175 ? -10.525 26.933 33.081 1.00 58.00 175 VAL A C 1
ATOM 1381 O O . VAL A 1 175 ? -9.445 26.638 32.579 1.00 58.00 175 VAL A O 1
ATOM 1384 N N . LEU A 1 176 ? -10.818 28.173 33.485 1.00 61.41 176 LEU A N 1
ATOM 1385 C CA . LEU A 1 176 ? -9.863 29.286 33.449 1.00 61.41 176 LEU A CA 1
ATOM 1386 C C . LEU A 1 176 ? -8.673 29.025 34.385 1.00 61.41 176 LEU A C 1
ATOM 1388 O O . LEU A 1 176 ? -7.529 29.120 33.954 1.00 61.41 176 LEU A O 1
ATOM 1392 N N . ALA A 1 177 ? -8.931 28.576 35.615 1.00 60.53 177 ALA A N 1
ATOM 1393 C CA . ALA A 1 177 ? -7.893 28.163 36.561 1.00 60.53 177 ALA A CA 1
ATOM 1394 C C . ALA A 1 177 ? -7.107 26.925 36.079 1.00 60.53 177 ALA A C 1
ATOM 1396 O O . ALA A 1 177 ? -5.931 26.761 36.394 1.00 60.53 177 ALA A O 1
ATOM 1397 N N . ALA A 1 178 ? -7.724 26.048 35.280 1.00 52.00 178 ALA A N 1
ATOM 1398 C CA . ALA A 1 178 ? -7.038 24.928 34.634 1.00 52.00 178 ALA A CA 1
ATOM 1399 C C . ALA A 1 178 ? -6.285 25.308 33.343 1.00 52.00 178 ALA A C 1
ATOM 1401 O O . ALA A 1 178 ? -5.477 24.500 32.883 1.00 52.00 178 ALA A O 1
ATOM 1402 N N . ALA A 1 179 ? -6.521 26.501 32.780 1.00 51.59 179 ALA A N 1
ATOM 1403 C CA . ALA A 1 179 ? -5.767 27.098 31.670 1.00 51.59 179 ALA A CA 1
ATOM 1404 C C . ALA A 1 179 ? -4.527 27.896 32.148 1.00 51.59 179 ALA A C 1
ATOM 1406 O O . ALA A 1 179 ? -3.650 28.226 31.345 1.00 51.59 179 ALA A O 1
ATOM 1407 N N . GLU A 1 180 ? -4.410 28.121 33.465 1.00 51.38 180 GLU A N 1
ATOM 1408 C CA . GLU A 1 180 ? -3.281 28.758 34.163 1.00 51.38 180 GLU A CA 1
ATOM 1409 C C . GLU A 1 180 ? -2.043 27.891 34.515 1.00 51.38 180 GLU A C 1
ATOM 1411 O O . GLU A 1 180 ? -1.194 28.357 35.280 1.00 51.38 180 GLU A O 1
ATOM 1416 N N . PRO A 1 181 ? -1.795 26.662 34.022 1.00 57.09 181 PRO A N 1
ATOM 1417 C CA . PRO A 1 181 ? -0.452 26.137 34.157 1.00 57.09 181 PRO A CA 1
ATOM 1418 C C . PRO A 1 181 ? 0.458 27.000 33.274 1.00 57.09 181 PRO A C 1
ATOM 1420 O O . PRO A 1 181 ? 0.178 27.189 32.085 1.00 57.09 181 PRO A O 1
ATOM 1423 N N . SER A 1 182 ? 1.561 27.505 33.840 1.00 59.81 182 SER A N 1
ATOM 1424 C CA . SER A 1 182 ? 2.682 28.010 33.042 1.00 59.81 182 SER A CA 1
ATOM 1425 C C . SER A 1 182 ? 3.002 26.999 31.935 1.00 59.81 182 SER A C 1
ATOM 1427 O O . SER A 1 182 ? 2.777 25.800 32.116 1.00 59.81 182 SER A O 1
ATOM 1429 N N . HIS A 1 183 ? 3.528 27.433 30.787 1.00 57.53 183 HIS A N 1
ATOM 1430 C CA . HIS A 1 183 ? 3.947 26.509 29.719 1.00 57.53 183 HIS A CA 1
ATOM 1431 C C . HIS A 1 183 ? 4.804 25.351 30.274 1.00 57.53 183 HIS A C 1
ATOM 1433 O O . HIS A 1 183 ? 4.594 24.195 29.923 1.00 57.53 183 HIS A O 1
ATOM 1439 N N . HIS A 1 184 ? 5.665 25.619 31.261 1.00 54.59 184 HIS A N 1
ATOM 1440 C CA . HIS A 1 184 ? 6.373 24.590 32.028 1.00 54.59 184 HIS A CA 1
ATOM 1441 C C . HIS A 1 184 ? 5.432 23.560 32.688 1.00 54.59 184 HIS A C 1
ATOM 1443 O O . HIS A 1 184 ? 5.580 22.354 32.500 1.00 54.59 184 HIS A O 1
ATOM 1449 N N . ARG A 1 185 ? 4.407 24.003 33.424 1.00 55.75 185 ARG A N 1
ATOM 1450 C CA . ARG A 1 185 ? 3.431 23.108 34.061 1.00 55.75 185 ARG A CA 1
ATOM 1451 C C . ARG A 1 185 ? 2.536 22.384 33.045 1.00 55.75 185 ARG A C 1
ATOM 1453 O O . ARG A 1 185 ? 2.187 21.236 33.302 1.00 55.75 185 ARG A O 1
ATOM 1460 N N . ARG A 1 186 ? 2.196 22.988 31.898 1.00 56.97 186 ARG A N 1
ATOM 1461 C CA . ARG A 1 186 ? 1.478 22.302 30.799 1.00 56.97 186 ARG A CA 1
ATOM 1462 C C . ARG A 1 186 ? 2.334 21.201 30.184 1.00 56.97 186 ARG A C 1
ATOM 1464 O O . ARG A 1 186 ? 1.842 20.090 30.013 1.00 56.97 186 ARG A O 1
ATOM 1471 N N . SER A 1 187 ? 3.618 21.479 29.969 1.00 52.81 187 SER A N 1
ATOM 1472 C CA . SER A 1 187 ? 4.599 20.487 29.511 1.00 52.81 187 SER A CA 1
ATOM 1473 C C . SER A 1 187 ? 4.682 19.317 30.481 1.00 52.81 187 SER A C 1
ATOM 1475 O O . SER A 1 187 ? 4.570 18.164 30.079 1.00 52.81 187 SER A O 1
ATOM 1477 N N . ILE A 1 188 ? 4.775 19.617 31.780 1.00 50.50 188 ILE A N 1
ATOM 1478 C CA . ILE A 1 188 ? 4.773 18.616 32.845 1.00 50.50 188 ILE A CA 1
ATOM 1479 C C . ILE A 1 188 ? 3.468 17.807 32.852 1.00 50.50 188 ILE A C 1
ATOM 1481 O O . ILE A 1 188 ? 3.538 16.600 33.002 1.00 50.50 188 ILE A O 1
ATOM 1485 N N . LEU A 1 189 ? 2.291 18.414 32.667 1.00 50.56 189 LEU A N 1
ATOM 1486 C CA . LEU A 1 189 ? 0.990 17.715 32.669 1.00 50.56 189 LEU A CA 1
ATOM 1487 C C . LEU A 1 189 ? 0.683 16.928 31.383 1.00 50.56 189 LEU A C 1
ATOM 1489 O O . LEU A 1 189 ? -0.143 16.012 31.403 1.00 50.56 189 LEU A O 1
ATOM 1493 N N . ALA A 1 190 ? 1.276 17.304 30.251 1.00 48.81 190 ALA A N 1
ATOM 1494 C CA . ALA A 1 190 ? 1.236 16.516 29.021 1.00 48.81 190 ALA A CA 1
ATOM 1495 C C . ALA A 1 190 ? 2.169 15.298 29.127 1.00 48.81 190 ALA A C 1
ATOM 1497 O O . ALA A 1 190 ? 1.807 14.195 28.707 1.00 48.81 190 ALA A O 1
ATOM 1498 N N . TYR A 1 191 ? 3.328 15.500 29.763 1.00 43.84 191 TYR A N 1
ATOM 1499 C CA . TYR A 1 191 ? 4.361 14.494 29.991 1.00 43.84 191 TYR A CA 1
ATOM 1500 C C . TYR A 1 191 ? 4.027 13.521 31.138 1.00 43.84 191 TYR A C 1
ATOM 1502 O O . TYR A 1 191 ? 4.266 12.328 31.019 1.00 43.84 191 TYR A O 1
ATOM 1510 N N . GLN A 1 192 ? 3.424 13.995 32.229 1.00 42.56 192 GLN A N 1
ATOM 1511 C CA . GLN A 1 192 ? 2.977 13.208 33.381 1.00 42.56 192 GLN A CA 1
ATOM 1512 C C . GLN A 1 192 ? 1.480 12.929 33.217 1.00 42.56 192 GLN A C 1
ATOM 1514 O O . GLN A 1 192 ? 0.663 13.823 33.432 1.00 42.56 192 GLN A O 1
ATOM 1519 N N . ALA A 1 193 ? 1.083 11.708 32.834 1.00 40.47 193 ALA A N 1
ATOM 1520 C CA . ALA A 1 193 ? -0.325 11.311 32.966 1.00 40.47 193 ALA A CA 1
ATOM 1521 C C . ALA A 1 193 ? -0.704 11.487 34.445 1.00 40.47 193 ALA A C 1
ATOM 1523 O O . ALA A 1 193 ? -0.104 10.818 35.288 1.00 40.47 193 ALA A O 1
ATOM 1524 N N . PRO A 1 194 ? -1.656 12.361 34.797 1.00 38.25 194 PRO A N 1
ATOM 1525 C CA . PRO A 1 194 ? -1.890 12.712 36.194 1.00 38.25 194 PRO A CA 1
ATOM 1526 C C . PRO A 1 194 ? -2.470 11.563 37.027 1.00 38.25 194 PRO A C 1
ATOM 1528 O O . PRO A 1 194 ? -2.521 11.666 38.247 1.00 38.25 194 PRO A O 1
ATOM 1531 N N . TRP A 1 195 ? -2.955 10.497 36.386 1.00 48.28 195 TRP A N 1
ATOM 1532 C CA . TRP A 1 195 ? -3.935 9.597 36.998 1.00 48.28 195 TRP A CA 1
ATOM 1533 C C . TRP A 1 195 ? -3.349 8.341 37.638 1.00 48.28 195 TRP A C 1
ATOM 1535 O O . TRP A 1 195 ? -4.076 7.648 38.340 1.00 48.28 195 TRP A O 1
ATOM 1545 N N . TYR A 1 196 ? -2.061 8.052 37.421 1.00 35.78 196 TYR A N 1
ATOM 1546 C CA . TYR A 1 196 ? -1.453 6.807 37.899 1.00 35.78 196 TYR A CA 1
ATOM 1547 C C . TYR A 1 196 ? -0.470 6.943 39.066 1.00 35.78 196 TYR A C 1
ATOM 1549 O O . TYR A 1 196 ? -0.071 5.894 39.544 1.00 35.78 196 TYR A O 1
ATOM 1557 N N . LEU A 1 197 ? -0.120 8.153 39.542 1.00 34.72 197 LEU A N 1
ATOM 1558 C CA . LEU A 1 197 ? 0.453 8.478 40.876 1.00 34.72 197 LEU A CA 1
ATOM 1559 C C . LEU A 1 197 ? 1.124 9.875 40.846 1.00 34.72 197 LEU A C 1
ATOM 1561 O O . LEU A 1 197 ? 1.742 10.230 39.836 1.00 34.72 197 LEU A O 1
ATOM 1565 N N . PRO A 1 198 ? 1.093 10.671 41.934 1.00 40.53 198 PRO A N 1
ATOM 1566 C CA . PRO A 1 198 ? 1.946 11.849 42.063 1.00 40.53 198 PRO A CA 1
ATOM 1567 C C . PRO A 1 198 ? 3.415 11.411 42.194 1.00 40.53 198 PRO A C 1
ATOM 1569 O O . PRO A 1 198 ? 3.811 10.834 43.201 1.00 40.53 198 PRO A O 1
ATOM 1572 N N . VAL A 1 199 ? 4.262 11.738 41.211 1.00 37.94 199 VAL A N 1
ATOM 1573 C CA . VAL A 1 199 ? 5.721 11.455 41.239 1.00 37.94 199 VAL A CA 1
ATOM 1574 C C . VAL A 1 199 ? 6.407 12.017 42.494 1.00 37.94 199 VAL A C 1
ATOM 1576 O O . VAL A 1 199 ? 7.450 11.528 42.910 1.00 37.94 199 VAL A O 1
ATOM 1579 N N . GLN A 1 200 ? 5.804 13.036 43.108 1.00 42.16 200 GLN A N 1
ATOM 1580 C CA . GLN A 1 200 ? 6.278 13.682 44.332 1.00 42.16 200 GLN A CA 1
ATOM 1581 C C . GLN A 1 200 ? 6.259 12.755 45.559 1.00 42.16 200 GLN A C 1
ATOM 1583 O O . GLN A 1 200 ? 6.945 13.049 46.532 1.00 42.16 200 GLN A O 1
ATOM 1588 N N . GLU A 1 201 ? 5.513 11.650 45.510 1.00 40.34 201 GLU A N 1
ATOM 1589 C CA . GLU A 1 201 ? 5.402 10.678 46.606 1.00 40.34 201 GLU A CA 1
ATOM 1590 C C . GLU A 1 201 ? 6.227 9.404 46.368 1.00 40.34 201 GLU A C 1
ATOM 1592 O O . GLU A 1 201 ? 6.314 8.555 47.253 1.00 40.34 201 GLU A O 1
ATOM 1597 N N . LEU A 1 202 ? 6.864 9.268 45.199 1.00 38.16 202 LEU A N 1
ATOM 1598 C CA . LEU A 1 202 ? 7.663 8.094 44.861 1.00 38.16 202 LEU A CA 1
ATOM 1599 C C . LEU A 1 202 ? 9.135 8.288 45.268 1.00 38.16 202 LEU A C 1
ATOM 1601 O O . LEU A 1 202 ? 9.711 9.353 45.014 1.00 38.16 202 LEU A O 1
ATOM 1605 N N . PRO A 1 203 ? 9.788 7.262 45.843 1.00 44.03 203 PRO A N 1
ATOM 1606 C CA . PRO A 1 203 ? 11.231 7.237 46.037 1.00 44.03 203 PRO A CA 1
ATOM 1607 C C . PRO A 1 203 ? 11.987 7.625 44.748 1.00 44.03 203 PRO A C 1
ATOM 1609 O O . PRO A 1 203 ? 11.549 7.274 43.651 1.00 44.03 203 PRO A O 1
ATOM 1612 N N . PRO A 1 204 ? 13.149 8.301 44.830 1.00 47.25 204 PRO A N 1
ATOM 1613 C CA . PRO A 1 204 ? 13.888 8.793 43.659 1.00 47.25 204 PRO A CA 1
ATOM 1614 C C . PRO A 1 204 ? 14.228 7.729 42.604 1.00 47.25 204 PRO A C 1
ATOM 1616 O O . PRO A 1 204 ? 14.377 8.057 41.427 1.00 47.25 204 PRO A O 1
ATOM 1619 N N . GLU A 1 205 ? 14.364 6.471 43.022 1.00 41.06 205 GLU A N 1
ATOM 1620 C CA . GLU A 1 205 ? 14.607 5.309 42.162 1.00 41.06 205 GLU A CA 1
ATOM 1621 C C . GLU A 1 205 ? 13.343 4.893 41.394 1.00 41.06 205 GLU A C 1
ATOM 1623 O O . GLU A 1 205 ? 13.376 4.760 40.171 1.00 41.06 205 GLU A O 1
ATOM 1628 N N . GLU A 1 206 ? 12.197 4.829 42.072 1.00 36.94 206 GLU A N 1
ATOM 1629 C CA . GLU A 1 206 ? 10.891 4.539 41.470 1.00 36.94 206 GLU A CA 1
ATOM 1630 C C . GLU A 1 206 ? 10.424 5.680 40.564 1.00 36.94 206 GLU A C 1
ATOM 1632 O O . GLU A 1 206 ? 9.927 5.440 39.470 1.00 36.94 206 GLU A O 1
ATOM 1637 N N . ALA A 1 207 ? 10.677 6.935 40.942 1.00 41.12 207 ALA A N 1
ATOM 1638 C CA . ALA A 1 207 ? 10.437 8.095 40.090 1.00 41.12 207 ALA A CA 1
ATOM 1639 C C . ALA A 1 207 ? 11.314 8.077 38.823 1.00 41.12 207 ALA A C 1
ATOM 1641 O O . ALA A 1 207 ? 10.927 8.621 37.789 1.00 41.12 207 ALA A O 1
ATOM 1642 N N . ARG A 1 208 ? 12.517 7.493 38.879 1.00 43.34 208 ARG A N 1
ATOM 1643 C CA . ARG A 1 208 ? 13.404 7.318 37.715 1.00 43.34 208 ARG A CA 1
ATOM 1644 C C . ARG A 1 208 ? 12.885 6.211 36.798 1.00 43.34 208 ARG A C 1
ATOM 1646 O O . ARG A 1 208 ? 12.797 6.429 35.594 1.00 43.34 208 ARG A O 1
ATOM 1653 N N . MET A 1 209 ? 12.439 5.101 37.380 1.00 36.56 209 MET A N 1
ATOM 1654 C CA . MET A 1 209 ? 11.785 3.990 36.687 1.00 36.56 209 MET A CA 1
ATOM 1655 C C . MET A 1 209 ? 10.466 4.430 36.019 1.00 36.56 209 MET A C 1
ATOM 1657 O O . MET A 1 209 ? 10.254 4.179 34.838 1.00 36.56 209 MET A O 1
ATOM 1661 N N . PHE A 1 210 ? 9.626 5.210 36.709 1.00 36.56 210 PHE A N 1
ATOM 1662 C CA . PHE A 1 210 ? 8.400 5.807 36.158 1.00 36.56 210 PHE A CA 1
ATOM 1663 C C . PHE A 1 210 ? 8.673 6.800 35.021 1.00 36.56 210 PHE A C 1
ATOM 1665 O O . PHE A 1 210 ? 7.929 6.837 34.044 1.00 36.56 210 PHE A O 1
ATOM 1672 N N . ARG A 1 211 ? 9.754 7.587 35.113 1.00 41.12 211 ARG A N 1
ATOM 1673 C CA . ARG A 1 211 ? 10.203 8.485 34.032 1.00 41.12 211 ARG A CA 1
ATOM 1674 C C . ARG A 1 211 ? 10.723 7.724 32.807 1.00 41.12 211 ARG A C 1
ATOM 1676 O O . ARG A 1 211 ? 10.635 8.249 31.703 1.00 41.12 211 ARG A O 1
ATOM 1683 N N . GLN A 1 212 ? 11.219 6.500 32.988 1.00 37.69 212 GLN A N 1
ATOM 1684 C CA . GLN A 1 212 ? 11.663 5.605 31.912 1.00 37.69 212 GLN A CA 1
ATOM 1685 C C . GLN A 1 212 ? 10.491 4.838 31.269 1.00 37.69 212 GLN A C 1
ATOM 1687 O O . GLN A 1 212 ? 10.469 4.685 30.050 1.00 37.69 212 GLN A O 1
ATOM 1692 N N . LEU A 1 213 ? 9.477 4.462 32.057 1.00 34.12 213 LEU A N 1
ATOM 1693 C CA . LEU A 1 213 ? 8.240 3.788 31.621 1.00 34.12 213 LEU A CA 1
ATOM 1694 C C . LEU A 1 213 ? 7.276 4.687 30.814 1.00 34.12 213 LEU A C 1
ATOM 1696 O O . LEU A 1 213 ? 6.368 4.188 30.154 1.00 34.12 213 LEU A O 1
ATOM 1700 N N . PHE A 1 214 ? 7.449 6.013 30.858 1.00 40.50 214 PHE A N 1
ATOM 1701 C CA . PHE A 1 214 ? 6.538 6.997 30.249 1.00 40.50 214 PHE A CA 1
ATOM 1702 C C . PHE A 1 214 ? 6.819 7.346 28.779 1.00 40.50 214 PHE A C 1
ATOM 1704 O O . PHE A 1 214 ? 6.127 8.185 28.193 1.00 40.50 214 PHE A O 1
ATOM 1711 N N . ARG A 1 215 ? 7.830 6.717 28.173 1.00 42.28 215 ARG A N 1
ATOM 1712 C CA . ARG A 1 215 ? 8.188 6.906 26.764 1.00 42.28 215 ARG A CA 1
ATOM 1713 C C . ARG A 1 215 ? 7.091 6.333 25.866 1.00 42.28 215 ARG A C 1
ATOM 1715 O O . ARG A 1 215 ? 7.014 5.133 25.717 1.00 42.28 215 ARG A O 1
ATOM 1722 N N . ALA A 1 216 ? 6.276 7.196 25.268 1.00 41.12 216 ALA A N 1
ATOM 1723 C CA . ALA A 1 216 ? 5.309 6.908 24.209 1.00 41.12 216 ALA A CA 1
ATOM 1724 C C . ALA A 1 216 ? 4.307 5.746 24.428 1.00 41.12 216 ALA A C 1
ATOM 1726 O O . ALA A 1 216 ? 4.586 4.629 24.043 1.00 41.12 216 ALA A O 1
ATOM 1727 N N . ASN A 1 217 ? 3.077 6.024 24.898 1.00 43.22 217 ASN A N 1
ATOM 1728 C CA . ASN A 1 217 ? 1.991 5.026 25.034 1.00 43.22 217 ASN A CA 1
ATOM 1729 C C . ASN A 1 217 ? 2.422 3.786 25.857 1.00 43.22 217 ASN A C 1
ATOM 1731 O O . ASN A 1 217 ? 2.701 2.748 25.277 1.00 43.22 217 ASN A O 1
ATOM 1735 N N . GLY A 1 218 ? 2.431 3.924 27.196 1.00 43.28 218 GLY A N 1
ATOM 1736 C CA . GLY A 1 218 ? 2.810 2.920 28.219 1.00 43.28 218 GLY A CA 1
ATOM 1737 C C . GLY A 1 218 ? 2.419 1.447 27.960 1.00 43.28 218 GLY A C 1
ATOM 1738 O O . GLY A 1 218 ? 1.573 1.177 27.112 1.00 43.28 218 GLY A O 1
ATOM 1739 N N . PRO A 1 219 ? 2.883 0.482 28.784 1.00 45.78 219 PRO A N 1
ATOM 1740 C CA . PRO A 1 219 ? 2.539 -0.953 28.681 1.00 45.78 219 PRO A CA 1
ATOM 1741 C C . PRO A 1 219 ? 1.023 -1.254 28.718 1.00 45.78 219 PRO A C 1
ATOM 1743 O O . PRO A 1 219 ? 0.569 -2.366 28.446 1.00 45.78 219 PRO A O 1
ATOM 1746 N N . THR A 1 220 ? 0.196 -0.257 29.038 1.00 55.91 220 THR A N 1
ATOM 1747 C CA . THR A 1 220 ? -1.263 -0.319 28.986 1.00 55.91 220 THR A CA 1
ATOM 1748 C C . THR A 1 220 ? -1.864 0.065 27.630 1.00 55.91 220 THR A C 1
ATOM 1750 O O . THR A 1 220 ? -3.043 -0.206 27.431 1.00 55.91 220 THR A O 1
ATOM 1753 N N . ALA A 1 221 ? -1.130 0.636 26.668 1.00 62.03 221 ALA A N 1
ATOM 1754 C CA . ALA A 1 221 ? -1.665 1.005 25.353 1.00 62.03 221 ALA A CA 1
ATOM 1755 C C . ALA A 1 221 ? -2.077 -0.226 24.540 1.00 62.03 221 ALA A C 1
ATOM 1757 O O . ALA A 1 221 ? -3.215 -0.283 24.069 1.00 62.03 221 ALA A O 1
ATOM 1758 N N . GLY A 1 222 ? -1.213 -1.244 24.462 1.00 68.19 222 GLY A N 1
ATOM 1759 C CA . GLY A 1 222 ? -1.555 -2.545 23.883 1.00 68.19 222 GLY A CA 1
ATOM 1760 C C . GLY A 1 222 ? -2.765 -3.186 24.574 1.00 68.19 222 GLY A C 1
ATOM 1761 O O . GLY A 1 222 ? -3.712 -3.602 23.904 1.00 68.19 222 GLY A O 1
ATOM 1762 N N . LYS A 1 223 ? -2.803 -3.165 25.915 1.00 74.69 223 LYS A N 1
ATOM 1763 C CA . LYS A 1 223 ? -3.945 -3.652 26.714 1.00 74.69 223 LYS A CA 1
ATOM 1764 C C . LYS A 1 223 ? -5.236 -2.878 26.427 1.00 74.69 223 LYS A C 1
ATOM 1766 O O . LYS A 1 223 ? -6.300 -3.479 26.309 1.00 74.69 223 LYS A O 1
ATOM 1771 N N . THR A 1 224 ? -5.154 -1.557 26.296 1.00 77.56 224 THR A N 1
ATOM 1772 C CA . THR A 1 224 ? -6.309 -0.687 26.033 1.00 77.56 224 THR A CA 1
ATOM 1773 C C . THR A 1 224 ? -6.817 -0.887 24.607 1.00 77.56 224 THR A C 1
ATOM 1775 O O . THR A 1 224 ? -8.023 -0.999 24.396 1.00 77.56 224 THR A O 1
ATOM 1778 N N . ALA A 1 225 ? -5.915 -1.034 23.631 1.00 83.25 225 ALA A N 1
ATOM 1779 C CA . ALA A 1 225 ? -6.271 -1.392 22.262 1.00 83.25 225 ALA A CA 1
ATOM 1780 C C . ALA A 1 225 ? -7.003 -2.743 22.209 1.00 83.25 225 ALA A C 1
ATOM 1782 O O . ALA A 1 225 ? -8.041 -2.850 21.556 1.00 83.25 225 ALA A O 1
ATOM 1783 N N . LEU A 1 226 ? -6.522 -3.752 22.942 1.00 87.00 226 LEU A N 1
ATOM 1784 C CA . LEU A 1 226 ? -7.184 -5.055 23.054 1.00 87.00 226 LEU A CA 1
ATOM 1785 C C . LEU A 1 226 ? -8.533 -4.973 23.777 1.00 87.00 226 LEU A C 1
ATOM 1787 O O . LEU A 1 226 ? -9.486 -5.620 23.349 1.00 87.00 226 LEU A O 1
ATOM 1791 N N . ALA A 1 227 ? -8.657 -4.150 24.821 1.00 86.19 227 ALA A N 1
ATOM 1792 C CA . ALA A 1 227 ? -9.930 -3.911 25.499 1.00 86.19 227 ALA A CA 1
ATOM 1793 C C . ALA A 1 227 ? -10.957 -3.256 24.558 1.00 86.19 227 ALA A C 1
ATOM 1795 O O . ALA A 1 227 ? -12.097 -3.716 24.468 1.00 86.19 227 ALA A O 1
ATOM 1796 N N . LEU A 1 228 ? -10.539 -2.242 23.793 1.00 90.31 228 LEU A N 1
ATOM 1797 C CA . LEU A 1 228 ? -11.354 -1.610 22.754 1.00 90.31 228 LEU A CA 1
ATOM 1798 C C . LEU A 1 228 ? -11.801 -2.643 21.713 1.00 90.31 228 LEU A C 1
ATOM 1800 O O . LEU A 1 228 ? -12.992 -2.734 21.408 1.00 90.31 228 LEU A O 1
ATOM 1804 N N . LEU A 1 229 ? -10.872 -3.452 21.196 1.00 93.31 229 LEU A N 1
ATOM 1805 C CA . LEU A 1 229 ? -11.177 -4.522 20.244 1.00 93.31 229 LEU A CA 1
ATOM 1806 C C . LEU A 1 229 ? -12.168 -5.534 20.825 1.00 93.31 229 LEU A C 1
ATOM 1808 O O . LEU A 1 229 ? -13.133 -5.895 20.154 1.00 93.31 229 LEU A O 1
ATOM 1812 N N . GLY A 1 230 ? -11.969 -5.941 22.078 1.00 93.31 230 GLY A N 1
ATOM 1813 C CA . GLY A 1 230 ? -12.865 -6.833 22.806 1.00 93.31 230 GLY A CA 1
ATOM 1814 C C . GLY A 1 230 ? -14.276 -6.262 22.953 1.00 93.31 230 GLY A C 1
ATOM 1815 O O . GLY A 1 230 ? -15.245 -6.991 22.753 1.00 93.31 230 GLY A O 1
ATOM 1816 N N . SER A 1 231 ? -14.400 -4.959 23.221 1.00 93.00 231 SER A N 1
ATOM 1817 C CA . SER A 1 231 ? -15.685 -4.249 23.294 1.00 93.00 231 SER A CA 1
ATOM 1818 C C . SER A 1 231 ? -16.370 -4.116 21.923 1.00 93.00 231 SER A C 1
ATOM 1820 O O . SER A 1 231 ? -17.595 -4.170 21.832 1.00 93.00 231 SER A O 1
ATOM 1822 N N . ALA A 1 232 ? -15.597 -3.987 20.840 1.00 94.88 232 ALA A N 1
ATOM 1823 C CA . ALA A 1 232 ? -16.111 -3.815 19.479 1.00 94.88 232 ALA A CA 1
ATOM 1824 C C . ALA A 1 232 ? -16.353 -5.132 18.712 1.00 94.88 232 ALA A C 1
ATOM 1826 O O . ALA A 1 232 ? -16.894 -5.100 17.601 1.00 94.88 232 ALA A O 1
ATOM 1827 N N . LYS A 1 233 ? -15.941 -6.284 19.261 1.00 95.19 233 LYS A N 1
ATOM 1828 C CA . LYS A 1 233 ? -15.740 -7.523 18.491 1.00 95.19 233 LYS A CA 1
ATOM 1829 C C . LYS A 1 233 ? -16.975 -8.020 17.729 1.00 95.19 233 LYS A C 1
ATOM 1831 O O . LYS A 1 233 ? -16.856 -8.479 16.594 1.00 95.19 233 LYS A O 1
ATOM 1836 N N . ASP A 1 234 ? -18.165 -7.869 18.309 1.00 95.44 234 ASP A N 1
ATOM 1837 C CA . ASP A 1 234 ? -19.405 -8.426 17.754 1.00 95.44 234 ASP A CA 1
ATOM 1838 C C . ASP A 1 234 ? -19.909 -7.652 16.524 1.00 95.44 234 ASP A C 1
ATOM 1840 O O . ASP A 1 234 ? -20.601 -8.202 15.662 1.00 95.44 234 ASP A O 1
ATOM 1844 N N . THR A 1 235 ? -19.533 -6.375 16.404 1.00 95.44 235 THR A N 1
ATOM 1845 C CA . THR A 1 235 ? -19.990 -5.485 15.326 1.00 95.44 235 THR A CA 1
ATOM 1846 C C . THR A 1 235 ? -18.917 -5.178 14.289 1.00 95.44 235 THR A C 1
ATOM 1848 O O . THR A 1 235 ? -19.242 -4.662 13.213 1.00 95.44 235 THR A O 1
ATOM 1851 N N . LEU A 1 236 ? -17.655 -5.491 14.589 1.00 96.00 236 LEU A N 1
ATOM 1852 C CA . LEU A 1 236 ? -16.531 -5.142 13.735 1.00 96.00 236 LEU A CA 1
ATOM 1853 C C . LEU A 1 236 ? -16.566 -5.943 12.426 1.00 96.00 236 LEU A C 1
ATOM 1855 O O . LEU A 1 236 ? -16.619 -7.172 12.408 1.00 96.00 236 LEU A O 1
ATOM 1859 N N . THR A 1 237 ? -16.523 -5.216 11.313 1.00 95.94 237 THR A N 1
ATOM 1860 C CA . THR A 1 237 ? -16.434 -5.773 9.954 1.00 95.94 237 THR A CA 1
ATOM 1861 C C . THR A 1 237 ? -15.064 -5.542 9.322 1.00 95.94 237 THR A C 1
ATOM 1863 O O . THR A 1 237 ? -14.695 -6.264 8.397 1.00 95.94 237 THR A O 1
ATOM 1866 N N . SER A 1 238 ? -14.305 -4.567 9.830 1.00 95.06 238 SER A N 1
ATOM 1867 C CA . SER A 1 238 ? -12.973 -4.217 9.346 1.00 95.06 238 SER A CA 1
ATOM 1868 C C . SER A 1 238 ? -12.025 -3.883 10.491 1.00 95.06 238 SER A C 1
ATOM 1870 O O . SER A 1 238 ? -12.294 -2.962 11.268 1.00 95.06 238 SER A O 1
ATOM 1872 N N . LEU A 1 239 ? -10.906 -4.603 10.547 1.00 95.00 239 LEU A N 1
ATOM 1873 C CA . LEU A 1 239 ? -9.775 -4.341 11.429 1.00 95.00 239 LEU A CA 1
ATOM 1874 C C . LEU A 1 239 ? -8.522 -4.082 10.589 1.00 95.00 239 LEU A C 1
ATOM 1876 O O . LEU A 1 239 ? -8.107 -4.933 9.801 1.00 95.00 239 LEU A O 1
ATOM 1880 N N . THR A 1 240 ? -7.921 -2.906 10.760 1.00 91.75 240 THR A N 1
ATOM 1881 C CA . THR A 1 240 ? -6.711 -2.502 10.038 1.00 91.75 240 THR A CA 1
ATOM 1882 C C . THR A 1 240 ? -5.630 -2.024 11.004 1.00 91.75 240 THR A C 1
ATOM 1884 O O . THR A 1 240 ? -5.784 -0.998 11.666 1.00 91.75 240 THR A O 1
ATOM 1887 N N . LEU A 1 241 ? -4.518 -2.745 11.029 1.00 88.75 241 LEU A N 1
ATOM 1888 C CA . LEU A 1 241 ? -3.290 -2.450 11.756 1.00 88.75 241 LEU A CA 1
ATOM 1889 C C . LEU A 1 241 ? -2.234 -2.044 10.716 1.00 88.75 241 LEU A C 1
ATOM 1891 O O . LEU A 1 241 ? -1.583 -2.886 10.109 1.00 88.75 241 LEU A O 1
ATOM 1895 N N . ASP A 1 242 ? -2.141 -0.748 10.419 1.00 79.81 242 ASP A N 1
ATOM 1896 C CA . ASP A 1 242 ? -1.303 -0.212 9.335 1.00 79.81 242 ASP A CA 1
ATOM 1897 C C . ASP A 1 242 ? -0.079 0.484 9.927 1.00 79.81 242 ASP A C 1
ATOM 1899 O O . ASP A 1 242 ? -0.166 1.644 10.318 1.00 79.81 242 ASP A O 1
ATOM 1903 N N . TRP A 1 243 ? 1.062 -0.202 10.003 1.00 71.56 243 TRP A N 1
ATOM 1904 C CA . TRP A 1 243 ? 2.237 0.300 10.733 1.00 71.56 243 TRP A CA 1
ATOM 1905 C C . TRP A 1 243 ? 1.922 0.492 12.220 1.00 71.56 243 TRP A C 1
ATOM 1907 O O . TRP A 1 243 ? 2.170 1.552 12.799 1.00 71.56 243 TRP A O 1
ATOM 1917 N N . ALA A 1 244 ? 1.277 -0.507 12.824 1.00 72.88 244 ALA A N 1
ATOM 1918 C CA . ALA A 1 244 ? 1.151 -0.561 14.272 1.00 72.88 244 ALA A CA 1
ATOM 1919 C C . ALA A 1 244 ? 2.553 -0.804 14.844 1.00 72.88 244 ALA A C 1
ATOM 1921 O O . ALA A 1 244 ? 3.202 -1.782 14.483 1.00 72.88 244 ALA A O 1
ATOM 1922 N N . MET A 1 245 ? 3.039 0.116 15.674 1.00 69.69 245 MET A N 1
ATOM 1923 C CA . MET A 1 245 ? 4.367 0.015 16.270 1.00 69.69 245 MET A CA 1
ATOM 1924 C C . MET A 1 245 ? 4.240 -0.849 17.524 1.00 69.69 245 MET A C 1
ATOM 1926 O O . MET A 1 245 ? 4.055 -0.330 18.626 1.00 69.69 245 MET A O 1
ATOM 1930 N N . THR A 1 246 ? 4.185 -2.161 17.307 1.00 71.56 246 THR A N 1
ATOM 1931 C CA . THR A 1 246 ? 4.005 -3.161 18.366 1.00 71.56 246 THR A CA 1
ATOM 1932 C C . THR A 1 246 ? 5.321 -3.763 18.817 1.00 71.56 246 THR A C 1
ATOM 1934 O O . THR A 1 246 ? 5.364 -4.255 19.932 1.00 71.56 246 THR A O 1
ATOM 1937 N N . ALA A 1 247 ? 6.360 -3.740 17.975 1.00 68.25 247 ALA A N 1
ATOM 1938 C CA . ALA A 1 247 ? 7.618 -4.383 18.305 1.00 68.25 247 ALA A CA 1
ATOM 1939 C C . ALA A 1 247 ? 8.415 -3.534 19.311 1.00 68.25 247 ALA A C 1
ATOM 1941 O O . ALA A 1 247 ? 8.538 -2.312 19.120 1.00 68.25 247 ALA A O 1
ATOM 1942 N N . PRO A 1 248 ? 8.969 -4.161 20.360 1.00 63.94 248 PRO A N 1
ATOM 1943 C CA . PRO A 1 248 ? 9.903 -3.510 21.267 1.00 63.94 248 PRO A CA 1
ATOM 1944 C C . PRO A 1 248 ? 11.205 -3.152 20.531 1.00 63.94 248 PRO A C 1
ATOM 1946 O O . PRO A 1 248 ? 11.502 -3.649 19.446 1.00 63.94 248 PRO A O 1
ATOM 1949 N N . ASP A 1 249 ? 11.992 -2.251 21.111 1.00 57.06 249 ASP A N 1
ATOM 1950 C CA . ASP A 1 249 ? 13.276 -1.834 20.542 1.00 57.06 249 ASP A CA 1
ATOM 1951 C C . ASP A 1 249 ? 14.329 -2.938 20.730 1.00 57.06 249 ASP A C 1
ATOM 1953 O O . ASP A 1 249 ? 14.706 -3.229 21.865 1.00 57.06 249 ASP A O 1
ATOM 1957 N N . GLU A 1 250 ? 14.833 -3.525 19.638 1.00 55.50 250 GLU A N 1
ATOM 1958 C CA . GLU A 1 250 ? 15.793 -4.644 19.664 1.00 55.50 250 GLU A CA 1
ATOM 1959 C C . GLU A 1 250 ? 17.026 -4.384 20.542 1.00 55.50 250 GLU A C 1
ATOM 1961 O O . GLU A 1 250 ? 17.560 -5.302 21.162 1.00 55.50 250 GLU A O 1
ATOM 1966 N N . SER A 1 251 ? 17.473 -3.129 20.641 1.00 52.34 251 SER A N 1
ATOM 1967 C CA . SER A 1 251 ? 18.685 -2.763 21.380 1.00 52.34 251 SER A CA 1
ATOM 1968 C C . SER A 1 251 ? 18.519 -2.785 22.907 1.00 52.34 251 SER A C 1
ATOM 1970 O O . SER A 1 251 ? 19.518 -2.838 23.636 1.00 52.34 251 SER A O 1
ATOM 1972 N N . SER A 1 252 ? 17.271 -2.735 23.384 1.00 50.84 252 SER A N 1
ATOM 1973 C CA . SER A 1 252 ? 16.897 -2.593 24.800 1.00 50.84 252 SER A CA 1
ATOM 1974 C C . SER A 1 252 ? 15.817 -3.572 25.272 1.00 50.84 252 SER A C 1
ATOM 1976 O O . SER A 1 252 ? 15.560 -3.646 26.473 1.00 50.84 252 SER A O 1
ATOM 1978 N N . MET A 1 253 ? 15.219 -4.331 24.351 1.00 61.09 253 MET A N 1
ATOM 1979 C CA . MET A 1 253 ? 14.175 -5.321 24.600 1.00 61.09 253 MET A CA 1
ATOM 1980 C C . MET A 1 253 ? 14.666 -6.325 25.629 1.00 61.09 253 MET A C 1
ATOM 1982 O O . MET A 1 253 ? 15.619 -7.037 25.351 1.00 61.09 253 MET A O 1
ATOM 1986 N N . ASN A 1 254 ? 14.027 -6.433 26.789 1.00 65.25 254 ASN A N 1
ATOM 1987 C CA . ASN A 1 254 ? 14.291 -7.529 27.715 1.00 65.25 254 ASN A CA 1
ATOM 1988 C C . ASN A 1 254 ? 13.339 -8.713 27.436 1.00 65.25 254 ASN A C 1
ATOM 1990 O O . ASN A 1 254 ? 12.471 -8.669 26.562 1.00 65.25 254 ASN A O 1
ATOM 1994 N N . ARG A 1 255 ? 13.510 -9.808 28.180 1.00 67.69 255 ARG A N 1
ATOM 1995 C CA . ARG A 1 255 ? 12.675 -11.007 28.033 1.00 67.69 255 ARG A CA 1
ATOM 1996 C C . ARG A 1 255 ? 11.191 -10.757 28.340 1.00 67.69 255 ARG A C 1
ATOM 1998 O O . ARG A 1 255 ? 10.341 -11.323 27.660 1.00 67.69 255 ARG A O 1
ATOM 2005 N N . GLU A 1 256 ? 10.878 -9.965 29.363 1.00 67.94 256 GLU A N 1
ATOM 2006 C CA . GLU A 1 256 ? 9.496 -9.651 29.746 1.00 67.94 256 GLU A CA 1
ATOM 2007 C C . GLU A 1 256 ? 8.796 -8.817 28.669 1.00 67.94 256 GLU A C 1
ATOM 2009 O O . GLU A 1 256 ? 7.628 -9.075 28.377 1.00 67.94 256 GLU A O 1
ATOM 2014 N N . ASP A 1 257 ? 9.520 -7.886 28.038 1.00 66.75 257 ASP A N 1
ATOM 2015 C CA . ASP A 1 257 ? 9.026 -7.077 26.918 1.00 66.75 257 ASP A CA 1
ATOM 2016 C C . ASP A 1 257 ? 8.687 -7.970 25.723 1.00 66.75 257 ASP A C 1
ATOM 2018 O O . ASP A 1 257 ? 7.577 -7.920 25.198 1.00 66.75 257 ASP A O 1
ATOM 2022 N N . TYR A 1 258 ? 9.607 -8.867 25.351 1.00 73.31 258 TYR A N 1
ATOM 2023 C CA . TYR A 1 258 ? 9.372 -9.835 24.283 1.00 73.31 258 TYR A CA 1
ATOM 2024 C C . TYR A 1 258 ? 8.160 -10.726 24.595 1.00 73.31 258 TYR A C 1
ATOM 2026 O O . TYR A 1 258 ? 7.243 -10.831 23.787 1.00 73.31 258 TYR A O 1
ATOM 2034 N N . GLU A 1 259 ? 8.078 -11.316 25.792 1.00 75.00 259 GLU A N 1
ATOM 2035 C CA . GLU A 1 259 ? 6.915 -12.118 26.202 1.00 75.00 259 GLU A CA 1
ATOM 2036 C C . GLU A 1 259 ? 5.606 -11.299 26.226 1.00 75.00 259 GLU A C 1
ATOM 2038 O O . GLU A 1 259 ? 4.531 -11.840 25.949 1.00 75.00 259 GLU A O 1
ATOM 2043 N N . GLY A 1 260 ? 5.672 -10.004 26.550 1.00 75.56 260 GLY A N 1
ATOM 2044 C CA . GLY A 1 260 ? 4.565 -9.051 26.460 1.00 75.56 260 GLY A CA 1
ATOM 2045 C C . GLY A 1 260 ? 4.074 -8.860 25.027 1.00 75.56 260 GLY A C 1
ATOM 2046 O O . GLY A 1 260 ? 2.877 -9.030 24.769 1.00 75.56 260 GLY A O 1
ATOM 2047 N N . TRP A 1 261 ? 5.004 -8.629 24.104 1.00 77.81 261 TRP A N 1
ATOM 2048 C CA . TRP A 1 261 ? 4.746 -8.488 22.675 1.00 77.81 261 TRP A CA 1
ATOM 2049 C C . TRP A 1 261 ? 4.078 -9.738 22.094 1.00 77.81 261 TRP A C 1
ATOM 2051 O O . TRP A 1 261 ? 3.044 -9.659 21.425 1.00 77.81 261 TRP A O 1
ATOM 2061 N N . LEU A 1 262 ? 4.581 -10.926 22.439 1.00 81.00 262 LEU A N 1
ATOM 2062 C CA . LEU A 1 262 ? 3.977 -12.191 22.008 1.00 81.00 262 LEU A CA 1
ATOM 2063 C C . LEU A 1 262 ? 2.577 -12.394 22.596 1.00 81.00 262 LEU A C 1
ATOM 2065 O O . LEU A 1 262 ? 1.644 -12.814 21.904 1.00 81.00 262 LEU A O 1
ATOM 2069 N N . ARG A 1 263 ? 2.396 -12.054 23.877 1.00 81.94 263 ARG A N 1
ATOM 2070 C CA . ARG A 1 263 ? 1.097 -12.132 24.555 1.00 81.94 263 ARG A CA 1
ATOM 2071 C C . ARG A 1 263 ? 0.065 -11.207 23.914 1.00 81.94 263 ARG A C 1
ATOM 2073 O O . ARG A 1 263 ? -1.111 -11.570 23.883 1.00 81.94 263 ARG A O 1
ATOM 2080 N N . TRP A 1 264 ? 0.478 -10.059 23.381 1.00 85.19 264 TRP A N 1
ATOM 2081 C CA . TRP A 1 264 ? -0.415 -9.162 22.651 1.00 85.19 264 TRP A CA 1
ATOM 2082 C C . TRP A 1 264 ? -1.020 -9.847 21.417 1.00 85.19 264 TRP A C 1
ATOM 2084 O O . TRP A 1 264 ? -2.242 -9.828 21.246 1.00 85.19 264 TRP A O 1
ATOM 2094 N N . TYR A 1 265 ? -0.201 -10.532 20.610 1.00 88.62 265 TYR A N 1
ATOM 2095 C CA . TYR A 1 265 ? -0.687 -11.296 19.454 1.00 88.62 265 TYR A CA 1
ATOM 2096 C C . TYR A 1 265 ? -1.568 -12.470 19.857 1.00 88.62 265 TYR A C 1
ATOM 2098 O O . TYR A 1 265 ? -2.626 -12.655 19.258 1.00 88.62 265 TYR A O 1
ATOM 2106 N N . LEU A 1 266 ? -1.196 -13.226 20.896 1.00 88.19 266 LEU A N 1
ATOM 2107 C CA . LEU A 1 266 ? -2.063 -14.284 21.425 1.00 88.19 266 LEU A CA 1
ATOM 2108 C C . LEU A 1 266 ? -3.455 -13.748 21.774 1.00 88.19 266 LEU A C 1
ATOM 2110 O O . LEU A 1 266 ? -4.462 -14.304 21.342 1.00 88.19 266 LEU A O 1
ATOM 2114 N N . GLN A 1 267 ? -3.515 -12.641 22.517 1.00 90.25 267 GLN A N 1
ATOM 2115 C CA . GLN A 1 267 ? -4.777 -12.030 22.928 1.00 90.25 267 GLN A CA 1
ATOM 2116 C C . GLN A 1 267 ? -5.578 -11.506 21.732 1.00 90.25 267 GLN A C 1
ATOM 2118 O O . GLN A 1 267 ? -6.796 -11.677 21.700 1.00 90.25 267 GLN A O 1
ATOM 2123 N N . LEU A 1 268 ? -4.916 -10.917 20.731 1.00 93.12 268 LEU A N 1
ATOM 2124 C CA . LEU A 1 268 ? -5.555 -10.520 19.477 1.00 93.12 268 LEU A CA 1
ATOM 2125 C C . LEU A 1 268 ? -6.167 -11.731 18.759 1.00 93.12 268 LEU A C 1
ATOM 2127 O O . LEU A 1 268 ? -7.327 -11.674 18.345 1.00 93.12 268 LEU A O 1
ATOM 2131 N N . PHE A 1 269 ? -5.413 -12.824 18.633 1.00 95.25 269 PHE A N 1
ATOM 2132 C CA . PHE A 1 269 ? -5.862 -14.041 17.961 1.00 95.25 269 PHE A CA 1
ATOM 2133 C C . PHE A 1 269 ? -6.890 -14.840 18.760 1.00 95.25 269 PHE A C 1
ATOM 2135 O O . PHE A 1 269 ? -7.592 -15.652 18.166 1.00 95.25 269 PHE A O 1
ATOM 2142 N N . ASP A 1 270 ? -7.050 -14.605 20.063 1.00 94.50 270 ASP A N 1
ATOM 2143 C CA . ASP A 1 270 ? -8.136 -15.167 20.877 1.00 94.50 270 ASP A CA 1
ATOM 2144 C C . ASP A 1 270 ? -9.460 -14.396 20.720 1.00 94.50 270 ASP A C 1
ATOM 2146 O O . ASP A 1 270 ? -10.537 -14.933 21.003 1.00 94.50 270 ASP A O 1
ATOM 2150 N N . LEU A 1 271 ? -9.429 -13.166 20.197 1.00 95.94 271 LEU A N 1
ATOM 2151 C CA . LEU A 1 271 ? -10.652 -12.444 19.856 1.00 95.94 271 LEU A CA 1
ATOM 2152 C C . LEU A 1 271 ? -11.372 -13.103 18.672 1.00 95.94 271 LEU A C 1
ATOM 2154 O O . LEU A 1 271 ? -10.779 -13.684 17.760 1.00 95.94 271 LEU A O 1
ATOM 2158 N N . ARG A 1 272 ? -12.703 -13.031 18.697 1.00 96.31 272 ARG A N 1
ATOM 2159 C CA . ARG A 1 272 ? -13.582 -13.565 17.654 1.00 96.31 272 ARG A CA 1
ATOM 2160 C C . ARG A 1 272 ? -14.505 -12.455 17.188 1.00 96.31 272 ARG A C 1
ATOM 2162 O O . ARG A 1 272 ? -15.197 -11.848 18.001 1.00 96.31 272 ARG A O 1
ATOM 2169 N N . PHE A 1 273 ? -14.502 -12.220 15.884 1.00 97.00 273 PHE A N 1
ATOM 2170 C CA . PHE A 1 273 ? -15.189 -11.137 15.197 1.00 97.00 273 PHE A CA 1
ATOM 2171 C C . PHE A 1 273 ? -16.198 -11.731 14.192 1.00 97.00 273 PHE A C 1
ATOM 2173 O O . PHE A 1 273 ? -15.891 -11.870 13.007 1.00 97.00 273 PHE A O 1
ATOM 2180 N N . PRO A 1 274 ? -17.428 -12.093 14.604 1.00 95.75 274 PRO A N 1
ATOM 2181 C CA . PRO A 1 274 ? -18.367 -12.878 13.780 1.00 95.75 274 PRO A CA 1
ATOM 2182 C C . PRO A 1 274 ? -18.756 -12.251 12.426 1.00 95.75 274 PRO A C 1
ATOM 2184 O O . PRO A 1 274 ? -19.313 -12.917 11.540 1.00 95.75 274 PRO A O 1
ATOM 2187 N N . SER A 1 275 ? -18.505 -10.950 12.274 1.00 95.19 275 SER A N 1
ATOM 2188 C CA . SER A 1 275 ? -18.839 -10.145 11.098 1.00 95.19 275 SER A CA 1
ATOM 2189 C C . SER A 1 275 ? -17.613 -9.670 10.309 1.00 95.19 275 SER A C 1
ATOM 2191 O O . SER A 1 275 ? -17.784 -8.912 9.350 1.00 95.19 275 SER A O 1
ATOM 2193 N N . LEU A 1 276 ? -16.402 -10.110 10.674 1.00 96.94 276 LEU A N 1
ATOM 2194 C CA . LEU A 1 276 ? -15.154 -9.654 10.063 1.00 96.94 276 LEU A CA 1
ATOM 2195 C C . LEU A 1 276 ? -15.082 -10.034 8.584 1.00 96.94 276 LEU A C 1
ATOM 2197 O O . LEU A 1 276 ? -15.199 -11.200 8.211 1.00 96.94 276 LEU A O 1
ATOM 2201 N N . GLN A 1 277 ? -14.883 -9.021 7.748 1.00 96.38 277 GLN A N 1
ATOM 2202 C CA . GLN A 1 277 ? -14.703 -9.144 6.302 1.00 96.38 277 GLN A CA 1
ATOM 2203 C C . GLN A 1 277 ? -13.338 -8.619 5.857 1.00 96.38 277 GLN A C 1
ATOM 2205 O O . GLN A 1 277 ? -12.842 -9.028 4.811 1.00 96.38 277 GLN A O 1
ATOM 2210 N N . VAL A 1 278 ? -12.730 -7.724 6.633 1.00 95.69 278 VAL A N 1
ATOM 2211 C CA . VAL A 1 278 ? -11.425 -7.132 6.339 1.00 95.69 278 VAL A CA 1
ATOM 2212 C C . VAL A 1 278 ? -10.518 -7.339 7.542 1.00 95.69 278 VAL A C 1
ATOM 2214 O O . VAL A 1 278 ? -10.810 -6.835 8.627 1.00 95.69 278 VAL A O 1
ATOM 2217 N N . PHE A 1 279 ? -9.416 -8.051 7.333 1.00 96.62 279 PHE A N 1
ATOM 2218 C CA . PHE A 1 279 ? -8.329 -8.160 8.296 1.00 96.62 279 PHE A CA 1
ATOM 2219 C C . PHE A 1 279 ? -7.038 -7.737 7.612 1.00 96.62 279 PHE A C 1
ATOM 2221 O O . PHE A 1 279 ? -6.636 -8.324 6.610 1.00 96.62 279 PHE A O 1
ATOM 2228 N N . GLN A 1 280 ? -6.427 -6.666 8.102 1.00 93.19 280 GLN A N 1
ATOM 2229 C CA . GLN A 1 280 ? -5.202 -6.143 7.521 1.00 93.19 280 GLN A CA 1
ATOM 2230 C C . GLN A 1 280 ? -4.179 -5.899 8.615 1.00 93.19 280 GLN A C 1
ATOM 2232 O O . GLN A 1 280 ? -4.387 -5.018 9.447 1.00 93.19 280 GLN A O 1
ATOM 2237 N N . TYR A 1 281 ? -3.076 -6.633 8.564 1.00 91.56 281 TYR A N 1
ATOM 2238 C CA . TYR A 1 281 ? -1.825 -6.248 9.191 1.00 91.56 281 TYR A CA 1
ATOM 2239 C C . TYR A 1 281 ? -0.872 -5.805 8.089 1.00 91.56 281 TYR A C 1
ATOM 2241 O O . TYR A 1 281 ? -0.824 -6.408 7.018 1.00 91.56 281 TYR A O 1
ATOM 2249 N N . ARG A 1 282 ? -0.167 -4.706 8.319 1.00 79.75 282 ARG A N 1
ATOM 2250 C CA . ARG A 1 282 ? 0.838 -4.223 7.386 1.00 79.75 282 ARG A CA 1
ATOM 2251 C C . ARG A 1 282 ? 2.083 -3.828 8.151 1.00 79.75 282 ARG A C 1
ATOM 2253 O O . ARG A 1 282 ? 2.028 -2.888 8.958 1.00 79.75 282 ARG A O 1
ATOM 2260 N N . ASN A 1 283 ? 3.184 -4.472 7.798 1.00 70.81 283 ASN A N 1
ATOM 2261 C CA . ASN A 1 283 ? 4.503 -4.088 8.258 1.00 70.81 283 ASN A CA 1
ATOM 2262 C C . ASN A 1 283 ? 4.876 -2.783 7.544 1.00 70.81 283 ASN A C 1
ATOM 2264 O O . ASN A 1 283 ? 4.694 -2.606 6.334 1.00 70.81 283 ASN A O 1
ATOM 2268 N N . ALA A 1 284 ? 5.340 -1.794 8.296 1.00 56.91 284 ALA A N 1
ATOM 2269 C CA . ALA A 1 284 ? 6.202 -0.805 7.680 1.00 56.91 284 ALA A CA 1
ATOM 2270 C C . ALA A 1 284 ? 7.584 -1.430 7.542 1.00 56.91 284 ALA A C 1
ATOM 2272 O O . ALA A 1 284 ? 7.985 -2.319 8.283 1.00 56.91 284 ALA A O 1
ATOM 2273 N N . ILE A 1 285 ? 8.314 -0.859 6.604 1.00 57.31 285 ILE A N 1
ATOM 2274 C CA . ILE A 1 285 ? 9.759 -0.935 6.405 1.00 57.31 285 ILE A CA 1
ATOM 2275 C C . ILE A 1 285 ? 10.506 -0.320 7.620 1.00 57.31 285 ILE A C 1
ATOM 2277 O O . ILE A 1 285 ? 11.457 0.432 7.492 1.00 57.31 285 ILE A O 1
ATOM 2281 N N . VAL A 1 286 ? 10.003 -0.508 8.836 1.00 55.66 286 VAL A N 1
ATOM 2282 C CA . VAL A 1 286 ? 10.656 -0.055 10.061 1.00 55.66 286 VAL A CA 1
ATOM 2283 C C . VAL A 1 286 ? 10.532 -1.141 11.103 1.00 55.66 286 VAL A C 1
ATOM 2285 O O . VAL A 1 286 ? 9.447 -1.707 11.294 1.00 55.66 286 VAL A O 1
ATOM 2288 N N . ASP A 1 287 ? 11.630 -1.357 11.812 1.00 61.00 287 ASP A N 1
ATOM 2289 C CA . ASP A 1 287 ? 11.816 -2.471 12.740 1.00 61.00 287 ASP A CA 1
ATOM 2290 C C . ASP A 1 287 ? 10.684 -2.547 13.775 1.00 61.00 287 ASP A C 1
ATOM 2292 O O . ASP A 1 287 ? 10.136 -3.609 14.055 1.00 61.00 287 ASP A O 1
ATOM 2296 N N . LYS A 1 288 ? 10.193 -1.386 14.230 1.00 62.38 288 LYS A N 1
ATOM 2297 C CA . LYS A 1 288 ? 9.122 -1.282 15.240 1.00 62.38 288 LYS A CA 1
ATOM 2298 C C . LYS A 1 288 ? 7.751 -1.810 14.810 1.00 62.38 288 LYS A C 1
ATOM 2300 O O . LYS A 1 288 ? 6.849 -1.932 15.636 1.00 62.38 288 LYS A O 1
ATOM 2305 N N . SER A 1 289 ? 7.544 -2.049 13.521 1.00 70.69 289 SER A N 1
ATOM 2306 C CA . SER A 1 289 ? 6.268 -2.541 12.984 1.00 70.69 289 SER A CA 1
ATOM 2307 C C . SER A 1 289 ? 6.327 -3.974 12.474 1.00 70.69 289 SER A C 1
ATOM 2309 O O . SER A 1 289 ? 5.310 -4.473 11.982 1.00 70.69 289 SER A O 1
ATOM 2311 N N . MET A 1 290 ? 7.496 -4.610 12.584 1.00 74.38 290 MET A N 1
ATOM 2312 C CA . MET A 1 290 ? 7.673 -6.009 12.233 1.00 74.38 290 MET A CA 1
ATOM 2313 C C . MET A 1 290 ? 6.780 -6.889 13.106 1.00 74.38 290 MET A C 1
ATOM 2315 O O . MET A 1 290 ? 6.338 -6.493 14.184 1.00 74.38 290 MET A O 1
ATOM 2319 N N . LEU A 1 291 ? 6.480 -8.075 12.599 1.00 83.38 291 LEU A N 1
ATOM 2320 C CA . LEU A 1 291 ? 5.860 -9.142 13.370 1.00 83.38 291 LEU A CA 1
ATOM 2321 C C . LEU A 1 291 ? 6.961 -9.981 14.037 1.00 83.38 291 LEU A C 1
ATOM 2323 O O . LEU A 1 291 ? 8.076 -10.025 13.513 1.00 83.38 291 LEU A O 1
ATOM 2327 N N . PRO A 1 292 ? 6.669 -10.678 15.149 1.00 83.19 292 PRO A N 1
ATOM 2328 C CA . PRO A 1 292 ? 7.613 -11.625 15.728 1.00 83.19 292 PRO A CA 1
ATOM 2329 C C . PRO A 1 292 ? 8.105 -12.641 14.691 1.00 83.19 292 PRO A C 1
ATOM 2331 O O . PRO A 1 292 ? 7.298 -13.211 13.953 1.00 83.19 292 PRO A O 1
ATOM 2334 N N . SER A 1 293 ? 9.418 -12.885 14.647 1.00 79.81 293 SER A N 1
ATOM 2335 C CA . SER A 1 293 ? 9.975 -13.959 13.818 1.00 79.81 293 SER A CA 1
ATOM 2336 C C . SER A 1 293 ? 9.372 -15.303 14.230 1.00 79.81 293 SER A C 1
ATOM 2338 O O . SER A 1 293 ? 9.244 -15.581 15.421 1.00 79.81 293 SER A O 1
ATOM 2340 N N . GLY A 1 294 ? 8.968 -16.118 13.254 1.00 84.94 294 GLY A N 1
ATOM 2341 C CA . GLY A 1 294 ? 8.287 -17.393 13.493 1.00 84.94 294 GLY A CA 1
ATOM 2342 C C . GLY A 1 294 ? 6.768 -17.294 13.686 1.00 84.94 294 GLY A C 1
ATOM 2343 O O . GLY A 1 294 ? 6.130 -18.305 13.986 1.00 84.94 294 GLY A O 1
ATOM 2344 N N . LEU A 1 295 ? 6.166 -16.108 13.529 1.00 90.19 295 LEU A N 1
ATOM 2345 C CA . LEU A 1 295 ? 4.713 -15.937 13.515 1.00 90.19 295 LEU A CA 1
ATOM 2346 C C . LEU A 1 295 ? 4.148 -16.203 12.114 1.00 90.19 295 LEU A C 1
ATOM 2348 O O . LEU A 1 295 ? 4.268 -15.367 11.227 1.00 90.19 295 LEU A O 1
ATOM 2352 N N . PHE A 1 296 ? 3.471 -17.336 11.923 1.00 94.38 296 PHE A N 1
ATOM 2353 C CA . PHE A 1 296 ? 2.918 -17.742 10.629 1.00 94.38 296 PHE A CA 1
ATOM 2354 C C . PHE A 1 296 ? 1.391 -17.808 10.642 1.00 94.38 296 PHE A C 1
ATOM 2356 O O . PHE A 1 296 ? 0.783 -18.412 11.524 1.00 94.38 296 PHE A O 1
ATOM 2363 N N . LEU A 1 297 ? 0.751 -17.208 9.635 1.00 96.19 297 LEU A N 1
ATOM 2364 C CA . LEU A 1 297 ? -0.710 -17.113 9.560 1.00 96.19 297 LEU A CA 1
ATOM 2365 C C . LEU A 1 297 ? -1.393 -18.463 9.297 1.00 96.19 297 LEU A C 1
ATOM 2367 O O . LEU A 1 297 ? -2.470 -18.723 9.833 1.00 96.19 297 LEU A O 1
ATOM 2371 N N . LEU A 1 298 ? -0.791 -19.294 8.444 1.00 97.00 298 LEU A N 1
ATOM 2372 C CA . LEU A 1 298 ? -1.330 -20.564 7.948 1.00 97.00 298 LEU A CA 1
ATOM 2373 C C . LEU A 1 298 ? -0.384 -21.743 8.237 1.00 97.00 298 LEU A C 1
ATOM 2375 O O . LEU A 1 298 ? -0.367 -22.719 7.491 1.00 97.00 298 LEU A O 1
ATOM 2379 N N . ASP A 1 299 ? 0.403 -21.658 9.311 1.00 95.12 299 ASP A N 1
ATOM 2380 C CA . ASP A 1 299 ? 1.306 -22.725 9.755 1.00 95.12 299 ASP A CA 1
ATOM 2381 C C . ASP A 1 299 ? 1.480 -22.690 11.287 1.00 95.12 299 ASP A C 1
ATOM 2383 O O . ASP A 1 299 ? 0.875 -21.866 11.981 1.00 95.12 299 ASP A O 1
ATOM 2387 N N . HIS A 1 300 ? 2.298 -23.590 11.829 1.00 91.12 300 HIS A N 1
ATOM 2388 C CA . HIS A 1 300 ? 2.704 -23.563 13.234 1.00 91.12 300 HIS A CA 1
ATOM 2389 C C . HIS A 1 300 ? 3.540 -22.325 13.538 1.00 91.12 300 HIS A C 1
ATOM 2391 O O . HIS A 1 300 ? 4.585 -22.119 12.927 1.00 91.12 300 HIS A O 1
ATOM 2397 N N . SER A 1 301 ? 3.120 -21.557 14.537 1.00 88.50 301 SER A N 1
ATOM 2398 C CA . SER A 1 301 ? 3.847 -20.393 15.035 1.00 88.50 301 SER A CA 1
ATOM 2399 C C . SER A 1 301 ? 4.666 -20.759 16.270 1.00 88.50 301 SER A C 1
ATOM 2401 O O . SER A 1 301 ? 4.187 -20.670 17.404 1.00 88.50 301 SER A O 1
ATOM 2403 N N . ASN A 1 302 ? 5.906 -21.186 16.036 1.00 78.38 302 ASN A N 1
ATOM 2404 C CA . ASN A 1 302 ? 6.862 -21.516 17.089 1.00 78.38 302 ASN A CA 1
ATOM 2405 C C . ASN A 1 302 ? 7.855 -20.370 17.225 1.00 78.38 302 ASN A C 1
ATOM 2407 O O . ASN A 1 302 ? 8.693 -20.177 16.348 1.00 78.38 302 ASN A O 1
ATOM 2411 N N . LEU A 1 303 ? 7.771 -19.632 18.326 1.00 72.88 303 LEU A N 1
ATOM 2412 C CA . LEU A 1 303 ? 8.625 -18.476 18.552 1.00 72.88 303 LEU A CA 1
ATOM 2413 C C . LEU A 1 303 ? 9.799 -18.910 19.427 1.00 72.88 303 LEU A C 1
ATOM 2415 O O . LEU A 1 303 ? 9.618 -19.341 20.572 1.00 72.88 303 LEU A O 1
ATOM 2419 N N . SER A 1 304 ? 11.008 -18.866 18.876 1.00 58.81 304 SER A N 1
ATOM 2420 C CA . SER A 1 304 ? 12.212 -19.263 19.596 1.00 58.81 304 SER A CA 1
ATOM 2421 C C . SER A 1 304 ? 12.819 -18.066 20.313 1.00 58.81 304 SER A C 1
ATOM 2423 O O . SER A 1 304 ? 13.142 -17.056 19.701 1.00 58.81 304 SER A O 1
ATOM 2425 N N . SER A 1 305 ? 13.093 -18.203 21.613 1.00 52.25 305 SER A N 1
ATOM 2426 C CA . SER A 1 305 ? 13.922 -17.220 22.319 1.00 52.25 305 SER A CA 1
ATOM 2427 C C . SER A 1 305 ? 15.391 -17.235 21.865 1.00 52.25 305 SER A C 1
ATOM 2429 O O . SER A 1 305 ? 16.166 -16.422 22.350 1.00 52.25 305 SER A O 1
ATOM 2431 N N . ALA A 1 306 ? 15.807 -18.188 21.018 1.00 47.81 306 ALA A N 1
ATOM 2432 C CA . ALA A 1 306 ? 17.160 -18.242 20.456 1.00 47.81 306 ALA A CA 1
ATOM 2433 C C . ALA A 1 306 ? 17.370 -17.248 19.299 1.00 47.81 306 ALA A C 1
ATOM 2435 O O . ALA A 1 306 ? 18.515 -16.949 18.979 1.00 47.81 306 ALA A O 1
ATOM 2436 N N . ASP A 1 307 ? 16.286 -16.703 18.733 1.00 48.91 307 ASP A N 1
ATOM 2437 C CA . ASP A 1 307 ? 16.323 -15.625 17.730 1.00 48.91 307 ASP A CA 1
ATOM 2438 C C . ASP A 1 307 ? 16.539 -14.245 18.377 1.00 48.91 307 ASP A C 1
ATOM 2440 O O . ASP A 1 307 ? 16.568 -13.213 17.712 1.00 48.91 307 ASP A O 1
ATOM 2444 N N . TYR A 1 308 ? 16.703 -14.224 19.700 1.00 49.56 308 TYR A N 1
ATOM 2445 C CA . TYR A 1 308 ? 17.096 -13.052 20.455 1.00 49.56 308 TYR A CA 1
ATOM 2446 C C . TYR A 1 308 ? 18.607 -12.814 20.269 1.00 49.56 308 TYR A C 1
ATOM 2448 O O . TYR A 1 308 ? 19.401 -13.705 20.594 1.00 49.56 308 TYR A O 1
ATOM 2456 N N . PRO A 1 309 ? 19.055 -11.637 19.794 1.00 44.28 309 PRO A N 1
ATOM 2457 C CA . PRO A 1 309 ? 20.475 -11.315 19.750 1.00 44.28 309 PRO A CA 1
ATOM 2458 C C . PRO A 1 309 ? 20.999 -11.152 21.185 1.00 44.28 309 PRO A C 1
ATOM 2460 O O . PRO A 1 309 ? 20.980 -10.069 21.767 1.00 44.28 309 PRO A O 1
ATOM 2463 N N . GLU A 1 310 ? 21.467 -12.240 21.802 1.00 42.66 310 GLU A N 1
ATOM 2464 C CA . GLU A 1 310 ? 22.112 -12.180 23.112 1.00 42.66 310 GLU A CA 1
ATOM 2465 C C . GLU A 1 310 ? 23.327 -11.234 23.053 1.00 42.66 310 GLU A C 1
ATOM 2467 O O . GLU A 1 310 ? 24.389 -11.572 22.519 1.00 42.66 310 GLU A O 1
ATOM 2472 N N . LYS A 1 311 ? 23.261 -10.095 23.751 1.00 40.09 311 LYS A N 1
ATOM 2473 C CA . LYS A 1 311 ? 24.459 -9.594 24.438 1.00 40.09 311 LYS A CA 1
ATOM 2474 C C . LYS A 1 311 ? 24.784 -10.604 25.542 1.00 40.09 311 LYS A C 1
ATOM 2476 O O . LYS A 1 311 ? 24.285 -10.478 26.649 1.00 40.09 311 LYS A O 1
ATOM 2481 N N . ARG A 1 312 ? 25.573 -11.624 25.176 1.00 34.84 312 ARG A N 1
ATOM 2482 C CA . ARG A 1 312 ? 26.248 -12.655 25.996 1.00 34.84 312 ARG A CA 1
ATOM 2483 C C . ARG A 1 312 ? 25.686 -12.886 27.415 1.00 34.84 312 ARG A C 1
ATOM 2485 O O . ARG A 1 312 ? 25.889 -12.035 28.284 1.00 34.84 312 ARG A O 1
ATOM 2492 N N . PRO A 1 313 ? 25.195 -14.091 27.746 1.00 36.47 313 PRO A N 1
ATOM 2493 C CA . PRO A 1 313 ? 24.899 -14.442 29.122 1.00 36.47 313 PRO A CA 1
ATOM 2494 C C . PRO A 1 313 ? 26.218 -14.575 29.890 1.00 36.47 313 PRO A C 1
ATOM 2496 O O . PRO A 1 313 ? 26.989 -15.525 29.723 1.00 36.47 313 PRO A O 1
ATOM 2499 N N . LEU A 1 314 ? 26.487 -13.616 30.776 1.00 39.94 314 LEU A N 1
ATOM 2500 C CA . LEU A 1 314 ? 27.336 -13.876 31.929 1.00 39.94 314 LEU A CA 1
ATOM 2501 C C . LEU A 1 314 ? 26.608 -14.951 32.746 1.00 39.94 314 LEU A C 1
ATOM 2503 O O . LEU A 1 314 ? 25.595 -14.669 33.372 1.00 39.94 314 LEU A O 1
ATOM 2507 N N . THR A 1 315 ? 27.147 -16.173 32.721 1.00 40.06 315 THR A N 1
ATOM 2508 C CA . THR A 1 315 ? 26.745 -17.371 33.490 1.00 40.06 315 THR A CA 1
ATOM 2509 C C . THR A 1 315 ? 25.745 -1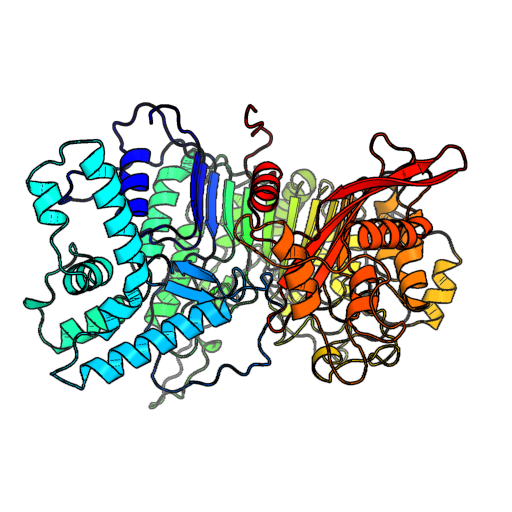8.349 32.830 1.00 40.06 315 THR A C 1
ATOM 2511 O O . THR A 1 315 ? 24.590 -18.485 33.200 1.00 40.06 315 THR A O 1
ATOM 2514 N N . GLY A 1 316 ? 26.253 -19.171 31.907 1.00 42.41 316 GLY A N 1
ATOM 2515 C CA . GLY A 1 316 ? 26.270 -20.632 32.099 1.00 42.41 316 GLY A CA 1
ATOM 2516 C C . GLY A 1 316 ? 24.979 -21.471 32.093 1.00 42.41 316 GLY A C 1
ATOM 2517 O O . GLY A 1 316 ? 25.091 -22.656 32.404 1.00 42.41 316 GLY A O 1
ATOM 2518 N N . GLN A 1 317 ? 23.797 -20.967 31.724 1.00 37.84 317 GLN A N 1
ATOM 2519 C CA . GLN A 1 317 ? 22.646 -21.841 31.425 1.00 37.84 317 GLN A CA 1
ATOM 2520 C C . GLN A 1 317 ? 21.862 -21.400 30.179 1.00 37.84 317 GLN A C 1
ATOM 2522 O O . GLN A 1 317 ? 21.088 -20.450 30.261 1.00 37.84 317 GLN A O 1
ATOM 2527 N N . PRO A 1 318 ? 21.967 -22.124 29.047 1.00 38.34 318 PRO A N 1
ATOM 2528 C CA . PRO A 1 318 ? 21.051 -21.952 27.934 1.00 38.34 318 PRO A CA 1
ATOM 2529 C C . PRO A 1 318 ? 19.799 -22.793 28.206 1.00 38.34 318 PRO A C 1
ATOM 2531 O O . PRO A 1 318 ? 19.813 -24.022 28.118 1.00 38.34 318 PRO A O 1
ATOM 2534 N N . ARG A 1 319 ? 18.691 -22.143 28.549 1.00 42.84 319 ARG A N 1
ATOM 2535 C CA . ARG A 1 319 ? 17.360 -22.728 28.360 1.00 42.84 319 ARG A CA 1
ATOM 2536 C C . ARG A 1 319 ? 16.638 -21.860 27.344 1.00 42.84 319 ARG A C 1
ATOM 2538 O O . ARG A 1 319 ? 16.090 -20.830 27.720 1.00 42.84 319 ARG A O 1
ATOM 2545 N N . SER A 1 320 ? 16.647 -22.274 26.073 1.00 49.25 320 SER A N 1
ATOM 2546 C CA . SER A 1 320 ? 15.756 -21.683 25.075 1.00 49.25 320 SER A CA 1
ATOM 2547 C C . SER A 1 320 ? 14.325 -21.938 25.543 1.00 49.25 320 SER A C 1
ATOM 2549 O O . SER A 1 320 ? 13.874 -23.086 25.584 1.00 49.25 320 SER A O 1
ATOM 2551 N N . THR A 1 321 ? 13.617 -20.902 25.967 1.00 53.72 321 THR A N 1
ATOM 2552 C CA . THR A 1 321 ? 12.188 -21.025 26.238 1.00 53.72 321 THR A CA 1
ATOM 2553 C C . THR A 1 321 ? 11.475 -20.711 24.942 1.00 53.72 321 THR A C 1
ATOM 2555 O O . THR A 1 321 ? 11.361 -19.550 24.569 1.00 53.72 321 THR A O 1
ATOM 2558 N N . VAL A 1 322 ? 11.051 -21.757 24.236 1.00 56.97 322 VAL A N 1
ATOM 2559 C CA . VAL A 1 322 ? 10.165 -21.617 23.080 1.00 56.97 322 VAL A CA 1
ATOM 2560 C C . VAL A 1 322 ? 8.823 -21.112 23.600 1.00 56.97 322 VAL A C 1
ATOM 2562 O O . VAL A 1 322 ? 8.222 -21.744 24.472 1.00 56.97 322 VAL A O 1
ATOM 2565 N N . PHE A 1 323 ? 8.378 -19.964 23.102 1.00 67.12 323 PHE A N 1
ATOM 2566 C CA . PHE A 1 323 ? 7.024 -19.490 23.327 1.00 67.12 323 PHE A CA 1
ATOM 2567 C C . PHE A 1 323 ? 6.151 -20.065 22.212 1.00 67.12 323 PHE A C 1
ATOM 2569 O O . PHE A 1 323 ? 6.189 -19.626 21.064 1.00 67.12 323 PHE A O 1
ATOM 2576 N N . ASP A 1 324 ? 5.415 -21.118 22.544 1.00 71.06 324 ASP A N 1
ATOM 2577 C CA . ASP A 1 324 ? 4.581 -21.832 21.585 1.00 71.06 324 ASP A CA 1
ATOM 2578 C C . ASP A 1 324 ? 3.239 -21.100 21.410 1.00 71.06 324 ASP A C 1
ATOM 2580 O O . ASP A 1 324 ? 2.367 -21.160 22.282 1.00 71.06 324 ASP A O 1
ATOM 2584 N N . MET A 1 325 ? 3.071 -20.376 20.294 1.00 82.75 325 MET A N 1
ATOM 2585 C CA . MET A 1 325 ? 1.755 -19.858 19.888 1.00 82.75 325 MET A CA 1
ATOM 2586 C C . MET A 1 325 ? 0.919 -20.921 19.167 1.00 82.75 325 MET A C 1
ATOM 2588 O O . MET A 1 325 ? -0.261 -20.689 18.881 1.00 82.75 325 MET A O 1
ATOM 2592 N N . GLY A 1 326 ? 1.508 -22.080 18.877 1.00 88.38 326 GLY A N 1
ATOM 2593 C CA . GLY A 1 326 ? 0.887 -23.217 18.230 1.00 88.38 326 GLY A CA 1
ATOM 2594 C C . GLY A 1 326 ? 0.182 -22.806 16.948 1.00 88.38 326 GLY A C 1
ATOM 2595 O O . GLY A 1 326 ? 0.786 -22.287 16.012 1.00 88.38 326 GLY A O 1
ATOM 2596 N N . LEU A 1 327 ? -1.132 -23.019 16.928 1.00 93.88 327 LEU A N 1
ATOM 2597 C CA . LEU A 1 327 ? -1.987 -22.792 15.763 1.00 93.88 327 LEU A CA 1
ATOM 2598 C C . LEU A 1 327 ? -2.913 -21.583 15.924 1.00 93.88 327 LEU A C 1
ATOM 2600 O O . LEU A 1 327 ? -3.883 -21.461 15.180 1.00 93.88 327 LEU A O 1
ATOM 2604 N N . LYS A 1 328 ? -2.647 -20.679 16.875 1.00 94.81 328 LYS A N 1
ATOM 2605 C CA . LYS A 1 328 ? -3.529 -19.534 17.166 1.00 94.81 328 LYS A CA 1
ATOM 2606 C C . LYS A 1 328 ? -3.840 -18.651 15.947 1.00 94.81 328 LYS A C 1
ATOM 2608 O O . LYS A 1 328 ? -5.017 -18.328 15.766 1.00 94.81 328 LYS A O 1
ATOM 2613 N N . PRO A 1 329 ? -2.875 -18.298 15.075 1.00 96.06 329 PRO A N 1
ATOM 2614 C CA . PRO A 1 329 ? -3.181 -17.538 13.860 1.00 96.06 329 PRO A CA 1
ATOM 2615 C C . PRO A 1 329 ? -4.050 -18.323 12.865 1.00 96.06 329 PRO A C 1
ATOM 2617 O O . PRO A 1 329 ? -5.010 -17.775 12.315 1.00 96.06 329 PRO A O 1
ATOM 2620 N N . LEU A 1 330 ? -3.787 -19.624 12.691 1.00 97.38 330 LEU A N 1
ATOM 2621 C CA . LEU A 1 330 ? -4.600 -20.491 11.836 1.00 97.38 330 LEU A CA 1
ATOM 2622 C C . LEU A 1 330 ? -6.036 -20.606 12.372 1.00 97.38 330 LEU A C 1
ATOM 2624 O O . LEU A 1 330 ? -6.992 -20.395 11.626 1.00 97.38 330 LEU A O 1
ATOM 2628 N N . GLU A 1 331 ? -6.199 -20.860 13.673 1.00 97.75 331 GLU A N 1
ATOM 2629 C CA . GLU A 1 331 ? -7.497 -20.897 14.365 1.00 97.75 331 GLU A CA 1
ATOM 2630 C C . GLU A 1 331 ? -8.257 -19.574 14.236 1.00 97.75 331 GLU A C 1
ATOM 2632 O O . GLU A 1 331 ? -9.485 -19.556 14.096 1.00 97.75 331 GLU A O 1
ATOM 2637 N N . PHE A 1 332 ? -7.535 -18.452 14.266 1.00 97.88 332 PHE A N 1
ATOM 2638 C CA . PHE A 1 332 ? -8.117 -17.146 14.017 1.00 97.88 332 PHE A CA 1
ATOM 2639 C C . PHE A 1 332 ? -8.693 -17.085 12.602 1.00 97.88 332 PHE A C 1
ATOM 2641 O O . PHE A 1 332 ? -9.873 -16.779 12.447 1.00 97.88 332 PHE A O 1
ATOM 2648 N N . ILE A 1 333 ? -7.935 -17.424 11.559 1.00 98.00 333 ILE A N 1
ATOM 2649 C CA . ILE A 1 333 ? -8.464 -17.391 10.187 1.00 98.00 333 ILE A CA 1
ATOM 2650 C C . ILE A 1 333 ? -9.615 -18.388 9.998 1.00 98.00 333 ILE A C 1
ATOM 2652 O O . ILE A 1 333 ? -10.622 -18.055 9.365 1.00 98.00 333 ILE A O 1
ATOM 2656 N N . GLU A 1 334 ? -9.541 -19.586 10.574 1.00 97.94 334 GLU A N 1
ATOM 2657 C CA . GLU A 1 334 ? -10.632 -20.569 10.561 1.00 97.94 334 GLU A CA 1
ATOM 2658 C C . GLU A 1 334 ? -11.939 -19.980 11.106 1.00 97.94 334 GLU A C 1
ATOM 2660 O O . GLU A 1 334 ? -12.986 -20.115 10.461 1.00 97.94 334 GLU A O 1
ATOM 2665 N N . ALA A 1 335 ? -11.866 -19.252 12.222 1.00 97.56 335 ALA A N 1
ATOM 2666 C CA . ALA A 1 335 ? -13.013 -18.652 12.893 1.00 97.56 335 ALA A CA 1
ATOM 2667 C C . ALA A 1 335 ? -13.617 -17.426 12.180 1.00 97.56 335 ALA A C 1
ATOM 2669 O O . ALA A 1 335 ? -14.708 -16.982 12.550 1.00 97.56 335 ALA A O 1
ATOM 2670 N N . HIS A 1 336 ? -12.962 -16.898 11.141 1.00 97.38 336 HIS A N 1
ATOM 2671 C CA . HIS A 1 336 ? -13.413 -15.727 10.383 1.00 97.38 336 HIS A CA 1
ATOM 2672 C C . HIS A 1 336 ? -13.738 -16.080 8.917 1.00 97.38 336 HIS A C 1
ATOM 2674 O O . HIS A 1 336 ? -13.096 -15.590 7.988 1.00 97.38 336 HIS A O 1
ATOM 2680 N N . PRO A 1 337 ? -14.782 -16.895 8.652 1.00 95.25 337 PRO A N 1
ATOM 2681 C CA . PRO A 1 337 ? -15.094 -17.392 7.309 1.00 95.25 337 PRO A CA 1
ATOM 2682 C C . PRO A 1 337 ? -15.564 -16.321 6.323 1.00 95.25 337 PRO A C 1
ATOM 2684 O O . PRO A 1 337 ? -15.699 -16.617 5.147 1.00 95.25 337 PRO A O 1
ATOM 2687 N N . LYS A 1 338 ? -15.870 -15.100 6.777 1.00 96.06 338 LYS A N 1
ATOM 2688 C CA . LYS A 1 338 ? -16.430 -14.026 5.942 1.00 96.06 338 LYS A CA 1
ATOM 2689 C C . LYS A 1 338 ? -15.367 -13.094 5.353 1.00 96.06 338 LYS A C 1
ATOM 2691 O O . LYS A 1 338 ? -15.739 -12.091 4.745 1.00 96.06 338 LYS A O 1
ATOM 2696 N N . LEU A 1 339 ? -14.080 -13.399 5.534 1.00 96.50 339 LEU A N 1
ATOM 2697 C CA . LEU A 1 339 ? -12.982 -12.577 5.033 1.00 96.50 339 LEU A CA 1
ATOM 2698 C C . LEU A 1 339 ? -13.033 -12.435 3.506 1.00 96.50 339 LEU A C 1
ATOM 2700 O O . LEU A 1 339 ? -13.115 -13.412 2.766 1.00 96.50 339 LEU A O 1
ATOM 2704 N N . LYS A 1 340 ? -12.982 -11.180 3.059 1.00 96.56 340 LYS A N 1
ATOM 2705 C CA . LYS A 1 340 ? -12.938 -10.748 1.655 1.00 96.56 340 LYS A CA 1
ATOM 2706 C C . LYS A 1 340 ? -11.705 -9.910 1.346 1.00 96.56 340 LYS A C 1
ATOM 2708 O O . LYS A 1 340 ? -11.331 -9.808 0.180 1.00 96.56 340 LYS A O 1
ATOM 2713 N N . CYS A 1 341 ? -11.087 -9.315 2.365 1.00 96.31 341 CYS A N 1
ATOM 2714 C CA . CYS A 1 341 ? -9.847 -8.569 2.225 1.00 96.31 341 CYS A CA 1
ATOM 2715 C C . CYS A 1 341 ? -8.836 -9.039 3.271 1.00 96.31 341 CYS A C 1
ATOM 2717 O O . CYS A 1 341 ? -9.163 -9.070 4.462 1.00 96.31 341 CYS A O 1
ATOM 2719 N N . LEU A 1 342 ? -7.620 -9.347 2.826 1.00 96.75 342 LEU A N 1
ATOM 2720 C CA . LEU A 1 342 ? -6.530 -9.825 3.671 1.00 96.75 342 LEU A CA 1
ATOM 2721 C C . LEU A 1 342 ? -5.263 -9.021 3.377 1.00 96.75 342 LEU A C 1
ATOM 2723 O O . LEU A 1 342 ? -4.877 -8.894 2.215 1.00 96.75 342 LEU A O 1
ATOM 2727 N N . ALA A 1 343 ? -4.635 -8.484 4.423 1.00 94.69 343 ALA A N 1
ATOM 2728 C CA . ALA A 1 343 ? -3.257 -8.012 4.360 1.00 94.69 343 ALA A CA 1
ATOM 2729 C C . ALA A 1 343 ? -2.412 -8.710 5.419 1.00 94.69 343 ALA A C 1
ATOM 2731 O O . ALA A 1 343 ? -2.817 -8.734 6.585 1.00 94.69 343 ALA A O 1
ATOM 2732 N N . TRP A 1 344 ? -1.285 -9.273 4.995 1.00 95.31 344 TRP A N 1
ATOM 2733 C CA . TRP A 1 344 ? -0.330 -9.952 5.862 1.00 95.31 344 TRP A CA 1
ATOM 2734 C C . TRP A 1 344 ? 1.049 -10.022 5.180 1.00 95.31 344 TRP A C 1
ATOM 2736 O O . TRP A 1 344 ? 1.074 -10.082 3.943 1.00 95.31 344 TRP A O 1
ATOM 2746 N N . PRO A 1 345 ? 2.169 -10.038 5.927 1.00 92.94 345 PRO A N 1
ATOM 2747 C CA . PRO A 1 345 ? 3.496 -10.180 5.332 1.00 92.94 345 PRO A CA 1
ATOM 2748 C C . PRO A 1 345 ? 3.662 -11.507 4.596 1.00 92.94 345 PRO A C 1
ATOM 2750 O O . PRO A 1 345 ? 3.234 -12.563 5.067 1.00 92.94 345 PRO A O 1
ATOM 2753 N N . MET A 1 346 ? 4.250 -11.448 3.405 1.00 94.56 346 MET A N 1
ATOM 2754 C CA . MET A 1 346 ? 4.330 -12.557 2.457 1.00 94.56 346 MET A CA 1
ATOM 2755 C C . MET A 1 346 ? 5.164 -13.718 3.001 1.00 94.56 346 MET A C 1
ATOM 2757 O O . MET A 1 346 ? 4.789 -14.879 2.854 1.00 94.56 346 MET A O 1
ATOM 2761 N N . ASP A 1 347 ? 6.265 -13.386 3.664 1.00 91.94 347 ASP A N 1
ATOM 2762 C CA . ASP A 1 347 ? 7.203 -14.274 4.353 1.00 91.94 347 ASP A CA 1
ATOM 2763 C C . ASP A 1 347 ? 6.625 -14.872 5.646 1.00 91.94 347 ASP A C 1
ATOM 2765 O O . ASP A 1 347 ? 7.211 -15.785 6.216 1.00 91.94 347 ASP A O 1
ATOM 2769 N N . GLN A 1 348 ? 5.437 -14.428 6.070 1.00 93.75 348 GLN A N 1
ATOM 2770 C CA . GLN A 1 348 ? 4.774 -14.880 7.294 1.00 93.75 348 GLN A CA 1
ATOM 2771 C C . GLN A 1 348 ? 3.418 -15.557 7.058 1.00 93.75 348 GLN A C 1
ATOM 2773 O O . GLN A 1 348 ? 2.621 -15.732 7.983 1.00 93.75 348 GLN A O 1
ATOM 2778 N N . PHE A 1 349 ? 3.121 -15.976 5.827 1.00 96.31 349 PHE A N 1
ATOM 2779 C CA . PHE A 1 349 ? 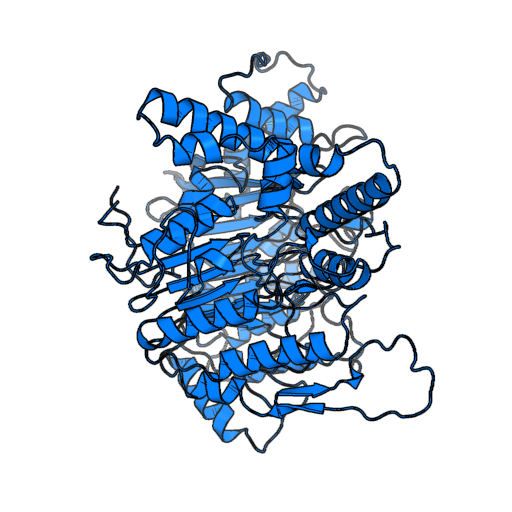1.980 -16.864 5.582 1.00 96.31 349 PHE A CA 1
ATOM 2780 C C . PHE A 1 349 ? 2.258 -18.290 6.053 1.00 96.31 349 PHE A C 1
ATOM 2782 O O . PHE A 1 349 ? 1.407 -18.891 6.706 1.00 96.31 349 PHE A O 1
ATOM 2789 N N . PHE A 1 350 ? 3.439 -18.809 5.735 1.00 96.19 350 PHE A N 1
ATOM 2790 C CA . PHE A 1 350 ? 3.832 -20.190 5.982 1.00 96.19 350 PHE A CA 1
ATOM 2791 C C . PHE A 1 350 ? 5.222 -20.250 6.594 1.00 96.19 350 PHE A C 1
ATOM 2793 O O . PHE A 1 350 ? 6.045 -19.395 6.288 1.00 96.19 350 PHE A O 1
ATOM 2800 N N . ALA A 1 351 ? 5.495 -21.289 7.383 1.00 93.50 351 ALA A N 1
ATOM 2801 C CA . ALA A 1 351 ? 6.858 -21.594 7.797 1.00 93.50 351 ALA A CA 1
ATOM 2802 C C . ALA A 1 351 ? 7.709 -21.989 6.570 1.00 93.50 351 ALA A C 1
ATOM 2804 O O . ALA A 1 351 ? 7.156 -22.487 5.589 1.00 93.50 351 ALA A O 1
ATOM 2805 N N . PRO A 1 352 ? 9.046 -21.871 6.597 1.00 90.88 352 PRO A N 1
ATOM 2806 C CA . PRO A 1 352 ? 9.887 -22.223 5.445 1.00 90.88 352 PRO A CA 1
ATOM 2807 C C . PRO A 1 352 ? 9.756 -23.697 5.031 1.00 90.88 352 PRO A C 1
ATOM 2809 O O . PRO A 1 352 ? 9.854 -24.035 3.853 1.00 90.88 352 PRO A O 1
ATOM 2812 N N . HIS A 1 353 ? 9.481 -24.579 5.997 1.00 89.81 353 HIS A N 1
ATOM 2813 C CA . HIS A 1 353 ? 9.385 -26.020 5.788 1.00 89.81 353 HIS A CA 1
ATOM 2814 C C . HIS A 1 353 ? 7.952 -26.508 6.046 1.00 89.81 353 HIS A C 1
ATOM 2816 O O . HIS A 1 353 ? 7.429 -26.274 7.141 1.00 89.81 353 HIS A O 1
ATOM 2822 N N . PRO A 1 354 ? 7.316 -27.203 5.085 1.00 85.88 354 PRO A N 1
ATOM 2823 C CA . PRO A 1 354 ? 5.940 -27.660 5.223 1.00 85.88 354 PRO A CA 1
ATOM 2824 C C . PRO A 1 354 ? 5.793 -28.698 6.335 1.00 85.88 354 PRO A C 1
ATOM 2826 O O . PRO A 1 354 ? 6.634 -29.584 6.509 1.00 85.88 354 PRO A O 1
ATOM 2829 N N . ARG A 1 355 ? 4.678 -28.611 7.063 1.00 86.44 355 ARG A N 1
ATOM 2830 C CA . ARG A 1 355 ? 4.285 -29.584 8.083 1.00 86.44 355 ARG A CA 1
ATOM 2831 C C . ARG A 1 355 ? 2.984 -30.275 7.688 1.00 86.44 355 ARG A C 1
ATOM 2833 O O . ARG A 1 355 ? 1.973 -29.633 7.421 1.00 86.44 355 ARG A O 1
ATOM 2840 N N . HIS A 1 35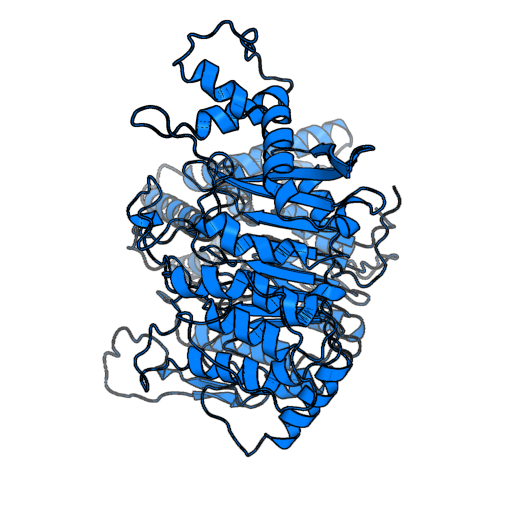6 ? 3.013 -31.604 7.661 1.00 90.00 356 HIS A N 1
ATOM 2841 C CA . HIS A 1 356 ? 1.899 -32.415 7.156 1.00 90.00 356 HIS A CA 1
ATOM 2842 C C . HIS A 1 356 ? 0.769 -32.635 8.172 1.00 90.00 356 HIS A C 1
ATOM 2844 O O . HIS A 1 356 ? -0.325 -33.054 7.801 1.00 90.00 356 HIS A O 1
ATOM 2850 N N . ASP A 1 357 ? 0.997 -32.357 9.455 1.00 95.00 357 ASP A N 1
ATOM 2851 C CA . ASP A 1 357 ? 0.022 -32.595 10.525 1.00 95.00 357 ASP A CA 1
ATOM 2852 C C . ASP A 1 357 ? -1.186 -31.642 10.472 1.00 95.00 357 ASP A C 1
ATOM 2854 O O . ASP A 1 357 ? -2.261 -31.980 10.969 1.00 95.00 357 ASP A O 1
ATOM 2858 N N . ILE A 1 358 ? -1.036 -30.481 9.827 1.00 95.31 358 ILE A N 1
ATOM 2859 C CA . ILE A 1 358 ? -2.087 -29.460 9.680 1.00 95.31 358 ILE A CA 1
ATOM 2860 C C . ILE A 1 358 ? -2.533 -29.223 8.231 1.00 95.31 358 ILE A C 1
ATOM 2862 O O . ILE A 1 358 ? -3.409 -28.391 7.989 1.00 95.31 358 ILE A O 1
ATOM 2866 N N . GLU A 1 359 ? -1.994 -29.978 7.271 1.00 94.75 359 GLU A N 1
ATOM 2867 C CA . GLU A 1 359 ? -2.197 -29.766 5.831 1.00 94.75 359 GLU A CA 1
ATOM 2868 C C . GLU A 1 359 ? -3.688 -29.710 5.450 1.00 94.75 359 GLU A C 1
ATOM 2870 O O . GLU A 1 359 ? -4.129 -28.782 4.775 1.00 94.75 359 GLU A O 1
ATOM 2875 N N . GLY A 1 360 ? -4.509 -30.631 5.968 1.00 96.94 360 GLY A N 1
ATOM 2876 C CA . GLY A 1 360 ? -5.950 -30.651 5.686 1.00 96.94 360 GLY A CA 1
ATOM 2877 C C . GLY A 1 360 ? -6.708 -29.411 6.185 1.00 96.94 360 GLY A C 1
ATOM 2878 O O . GLY A 1 360 ? -7.640 -28.947 5.524 1.00 96.94 360 GLY A O 1
ATOM 2879 N N . ARG A 1 361 ? -6.301 -28.837 7.326 1.00 97.25 361 ARG A N 1
ATOM 2880 C CA . ARG A 1 361 ? -6.903 -27.609 7.879 1.00 97.25 361 ARG A CA 1
ATOM 2881 C C . ARG A 1 361 ? -6.534 -26.397 7.032 1.00 97.25 361 ARG A C 1
ATOM 2883 O O . ARG A 1 361 ? -7.408 -25.619 6.649 1.00 97.25 361 ARG A O 1
ATOM 2890 N N . VAL A 1 362 ? -5.254 -26.289 6.686 1.00 97.81 362 VAL A N 1
ATOM 2891 C CA . VAL A 1 362 ? -4.718 -25.230 5.824 1.00 97.81 362 VAL A CA 1
ATOM 2892 C C . VAL A 1 362 ? -5.405 -25.252 4.458 1.00 97.81 362 VAL A C 1
ATOM 2894 O O . VAL A 1 362 ? -5.925 -24.227 4.020 1.00 97.81 362 VAL A O 1
ATOM 2897 N N . GLN A 1 363 ? -5.529 -26.423 3.828 1.00 97.69 363 GLN A N 1
ATOM 2898 C CA . GLN A 1 363 ? -6.191 -26.560 2.527 1.00 97.69 363 GLN A CA 1
ATOM 2899 C C . GLN A 1 363 ? -7.671 -26.161 2.558 1.00 97.69 363 GLN A C 1
ATOM 2901 O O . GLN A 1 363 ? -8.167 -25.534 1.619 1.00 97.69 363 GLN A O 1
ATOM 2906 N N . MET A 1 364 ? -8.385 -26.448 3.651 1.00 97.94 364 MET A N 1
ATOM 2907 C CA . MET A 1 364 ? -9.765 -25.989 3.832 1.00 97.94 364 MET A CA 1
ATOM 2908 C C . MET A 1 364 ? -9.848 -24.457 3.916 1.00 97.94 364 MET A C 1
ATOM 2910 O O . MET A 1 364 ? -10.731 -23.846 3.305 1.00 97.94 364 MET A O 1
ATOM 2914 N N . VAL A 1 365 ? -8.924 -23.822 4.645 1.00 98.31 365 VAL A N 1
ATOM 2915 C CA . VAL A 1 365 ? -8.839 -22.359 4.739 1.00 98.31 365 VAL A CA 1
ATOM 2916 C C . VAL A 1 365 ? -8.530 -21.736 3.377 1.00 98.31 365 VAL A C 1
ATOM 2918 O O . VAL A 1 365 ? -9.245 -20.816 2.970 1.00 98.31 365 VAL A O 1
ATOM 2921 N N . ILE A 1 366 ? -7.529 -22.254 2.660 1.00 98.50 366 ILE A N 1
ATOM 2922 C CA . ILE A 1 366 ? -7.133 -21.778 1.326 1.00 98.50 366 ILE A CA 1
ATOM 2923 C C . ILE A 1 366 ? -8.289 -21.935 0.338 1.00 98.50 366 ILE A C 1
ATOM 2925 O O . ILE A 1 366 ? -8.660 -20.961 -0.309 1.00 98.50 366 ILE A O 1
ATOM 2929 N N . SER A 1 367 ? -8.933 -23.105 0.288 1.00 98.25 367 SER A N 1
ATOM 2930 C CA . SER A 1 367 ? -10.075 -23.371 -0.604 1.00 98.25 367 SER A CA 1
ATOM 2931 C C . SER A 1 367 ? -11.235 -22.399 -0.374 1.00 98.25 367 SER A C 1
ATOM 2933 O O . SER A 1 367 ? -11.878 -21.930 -1.315 1.00 98.25 367 SER A O 1
ATOM 2935 N N . ARG A 1 368 ? -11.505 -22.051 0.888 1.00 97.88 368 ARG A N 1
ATOM 2936 C CA . ARG A 1 368 ? -12.518 -21.049 1.232 1.00 97.88 368 ARG A CA 1
ATOM 2937 C C . ARG A 1 368 ? -12.090 -19.656 0.770 1.00 97.88 368 ARG A C 1
ATOM 2939 O O . ARG A 1 368 ? -12.852 -18.997 0.067 1.00 97.88 368 ARG A O 1
ATOM 2946 N N . LEU A 1 369 ? -10.881 -19.217 1.127 1.00 98.25 369 LEU A N 1
ATOM 2947 C CA . LEU A 1 369 ? -10.361 -17.900 0.740 1.00 98.25 369 LEU A CA 1
ATOM 2948 C C . LEU A 1 369 ? -10.279 -17.742 -0.783 1.00 98.25 369 LEU A C 1
ATOM 2950 O O . LEU A 1 369 ? -10.628 -16.681 -1.292 1.00 98.25 369 LEU A O 1
ATOM 2954 N N . ALA A 1 370 ? -9.948 -18.806 -1.512 1.00 98.12 370 ALA A N 1
ATOM 2955 C CA . ALA A 1 370 ? -9.872 -18.827 -2.968 1.00 98.12 370 ALA A CA 1
ATOM 2956 C C . ALA A 1 370 ? -11.151 -18.344 -3.661 1.00 98.12 370 ALA A C 1
ATOM 2958 O O . ALA A 1 370 ? -11.077 -17.743 -4.735 1.00 98.12 370 ALA A O 1
ATOM 2959 N N . THR A 1 371 ? -12.309 -18.591 -3.042 1.00 97.38 371 THR A N 1
ATOM 2960 C CA . THR A 1 371 ? -13.636 -18.238 -3.572 1.00 97.38 371 THR A CA 1
ATOM 2961 C C . THR A 1 371 ? -14.238 -16.973 -2.956 1.00 97.38 371 THR A C 1
ATOM 2963 O O . THR A 1 371 ? -15.305 -16.531 -3.383 1.00 97.38 371 THR A O 1
ATOM 2966 N N . MET A 1 372 ? -13.591 -16.393 -1.941 1.00 96.56 372 MET A N 1
ATOM 2967 C CA . MET A 1 372 ? -14.137 -15.274 -1.164 1.00 96.56 372 MET A CA 1
ATOM 2968 C C . MET A 1 372 ? -13.266 -14.023 -1.181 1.00 96.56 372 MET A C 1
ATOM 2970 O O . MET A 1 372 ? -13.793 -12.915 -1.052 1.00 96.56 372 MET A O 1
ATOM 2974 N N . LEU A 1 373 ? -11.950 -14.179 -1.315 1.00 97.19 373 LEU A N 1
ATOM 2975 C CA . LEU A 1 373 ? -10.999 -13.083 -1.254 1.00 97.19 373 LEU A CA 1
ATOM 2976 C C . LEU A 1 373 ? -11.082 -12.247 -2.535 1.00 97.19 373 LEU A C 1
ATOM 2978 O O . LEU A 1 373 ? -10.974 -12.772 -3.640 1.00 97.19 373 LEU A O 1
ATOM 2982 N N . VAL A 1 374 ? -11.283 -10.941 -2.379 1.00 97.00 374 VAL A N 1
ATOM 2983 C CA . VAL A 1 374 ? -11.437 -9.968 -3.471 1.00 97.00 374 VAL A CA 1
ATOM 2984 C C . VAL A 1 374 ? -10.276 -8.971 -3.492 1.00 97.00 374 VAL A C 1
ATOM 2986 O O . VAL A 1 374 ? -9.894 -8.511 -4.570 1.00 97.00 374 VAL A O 1
ATOM 2989 N N . ASP A 1 375 ? -9.710 -8.651 -2.325 1.00 95.88 375 ASP A N 1
ATOM 2990 C CA . ASP A 1 375 ? -8.570 -7.743 -2.155 1.00 95.88 375 ASP A CA 1
ATOM 2991 C C . ASP A 1 375 ? -7.466 -8.446 -1.352 1.00 95.88 375 ASP A C 1
ATOM 2993 O O . ASP A 1 375 ? -7.690 -8.879 -0.219 1.00 95.88 375 ASP A O 1
ATOM 2997 N N . LEU A 1 376 ? -6.286 -8.578 -1.950 1.00 97.12 376 LEU A N 1
ATOM 2998 C CA . LEU A 1 376 ? -5.118 -9.194 -1.329 1.00 97.12 376 LEU A CA 1
ATOM 2999 C C . LEU A 1 376 ? -3.989 -8.175 -1.255 1.00 97.12 376 LEU A C 1
ATOM 3001 O O . LEU A 1 376 ? -3.660 -7.508 -2.235 1.00 97.12 376 LEU A O 1
ATOM 3005 N N . ARG A 1 377 ? -3.369 -8.062 -0.090 1.00 95.62 377 ARG A N 1
ATOM 3006 C CA . ARG A 1 377 ? -2.194 -7.229 0.100 1.00 95.62 377 ARG A CA 1
ATOM 3007 C C . ARG A 1 377 ? -1.107 -8.028 0.785 1.00 95.62 377 ARG A C 1
ATOM 3009 O O . ARG A 1 377 ? -1.363 -8.673 1.793 1.00 95.62 377 ARG A O 1
ATOM 3016 N N . VAL A 1 378 ? 0.093 -7.933 0.248 1.00 95.38 378 VAL A N 1
ATOM 3017 C CA . VAL A 1 378 ? 1.269 -8.570 0.822 1.00 95.38 378 VAL A CA 1
ATOM 3018 C C . VAL A 1 378 ? 2.429 -7.595 0.848 1.00 95.38 378 VAL A C 1
ATOM 3020 O O . VAL A 1 378 ? 2.544 -6.723 -0.022 1.00 95.38 378 VAL A O 1
ATOM 3023 N N . ASP A 1 379 ? 3.250 -7.723 1.879 1.00 90.81 379 ASP A N 1
ATOM 3024 C CA . ASP A 1 379 ? 4.470 -6.955 2.061 1.00 90.81 379 ASP A CA 1
ATOM 3025 C C . ASP A 1 379 ? 5.622 -7.827 2.570 1.00 90.81 379 ASP A C 1
ATOM 3027 O O . ASP A 1 379 ? 5.409 -8.977 2.937 1.00 90.81 379 ASP A O 1
ATOM 3031 N N . ALA A 1 380 ? 6.843 -7.302 2.516 1.00 87.31 380 ALA A N 1
ATOM 3032 C CA . ALA A 1 380 ? 8.021 -7.867 3.173 1.00 87.31 380 ALA A CA 1
ATOM 3033 C C . ALA A 1 380 ? 8.946 -6.724 3.619 1.00 87.31 380 ALA A C 1
ATOM 3035 O O . ALA A 1 380 ? 8.900 -5.624 3.055 1.00 87.31 380 ALA A O 1
ATOM 3036 N N . CYS A 1 381 ? 9.792 -6.952 4.618 1.00 76.94 381 CYS A N 1
ATOM 3037 C CA . CYS A 1 381 ? 10.792 -5.965 5.037 1.00 76.94 381 CYS A CA 1
ATOM 3038 C C . CYS A 1 381 ? 11.870 -5.767 3.949 1.00 76.94 381 CYS A C 1
ATOM 3040 O O . CYS A 1 381 ? 12.170 -6.699 3.208 1.00 76.94 381 CYS A O 1
ATOM 3042 N N . TYR A 1 382 ? 12.440 -4.560 3.815 1.00 70.38 382 TYR A N 1
ATOM 3043 C CA . TYR A 1 382 ? 13.568 -4.317 2.894 1.00 70.38 382 TYR A CA 1
ATOM 3044 C C . TYR A 1 382 ? 14.878 -4.890 3.443 1.00 70.38 382 TYR A C 1
ATOM 3046 O O . TYR A 1 382 ? 15.070 -4.957 4.656 1.00 70.38 382 TYR A O 1
ATOM 3054 N N . CYS A 1 383 ? 15.821 -5.210 2.553 1.00 61.38 383 CYS A N 1
ATOM 3055 C CA . CYS A 1 383 ? 17.198 -5.513 2.934 1.00 61.38 383 CYS A CA 1
ATOM 3056 C C . CYS A 1 383 ? 18.021 -4.213 2.978 1.00 61.38 383 CYS A C 1
ATOM 3058 O O . CYS A 1 383 ? 18.716 -3.855 2.029 1.00 61.38 383 CYS A O 1
ATOM 3060 N N . GLY A 1 384 ? 17.906 -3.450 4.066 1.00 61.44 384 GLY A N 1
ATOM 3061 C CA . GLY A 1 384 ? 18.573 -2.148 4.178 1.00 61.44 384 GLY A CA 1
ATOM 3062 C C . GLY A 1 384 ? 17.969 -1.099 3.235 1.00 61.44 384 GLY A C 1
ATOM 3063 O O . GLY A 1 384 ? 16.914 -0.544 3.541 1.00 61.44 384 GLY A O 1
ATOM 3064 N N . MET A 1 385 ? 18.630 -0.828 2.100 1.00 58.12 385 MET A N 1
ATOM 3065 C CA . MET A 1 385 ? 18.333 0.298 1.190 1.00 58.12 385 MET A CA 1
ATOM 3066 C C . MET A 1 385 ? 17.491 -0.044 -0.049 1.00 58.12 385 MET A C 1
ATOM 3068 O O . MET A 1 385 ? 17.269 0.827 -0.894 1.00 58.12 385 MET A O 1
ATOM 3072 N N . GLY A 1 386 ? 16.998 -1.277 -0.174 1.00 66.88 386 GLY A N 1
ATOM 3073 C CA . GLY A 1 386 ? 16.167 -1.676 -1.310 1.00 66.88 386 GLY A CA 1
ATOM 3074 C C . GLY A 1 386 ? 15.604 -3.090 -1.211 1.00 66.88 386 GLY A C 1
ATOM 3075 O O . GLY A 1 386 ? 15.622 -3.730 -0.155 1.00 66.88 386 GLY A O 1
ATOM 3076 N N . GLU A 1 387 ? 15.061 -3.561 -2.327 1.00 79.88 387 GLU A N 1
ATOM 3077 C CA . GLU A 1 387 ? 14.676 -4.952 -2.531 1.00 79.88 387 GLU A CA 1
ATOM 3078 C C . GLU A 1 387 ? 15.906 -5.853 -2.754 1.00 79.88 387 GLU A C 1
ATOM 3080 O O . GLU A 1 387 ? 16.874 -5.421 -3.386 1.00 79.88 387 GLU A O 1
ATOM 3085 N N . PRO A 1 388 ? 15.876 -7.122 -2.308 1.00 82.50 388 PRO A N 1
ATOM 3086 C CA . PRO A 1 388 ? 16.870 -8.104 -2.730 1.00 82.50 388 PRO A CA 1
ATOM 3087 C C . PRO A 1 388 ? 16.761 -8.354 -4.242 1.00 82.50 388 PRO A C 1
ATOM 3089 O O . PRO A 1 388 ? 15.649 -8.399 -4.773 1.00 82.50 388 PRO A O 1
ATOM 3092 N N . HIS A 1 389 ? 17.890 -8.563 -4.930 1.00 85.69 389 HIS A N 1
ATOM 3093 C CA . HIS A 1 389 ? 17.868 -8.966 -6.343 1.00 85.69 389 HIS A CA 1
ATOM 3094 C C . HIS A 1 389 ? 17.294 -10.369 -6.508 1.00 85.69 389 HIS A C 1
ATOM 3096 O O . HIS A 1 389 ? 17.478 -11.237 -5.644 1.00 85.69 389 HIS A O 1
ATOM 3102 N N . SER A 1 390 ? 16.658 -10.615 -7.651 1.00 83.31 390 SER A N 1
ATOM 3103 C CA . SER A 1 390 ? 16.314 -11.976 -8.048 1.00 83.31 390 SER A CA 1
ATOM 3104 C C . SER A 1 390 ? 17.605 -12.786 -8.209 1.00 83.31 390 SER A C 1
ATOM 3106 O O . SER A 1 390 ? 18.620 -12.278 -8.675 1.00 83.31 390 SER A O 1
ATOM 3108 N N . ASP A 1 391 ? 17.594 -14.052 -7.801 1.00 71.38 391 ASP A N 1
ATOM 3109 C CA . ASP A 1 391 ? 18.759 -14.953 -7.871 1.00 71.38 391 ASP A CA 1
ATOM 3110 C C . ASP A 1 391 ? 19.984 -14.565 -7.014 1.00 71.38 391 ASP A C 1
ATOM 3112 O O . ASP A 1 391 ? 21.039 -15.186 -7.152 1.00 71.38 391 ASP A O 1
ATOM 3116 N N . ASN A 1 392 ? 19.864 -13.627 -6.061 1.00 61.88 392 ASN A N 1
ATOM 3117 C CA . ASN A 1 392 ? 20.966 -13.282 -5.141 1.00 61.88 392 ASN A CA 1
ATOM 3118 C C . ASN A 1 392 ? 21.463 -14.456 -4.271 1.00 61.88 392 ASN A C 1
ATOM 3120 O O . ASN A 1 392 ? 22.488 -14.349 -3.596 1.00 61.88 392 ASN A O 1
ATOM 3124 N N . TYR A 1 393 ? 20.759 -15.586 -4.288 1.00 57.53 393 TYR A N 1
ATOM 3125 C CA . TYR A 1 393 ? 21.124 -16.791 -3.564 1.00 57.53 393 TYR A CA 1
ATOM 3126 C C . TYR A 1 393 ? 21.593 -17.862 -4.547 1.00 57.53 393 TYR A C 1
ATOM 3128 O O . TYR A 1 393 ? 20.854 -18.283 -5.437 1.00 57.53 393 TYR A O 1
ATOM 3136 N N . SER A 1 394 ? 22.826 -18.342 -4.360 1.00 51.06 394 SER A N 1
ATOM 3137 C CA . SER A 1 394 ? 23.295 -19.543 -5.058 1.00 51.06 394 SER A CA 1
ATOM 3138 C C . SER A 1 394 ? 22.314 -20.700 -4.810 1.00 51.06 394 SER A C 1
ATOM 3140 O O . SER A 1 394 ? 21.799 -20.807 -3.693 1.00 51.06 394 SER A O 1
ATOM 3142 N N . PRO A 1 395 ? 22.066 -21.594 -5.787 1.00 54.72 395 PRO A N 1
ATOM 3143 C CA . PRO A 1 395 ? 21.189 -22.746 -5.587 1.00 54.72 395 PRO A CA 1
ATOM 3144 C C . PRO A 1 395 ? 21.545 -23.502 -4.295 1.00 54.72 395 PRO A C 1
ATOM 3146 O O . PRO A 1 395 ? 22.680 -23.953 -4.137 1.00 54.72 395 PRO A O 1
ATOM 3149 N N . GLY A 1 396 ? 20.592 -23.600 -3.361 1.00 57.50 396 GLY A N 1
ATOM 3150 C CA . GLY A 1 396 ? 20.781 -24.217 -2.039 1.00 57.50 396 GLY A CA 1
ATOM 3151 C C . GLY A 1 396 ? 21.107 -23.265 -0.875 1.00 57.50 396 GLY A C 1
ATOM 3152 O O . GLY A 1 396 ? 21.263 -23.746 0.242 1.00 57.50 396 GLY A O 1
ATOM 3153 N N . TRP A 1 397 ? 21.181 -21.949 -1.105 1.00 56.84 397 TRP A N 1
ATOM 3154 C CA . TRP A 1 397 ? 21.439 -20.917 -0.079 1.00 56.84 397 TRP A CA 1
ATOM 3155 C C . TRP A 1 397 ? 20.246 -19.977 0.144 1.00 56.84 397 TRP A C 1
ATOM 3157 O O . TRP A 1 397 ? 20.415 -18.809 0.488 1.00 56.84 397 TRP A O 1
ATOM 3167 N N . GLU A 1 398 ? 19.034 -20.470 -0.097 1.00 75.50 398 GLU A N 1
ATOM 3168 C CA . GLU A 1 398 ? 17.802 -19.705 0.095 1.00 75.50 398 GLU A CA 1
ATOM 3169 C C . GLU A 1 398 ? 17.604 -19.382 1.581 1.00 75.50 398 GLU A C 1
ATOM 3171 O O . GLU A 1 398 ? 17.766 -20.248 2.442 1.00 75.50 398 GLU A O 1
ATOM 3176 N N . THR A 1 399 ? 17.251 -18.131 1.889 1.00 83.94 399 THR A N 1
ATOM 3177 C CA . THR A 1 399 ? 16.877 -17.748 3.257 1.00 83.94 399 THR A CA 1
ATOM 3178 C C . THR A 1 399 ? 15.518 -18.335 3.628 1.00 83.94 399 THR A C 1
ATOM 3180 O O . THR A 1 399 ? 14.689 -18.601 2.753 1.00 83.94 399 THR A O 1
ATOM 3183 N N . GLU A 1 400 ? 15.256 -18.494 4.926 1.00 87.44 400 GLU A N 1
ATOM 3184 C CA . GLU A 1 400 ? 13.950 -18.958 5.410 1.00 87.44 400 GLU A CA 1
ATOM 3185 C C . GLU A 1 400 ? 12.806 -18.064 4.912 1.00 87.44 400 GLU A C 1
ATOM 3187 O O . GLU A 1 400 ? 11.810 -18.578 4.407 1.00 87.44 400 GLU A O 1
ATOM 3192 N N . ASP A 1 401 ? 12.992 -16.741 4.909 1.00 86.88 401 ASP A N 1
ATOM 3193 C CA . ASP A 1 401 ? 12.005 -15.803 4.363 1.00 86.88 401 ASP A CA 1
ATOM 3194 C C . ASP A 1 401 ? 11.726 -16.063 2.877 1.00 86.88 401 ASP A C 1
ATOM 3196 O O . ASP A 1 401 ? 10.580 -16.013 2.433 1.00 86.88 401 ASP A O 1
ATOM 3200 N N . THR A 1 402 ? 12.766 -16.374 2.093 1.00 90.12 402 THR A N 1
ATOM 3201 C CA . THR A 1 402 ? 12.624 -16.699 0.666 1.00 90.12 402 THR A CA 1
ATOM 3202 C C . THR A 1 402 ? 11.812 -17.974 0.478 1.00 90.12 402 THR A C 1
ATOM 3204 O O . THR A 1 402 ? 10.893 -18.002 -0.342 1.00 90.12 402 THR A O 1
ATOM 3207 N N . LEU A 1 403 ? 12.085 -19.015 1.267 1.00 92.44 403 LEU A N 1
ATOM 3208 C CA . LEU A 1 403 ? 11.302 -20.251 1.242 1.00 92.44 403 LEU A CA 1
ATOM 3209 C C . LEU A 1 403 ? 9.831 -19.983 1.592 1.00 92.44 403 LEU A C 1
ATOM 3211 O O . LEU A 1 403 ? 8.940 -20.404 0.851 1.00 92.44 403 LEU A O 1
ATOM 3215 N N . SER A 1 404 ? 9.565 -19.214 2.648 1.00 93.88 404 SER A N 1
ATOM 3216 C CA . SER A 1 404 ? 8.209 -18.852 3.074 1.00 93.88 404 SER A CA 1
ATOM 3217 C C . SER A 1 404 ? 7.439 -18.066 2.006 1.00 93.88 404 SER A C 1
ATOM 3219 O O . SER A 1 404 ? 6.293 -18.406 1.692 1.00 93.88 404 SER A O 1
ATOM 3221 N N . ARG A 1 405 ? 8.063 -17.064 1.368 1.00 94.94 405 ARG A N 1
ATOM 3222 C CA . ARG A 1 405 ? 7.434 -16.304 0.270 1.00 94.94 405 ARG A CA 1
ATOM 3223 C C . ARG A 1 405 ? 7.156 -17.180 -0.949 1.00 94.94 405 ARG A C 1
ATOM 3225 O O . ARG A 1 405 ? 6.088 -17.085 -1.558 1.00 94.94 405 ARG A O 1
ATOM 3232 N N . ARG A 1 406 ? 8.068 -18.087 -1.300 1.00 95.38 406 ARG A N 1
ATOM 3233 C CA . ARG A 1 406 ? 7.862 -19.024 -2.415 1.00 95.38 406 ARG A CA 1
ATOM 3234 C C . ARG A 1 406 ? 6.739 -20.020 -2.134 1.00 95.38 406 ARG A C 1
ATOM 3236 O O . ARG A 1 406 ? 5.936 -20.279 -3.034 1.00 95.38 406 ARG A O 1
ATOM 3243 N N . ARG A 1 407 ? 6.599 -20.486 -0.887 1.00 96.69 407 ARG A N 1
ATOM 3244 C CA . ARG A 1 407 ? 5.422 -21.252 -0.443 1.00 96.69 407 ARG A CA 1
ATOM 3245 C C . ARG A 1 407 ? 4.139 -20.435 -0.573 1.00 96.69 407 ARG A C 1
ATOM 3247 O O . ARG A 1 407 ? 3.164 -20.943 -1.114 1.00 96.69 407 ARG A O 1
ATOM 3254 N N . PHE A 1 408 ? 4.132 -19.155 -0.191 1.00 98.25 408 PHE A N 1
ATOM 3255 C CA . PHE A 1 408 ? 2.971 -18.285 -0.426 1.00 98.25 408 PHE A CA 1
ATOM 3256 C C . PHE A 1 408 ? 2.559 -18.251 -1.908 1.00 98.25 408 PHE A C 1
ATOM 3258 O O . PHE A 1 408 ? 1.379 -18.417 -2.226 1.00 98.25 408 PHE A O 1
ATOM 3265 N N . ILE A 1 409 ? 3.516 -18.088 -2.826 1.00 98.69 409 ILE A N 1
ATOM 3266 C CA . ILE A 1 409 ? 3.240 -18.052 -4.271 1.00 98.69 409 ILE A CA 1
ATOM 3267 C C . ILE A 1 409 ? 2.651 -19.387 -4.748 1.00 98.69 409 ILE A C 1
ATOM 3269 O O . ILE A 1 409 ? 1.625 -19.400 -5.432 1.00 98.69 409 ILE A O 1
ATOM 3273 N N . ALA A 1 410 ? 3.302 -20.498 -4.398 1.00 97.75 410 ALA A N 1
ATOM 3274 C CA . ALA A 1 410 ? 2.979 -21.821 -4.922 1.00 97.75 410 ALA A CA 1
ATOM 3275 C C . ALA A 1 410 ? 1.743 -22.463 -4.272 1.00 97.75 410 ALA A C 1
ATOM 3277 O O . ALA A 1 410 ? 1.004 -23.162 -4.960 1.00 97.75 410 ALA A O 1
ATOM 3278 N N . GLU A 1 411 ? 1.513 -22.230 -2.979 1.00 97.31 411 GLU A N 1
ATOM 3279 C CA . GLU A 1 411 ? 0.476 -22.912 -2.190 1.00 97.31 411 GLU A CA 1
ATOM 3280 C C . GLU A 1 411 ? -0.757 -22.031 -1.937 1.00 97.31 411 GLU A C 1
ATOM 3282 O O . GLU A 1 411 ? -1.868 -22.549 -1.863 1.00 97.31 411 GLU A O 1
ATOM 3287 N N . PHE A 1 412 ? -0.599 -20.705 -1.820 1.00 98.50 412 PHE A N 1
ATOM 3288 C CA . PHE A 1 412 ? -1.713 -19.793 -1.523 1.00 98.50 412 PHE A CA 1
ATOM 3289 C C . PHE A 1 412 ? -2.175 -19.007 -2.751 1.00 98.50 412 PHE A C 1
ATOM 3291 O O . PHE A 1 412 ? -3.337 -19.104 -3.151 1.00 98.50 412 PHE A O 1
ATOM 3298 N N . ALA A 1 413 ? -1.287 -18.223 -3.370 1.00 98.50 413 ALA A N 1
ATOM 3299 C CA . ALA A 1 413 ? -1.658 -17.344 -4.479 1.00 98.50 413 ALA A CA 1
ATOM 3300 C C . ALA A 1 413 ? -2.156 -18.141 -5.696 1.00 98.50 413 ALA A C 1
ATOM 3302 O O . ALA A 1 413 ? -3.146 -17.752 -6.317 1.00 98.50 413 ALA A O 1
ATOM 3303 N N . ALA A 1 414 ? -1.525 -19.285 -5.985 1.00 97.94 414 ALA A N 1
ATOM 3304 C CA . ALA A 1 414 ? -1.900 -20.181 -7.080 1.00 97.94 414 ALA A CA 1
ATOM 3305 C C . ALA A 1 414 ? -3.337 -20.724 -6.968 1.00 97.94 414 ALA A C 1
ATOM 3307 O O . ALA A 1 414 ? -3.974 -21.032 -7.981 1.00 97.94 414 ALA A O 1
ATOM 3308 N N . GLU A 1 415 ? -3.881 -20.797 -5.752 1.00 98.06 415 GLU A N 1
ATOM 3309 C CA . GLU A 1 415 ? -5.225 -21.316 -5.500 1.00 98.06 415 GLU A CA 1
ATOM 3310 C C . GLU A 1 415 ? -6.322 -20.255 -5.566 1.00 98.06 415 GLU A C 1
ATOM 3312 O O . GLU A 1 415 ? -7.501 -20.588 -5.689 1.00 98.06 415 GLU A O 1
ATOM 3317 N N . MET A 1 416 ? -5.978 -18.968 -5.568 1.00 98.38 416 MET A N 1
ATOM 3318 C CA . MET A 1 416 ? -6.982 -17.908 -5.595 1.00 98.38 416 MET A CA 1
ATOM 3319 C C . MET A 1 416 ? -7.761 -17.882 -6.921 1.00 98.38 416 MET A C 1
ATOM 3321 O O . MET A 1 416 ? -7.213 -18.123 -8.002 1.00 98.38 416 MET A O 1
ATOM 3325 N N . ARG A 1 417 ? -9.065 -17.575 -6.845 1.00 97.81 417 ARG A N 1
ATOM 3326 C CA . ARG A 1 417 ? -9.973 -17.490 -8.009 1.00 97.81 417 ARG A CA 1
ATOM 3327 C C . ARG A 1 417 ? -10.732 -16.163 -8.097 1.00 97.81 417 ARG A C 1
ATOM 3329 O O . ARG A 1 417 ? -11.117 -15.757 -9.189 1.00 97.81 417 ARG A O 1
ATOM 3336 N N . THR A 1 418 ? -10.965 -15.480 -6.975 1.00 97.94 418 THR A N 1
ATOM 3337 C CA . THR A 1 418 ? -11.846 -14.294 -6.919 1.00 97.94 418 THR A CA 1
ATOM 3338 C C . THR A 1 418 ? -11.142 -12.965 -6.665 1.00 97.94 418 THR A C 1
ATOM 3340 O O . THR A 1 418 ? -11.812 -11.931 -6.608 1.00 97.94 418 THR A O 1
ATOM 3343 N N . VAL A 1 419 ? -9.815 -12.959 -6.522 1.00 98.50 419 VAL A N 1
ATOM 3344 C CA . VAL A 1 419 ? -9.067 -11.721 -6.271 1.00 98.50 419 VAL A CA 1
ATOM 3345 C C . VAL A 1 419 ? -9.226 -10.794 -7.479 1.00 98.50 419 VAL A C 1
ATOM 3347 O O . VAL A 1 419 ? -9.099 -11.206 -8.626 1.00 98.50 419 VAL A O 1
ATOM 3350 N N . THR A 1 420 ? -9.533 -9.525 -7.229 1.00 98.38 420 THR A N 1
ATOM 3351 C CA . THR A 1 420 ? -9.658 -8.490 -8.277 1.00 98.38 420 THR A CA 1
ATOM 3352 C C . THR A 1 420 ? -8.679 -7.343 -8.067 1.00 98.38 420 THR A C 1
ATOM 3354 O O . THR A 1 420 ? -8.401 -6.582 -8.990 1.00 98.38 420 THR A O 1
ATOM 3357 N N . SER A 1 421 ? -8.149 -7.208 -6.855 1.00 97.75 421 SER A N 1
ATOM 3358 C CA . SER A 1 421 ? -7.234 -6.151 -6.456 1.00 97.75 421 SER A CA 1
ATOM 3359 C C . SER A 1 421 ? -6.091 -6.778 -5.677 1.00 97.75 421 SER A C 1
ATOM 3361 O O . SER A 1 421 ? -6.329 -7.460 -4.679 1.00 97.75 421 SER A O 1
ATOM 3363 N N . ILE A 1 422 ? -4.865 -6.561 -6.146 1.00 98.06 422 ILE A N 1
ATOM 3364 C CA . ILE A 1 422 ? -3.660 -6.954 -5.424 1.00 98.06 422 ILE A CA 1
ATOM 3365 C C . ILE A 1 422 ? -2.738 -5.761 -5.205 1.00 98.06 422 ILE A C 1
ATOM 3367 O O . ILE A 1 422 ? -2.524 -4.932 -6.095 1.00 98.06 422 ILE A O 1
ATOM 3371 N N . LYS A 1 423 ? -2.173 -5.693 -4.002 1.00 96.44 423 LYS A N 1
ATOM 3372 C CA . LYS A 1 423 ? -1.087 -4.785 -3.667 1.00 96.44 423 LYS A CA 1
ATOM 3373 C C . LYS A 1 423 ? 0.120 -5.566 -3.146 1.00 96.44 423 LYS A C 1
ATOM 3375 O O . LYS A 1 423 ? -0.011 -6.272 -2.154 1.00 96.44 423 LYS A O 1
ATOM 3380 N N . ILE A 1 424 ? 1.274 -5.381 -3.778 1.00 95.62 424 ILE A N 1
ATOM 3381 C CA . ILE A 1 424 ? 2.553 -5.987 -3.391 1.00 95.62 424 ILE A CA 1
ATOM 3382 C C . ILE A 1 424 ? 3.530 -4.860 -3.057 1.00 95.62 424 ILE A C 1
ATOM 3384 O O . ILE A 1 424 ? 3.739 -3.957 -3.872 1.00 95.62 424 ILE A O 1
ATOM 3388 N N . GLU A 1 425 ? 4.088 -4.857 -1.852 1.00 89.31 425 GLU A N 1
ATOM 3389 C CA . GLU A 1 425 ? 4.997 -3.798 -1.404 1.00 89.31 425 GLU A CA 1
ATOM 3390 C C . GLU A 1 425 ? 6.193 -4.301 -0.592 1.00 89.31 425 GLU A C 1
ATOM 3392 O O . GLU A 1 425 ? 6.220 -5.451 -0.178 1.00 89.31 425 GLU A O 1
ATOM 3397 N N . GLY A 1 426 ? 7.175 -3.433 -0.346 1.00 82.75 426 GLY A N 1
ATOM 3398 C CA . GLY A 1 426 ? 8.318 -3.772 0.506 1.00 82.75 426 GLY A CA 1
ATOM 3399 C C . GLY A 1 426 ? 9.383 -4.608 -0.209 1.00 82.75 426 GLY A C 1
ATOM 3400 O O . GLY A 1 426 ? 9.457 -4.580 -1.434 1.00 82.75 426 GLY A O 1
ATOM 3401 N N . GLY A 1 427 ? 10.226 -5.318 0.543 1.00 83.19 427 GLY A N 1
ATOM 3402 C CA . GLY A 1 427 ? 11.435 -6.006 0.060 1.00 83.19 427 GLY A CA 1
ATOM 3403 C C . GLY A 1 427 ? 11.202 -7.307 -0.690 1.00 83.19 427 GLY A C 1
ATOM 3404 O O . GLY A 1 427 ? 11.888 -8.291 -0.444 1.00 83.19 427 GLY A O 1
ATOM 3405 N N . ILE A 1 428 ? 10.227 -7.321 -1.593 1.00 90.19 428 ILE A N 1
ATOM 3406 C CA . ILE A 1 428 ? 9.897 -8.489 -2.409 1.00 90.19 428 ILE A CA 1
ATOM 3407 C C . ILE A 1 428 ? 10.657 -8.381 -3.743 1.00 90.19 428 ILE A C 1
ATOM 3409 O O . ILE A 1 428 ? 10.441 -7.385 -4.448 1.00 90.19 428 ILE A O 1
ATOM 3413 N N . PRO A 1 429 ? 11.503 -9.367 -4.104 1.00 92.00 429 PRO A N 1
ATOM 3414 C CA . PRO A 1 429 ? 12.250 -9.387 -5.367 1.00 92.00 429 PRO A CA 1
ATOM 3415 C C . PRO A 1 429 ? 11.362 -9.323 -6.620 1.00 92.00 429 PRO A C 1
ATOM 3417 O O . PRO A 1 429 ? 10.175 -9.678 -6.582 1.00 92.00 429 PRO A O 1
ATOM 3420 N N . LEU A 1 430 ? 11.920 -8.866 -7.748 1.00 92.50 430 LEU A N 1
ATOM 3421 C CA . LEU A 1 430 ? 11.171 -8.686 -9.000 1.00 92.50 430 LEU A CA 1
ATOM 3422 C C . LEU A 1 430 ? 10.604 -10.004 -9.544 1.00 92.50 430 LEU A C 1
ATOM 3424 O O . LEU A 1 430 ? 9.445 -10.040 -9.980 1.00 92.50 430 LEU A O 1
ATOM 3428 N N . ASP A 1 431 ? 11.372 -11.092 -9.488 1.00 94.38 431 ASP A N 1
ATOM 3429 C CA . ASP A 1 431 ? 10.909 -12.414 -9.905 1.00 94.38 431 ASP A CA 1
ATOM 3430 C C . ASP A 1 431 ? 9.738 -12.914 -9.043 1.00 94.38 431 ASP A C 1
ATOM 3432 O O . ASP A 1 431 ? 8.721 -13.345 -9.579 1.00 94.38 431 ASP A O 1
ATOM 3436 N N . GLU A 1 432 ? 9.801 -12.772 -7.722 1.00 96.06 432 GLU A N 1
ATOM 3437 C CA . GLU A 1 432 ? 8.727 -13.165 -6.809 1.00 96.06 432 GLU A CA 1
ATOM 3438 C C . GLU A 1 432 ? 7.448 -12.336 -7.021 1.00 96.06 432 GLU A C 1
ATOM 3440 O O . GLU A 1 432 ? 6.337 -12.884 -7.015 1.00 96.06 432 GLU A O 1
ATOM 3445 N N . ARG A 1 433 ? 7.571 -11.027 -7.297 1.00 96.62 433 ARG A N 1
ATOM 3446 C CA . ARG A 1 433 ? 6.432 -10.178 -7.705 1.00 96.62 433 ARG A CA 1
ATOM 3447 C C . ARG A 1 433 ? 5.798 -10.696 -8.996 1.00 96.62 433 ARG A C 1
ATOM 3449 O O . ARG A 1 433 ? 4.571 -10.813 -9.075 1.00 96.62 433 ARG A O 1
ATOM 3456 N N . ARG A 1 434 ? 6.621 -11.037 -9.994 1.00 96.94 434 ARG A N 1
ATOM 3457 C CA . ARG A 1 434 ? 6.175 -11.567 -11.292 1.00 96.94 434 ARG A CA 1
ATOM 3458 C C . ARG A 1 434 ? 5.466 -12.907 -11.113 1.00 96.94 434 ARG A C 1
ATOM 3460 O O . ARG A 1 434 ? 4.361 -13.093 -11.628 1.00 96.94 434 ARG A O 1
ATOM 3467 N N . GLU A 1 435 ? 6.061 -13.821 -10.355 1.00 97.81 435 GLU A N 1
ATOM 3468 C CA . GLU A 1 435 ? 5.493 -15.143 -10.097 1.00 97.81 435 GLU A CA 1
ATOM 3469 C C . GLU A 1 435 ? 4.200 -15.059 -9.280 1.00 97.81 435 GLU A C 1
ATOM 3471 O O . GLU A 1 435 ? 3.272 -15.818 -9.551 1.00 97.81 435 GLU A O 1
ATOM 3476 N N . THR A 1 436 ? 4.059 -14.079 -8.382 1.00 98.50 436 THR A N 1
ATOM 3477 C CA . THR A 1 436 ? 2.787 -13.814 -7.688 1.00 98.50 436 THR A CA 1
ATOM 3478 C C . THR A 1 436 ? 1.668 -13.449 -8.672 1.00 98.50 436 THR A C 1
ATOM 3480 O O . THR A 1 436 ? 0.558 -13.974 -8.577 1.00 98.50 436 THR A O 1
ATOM 3483 N N . ILE A 1 437 ? 1.939 -12.596 -9.668 1.00 98.25 437 ILE A N 1
ATOM 3484 C CA . ILE A 1 437 ? 0.946 -12.255 -10.705 1.00 98.25 437 ILE A CA 1
ATOM 3485 C C . ILE A 1 437 ? 0.589 -13.461 -11.575 1.00 98.25 437 ILE A C 1
ATOM 3487 O O . ILE A 1 437 ? -0.587 -13.651 -11.911 1.00 98.25 437 ILE A O 1
ATOM 3491 N N . ARG A 1 438 ? 1.579 -14.291 -11.923 1.00 97.88 438 ARG A N 1
ATOM 3492 C CA . ARG A 1 438 ? 1.351 -15.530 -12.680 1.00 97.88 438 ARG A CA 1
ATOM 3493 C C . ARG A 1 438 ? 0.552 -16.554 -11.879 1.00 97.88 438 ARG A C 1
ATOM 3495 O O . ARG A 1 438 ? -0.303 -17.225 -12.455 1.00 97.88 438 ARG A O 1
ATOM 3502 N N . ALA A 1 439 ? 0.794 -16.664 -10.575 1.00 98.38 439 ALA A N 1
ATOM 3503 C CA . ALA A 1 439 ? 0.055 -17.553 -9.683 1.00 98.38 439 ALA A CA 1
ATOM 3504 C C . ALA A 1 439 ? -1.438 -17.186 -9.653 1.00 98.38 439 ALA A C 1
ATOM 3506 O O . ALA A 1 439 ? -2.301 -18.055 -9.728 1.00 98.38 439 ALA A O 1
ATOM 3507 N N . LEU A 1 440 ? -1.758 -15.891 -9.709 1.00 98.12 440 LEU A N 1
ATOM 3508 C CA . LEU A 1 440 ? -3.133 -15.386 -9.773 1.00 98.12 440 LEU A CA 1
ATOM 3509 C C . LEU A 1 440 ? -3.817 -15.550 -11.143 1.00 98.12 440 LEU A C 1
ATOM 3511 O O . LEU A 1 440 ? -4.853 -14.942 -11.375 1.00 98.12 440 LEU A O 1
ATOM 3515 N N . ARG A 1 441 ? -3.306 -16.379 -12.058 1.00 96.56 441 ARG A N 1
ATOM 3516 C CA . ARG A 1 441 ? -3.847 -16.624 -13.417 1.00 96.56 441 ARG A CA 1
ATOM 3517 C C . ARG A 1 441 ? -5.337 -16.969 -13.522 1.00 96.56 441 ARG A C 1
ATOM 3519 O O . ARG A 1 441 ? -5.916 -16.798 -14.587 1.00 96.56 441 ARG A O 1
ATOM 3526 N N . HIS A 1 442 ? -5.954 -17.489 -12.463 1.00 96.50 442 HIS A N 1
ATOM 3527 C CA . HIS A 1 442 ? -7.392 -17.792 -12.445 1.00 96.50 442 HIS A CA 1
ATOM 3528 C C . HIS A 1 442 ? -8.254 -16.618 -11.960 1.00 96.50 442 HIS A C 1
ATOM 3530 O O . HIS A 1 442 ? -9.479 -16.671 -12.053 1.00 96.50 442 HIS A O 1
ATOM 3536 N N . CYS A 1 443 ? -7.623 -15.574 -11.432 1.00 97.94 443 CYS A N 1
ATOM 3537 C CA . CYS A 1 443 ? -8.272 -14.368 -10.955 1.00 97.94 443 CYS A CA 1
ATOM 3538 C C . CYS A 1 443 ? -8.475 -13.372 -12.098 1.00 97.94 443 CYS A C 1
ATOM 3540 O O . CYS A 1 443 ? -7.641 -13.238 -12.989 1.00 97.94 443 CYS A O 1
ATOM 3542 N N . LYS A 1 444 ? -9.565 -12.607 -12.034 1.00 96.62 444 LYS A N 1
ATOM 3543 C CA . LYS A 1 444 ? -9.816 -11.491 -12.949 1.00 96.62 444 LYS A CA 1
ATOM 3544 C C . LYS A 1 444 ? -9.295 -10.201 -12.318 1.00 96.62 444 LYS A C 1
ATOM 3546 O O . LYS A 1 444 ? -10.076 -9.421 -11.770 1.00 96.62 444 LYS A O 1
ATOM 3551 N N . LEU A 1 445 ? -7.980 -9.993 -12.359 1.00 98.44 445 LEU A N 1
ATOM 3552 C CA . LEU A 1 445 ? -7.376 -8.804 -11.760 1.00 98.44 445 LEU A CA 1
ATOM 3553 C C . LEU A 1 445 ? -7.815 -7.540 -12.509 1.00 98.44 445 LEU A C 1
ATOM 3555 O O . LEU A 1 445 ? -7.636 -7.412 -13.718 1.00 98.44 445 LEU A O 1
ATOM 3559 N N . GLU A 1 446 ? -8.396 -6.598 -11.773 1.00 98.38 446 GLU A N 1
ATOM 3560 C CA . GLU A 1 446 ? -8.777 -5.265 -12.247 1.00 98.38 446 GLU A CA 1
ATOM 3561 C C . GLU A 1 446 ? -7.785 -4.200 -11.766 1.00 98.38 446 GLU A C 1
ATOM 3563 O O . GLU A 1 446 ? -7.652 -3.147 -12.390 1.00 98.38 446 GLU A O 1
ATOM 3568 N N . LYS A 1 447 ? -7.082 -4.464 -10.659 1.00 98.31 447 LYS A N 1
ATOM 3569 C CA . LYS A 1 447 ? -6.142 -3.531 -10.047 1.00 98.31 447 LYS A CA 1
ATOM 3570 C C . LYS A 1 447 ? -4.875 -4.229 -9.568 1.00 98.31 447 LYS A C 1
ATOM 3572 O O . LYS A 1 447 ? -4.951 -5.164 -8.773 1.00 98.31 447 LYS A O 1
ATOM 3577 N N . ILE A 1 448 ? -3.724 -3.708 -9.987 1.00 98.56 448 ILE A N 1
ATOM 3578 C CA . ILE A 1 448 ? -2.407 -4.127 -9.497 1.00 98.56 448 ILE A CA 1
ATOM 3579 C C . ILE A 1 448 ? -1.659 -2.895 -8.993 1.00 98.56 448 ILE A C 1
ATOM 3581 O O . ILE A 1 448 ? -1.568 -1.874 -9.677 1.00 98.56 448 ILE A O 1
ATOM 3585 N N . VAL A 1 449 ? -1.140 -2.988 -7.772 1.00 97.31 449 VAL A N 1
ATOM 3586 C CA . VAL A 1 449 ? -0.326 -1.944 -7.151 1.00 97.31 449 VAL A CA 1
ATOM 3587 C C . VAL A 1 449 ? 0.986 -2.545 -6.686 1.00 97.31 449 VAL A C 1
ATOM 3589 O O . VAL A 1 449 ? 1.001 -3.338 -5.748 1.00 97.31 449 VAL A O 1
ATOM 3592 N N . PHE A 1 450 ? 2.081 -2.108 -7.286 1.00 96.44 450 PHE A N 1
ATOM 3593 C CA . PHE A 1 450 ? 3.425 -2.391 -6.820 1.00 96.44 450 PHE A CA 1
ATOM 3594 C C . PHE A 1 450 ? 4.035 -1.157 -6.184 1.00 96.44 450 PHE A C 1
ATOM 3596 O O . PHE A 1 450 ? 3.946 -0.047 -6.709 1.00 96.44 450 PHE A O 1
ATOM 3603 N N . ILE A 1 451 ? 4.623 -1.360 -5.013 1.00 88.75 451 ILE A N 1
ATOM 3604 C CA . ILE A 1 451 ? 5.397 -0.340 -4.318 1.00 88.75 451 ILE A CA 1
ATOM 3605 C C . ILE A 1 451 ? 6.751 -0.935 -3.964 1.00 88.75 451 ILE A C 1
ATOM 3607 O O . ILE A 1 451 ? 6.827 -2.048 -3.443 1.00 88.75 451 ILE A O 1
ATOM 3611 N N . GLY A 1 452 ? 7.790 -0.178 -4.247 1.00 85.31 452 GLY A N 1
ATOM 3612 C CA . GLY A 1 452 ? 9.161 -0.512 -3.943 1.00 85.31 452 GLY A CA 1
ATOM 3613 C C . GLY A 1 452 ? 10.019 0.734 -3.786 1.00 85.31 452 GLY A C 1
ATOM 3614 O O . GLY A 1 452 ? 9.525 1.860 -3.937 1.00 85.31 452 GLY A O 1
ATOM 3615 N N . THR A 1 453 ? 11.287 0.520 -3.469 1.00 81.62 453 THR A N 1
ATOM 3616 C CA . THR A 1 453 ? 12.342 1.530 -3.569 1.00 81.62 453 THR A CA 1
ATOM 3617 C C . THR A 1 453 ? 12.877 1.558 -4.999 1.00 81.62 453 THR A C 1
ATOM 3619 O O . THR A 1 453 ? 12.921 2.633 -5.609 1.00 81.62 453 THR A O 1
ATOM 3622 N N . CYS A 1 454 ? 13.161 0.386 -5.572 1.00 86.19 454 CYS A N 1
ATOM 3623 C CA . CYS A 1 454 ? 13.475 0.226 -6.987 1.00 86.19 454 CYS A CA 1
ATOM 3624 C C . CYS A 1 454 ? 12.215 0.160 -7.863 1.00 86.19 454 CYS A C 1
ATOM 3626 O O . CYS A 1 454 ? 11.115 -0.197 -7.430 1.00 86.19 454 CYS A O 1
ATOM 3628 N N . SER A 1 455 ? 12.380 0.545 -9.125 1.00 91.56 455 SER A N 1
ATOM 3629 C CA . SER A 1 455 ? 11.353 0.537 -10.158 1.00 91.56 455 SER A CA 1
ATOM 3630 C C . SER A 1 455 ? 10.769 -0.863 -10.325 1.00 91.56 455 SER A C 1
ATOM 3632 O O . SER A 1 455 ? 11.441 -1.823 -10.691 1.00 91.56 455 SER A O 1
ATOM 3634 N N . THR A 1 456 ? 9.466 -0.974 -10.082 1.00 92.50 456 THR A N 1
ATOM 3635 C CA . THR A 1 456 ? 8.756 -2.264 -10.076 1.00 92.50 456 THR A CA 1
ATOM 3636 C C . THR A 1 456 ? 8.392 -2.772 -11.474 1.00 92.50 456 THR A C 1
ATOM 3638 O O . THR A 1 456 ? 7.823 -3.857 -11.599 1.00 92.50 456 THR A O 1
ATOM 3641 N N . ILE A 1 457 ? 8.706 -2.002 -12.522 1.00 93.56 457 ILE A N 1
ATOM 3642 C CA . ILE A 1 457 ? 8.627 -2.451 -13.920 1.00 93.56 457 ILE A CA 1
ATOM 3643 C C . ILE A 1 457 ? 9.944 -3.061 -14.422 1.00 93.56 457 ILE A C 1
ATOM 3645 O O . ILE A 1 457 ? 9.917 -3.720 -15.459 1.00 93.56 457 ILE A O 1
ATOM 3649 N N . GLY A 1 458 ? 11.047 -2.856 -13.696 1.00 92.25 458 GLY A N 1
ATOM 3650 C CA . GLY A 1 458 ? 12.415 -3.138 -14.135 1.00 92.25 458 GLY A CA 1
ATOM 3651 C C . GLY A 1 458 ? 13.293 -1.883 -14.115 1.00 92.25 458 GLY A C 1
ATOM 3652 O O . GLY A 1 458 ? 12.785 -0.757 -14.033 1.00 92.25 458 GLY A O 1
ATOM 3653 N N . ASN A 1 459 ? 14.608 -2.075 -14.173 1.00 92.50 459 ASN A N 1
ATOM 3654 C CA . ASN A 1 459 ? 15.596 -0.997 -14.175 1.00 92.50 459 ASN A CA 1
ATOM 3655 C C . ASN A 1 459 ? 15.746 -0.394 -15.578 1.00 92.50 459 ASN A C 1
ATOM 3657 O O . ASN A 1 459 ? 16.217 -1.050 -16.503 1.00 92.50 459 ASN A O 1
ATOM 3661 N N . THR A 1 460 ? 15.401 0.882 -15.739 1.00 92.12 460 THR A N 1
ATOM 3662 C CA . THR A 1 460 ? 15.479 1.567 -17.035 1.00 92.12 460 THR A CA 1
ATOM 3663 C C . THR A 1 460 ? 16.775 2.346 -17.259 1.00 92.12 460 THR A C 1
ATOM 3665 O O . THR A 1 460 ? 16.907 2.995 -18.294 1.00 92.12 460 THR A O 1
ATOM 3668 N N . TRP A 1 461 ? 17.720 2.338 -16.317 1.00 90.12 461 TRP A N 1
ATOM 3669 C CA . TRP A 1 461 ? 18.961 3.129 -16.387 1.00 90.12 461 TRP A CA 1
ATOM 3670 C C . TRP A 1 461 ? 20.143 2.355 -16.988 1.00 90.12 461 TRP A C 1
ATOM 3672 O O . TRP A 1 461 ? 21.291 2.774 -16.854 1.00 90.12 461 TRP A O 1
ATOM 3682 N N . GLY A 1 462 ? 19.873 1.218 -17.628 1.00 83.69 462 GLY A N 1
ATOM 3683 C CA . GLY A 1 462 ? 20.898 0.358 -18.209 1.00 83.69 462 GLY A CA 1
ATOM 3684 C C . GLY A 1 462 ? 21.679 -0.438 -17.161 1.00 83.69 462 GLY A C 1
ATOM 3685 O O . GLY A 1 462 ? 21.474 -0.315 -15.945 1.00 83.69 462 GLY A O 1
ATOM 3686 N N . ALA A 1 463 ? 22.592 -1.283 -17.639 1.00 82.50 463 ALA A N 1
ATOM 3687 C CA . ALA A 1 463 ? 23.423 -2.128 -16.786 1.00 82.50 463 ALA A CA 1
ATOM 3688 C C . ALA A 1 463 ? 24.249 -1.265 -15.818 1.00 82.50 463 ALA A C 1
ATOM 3690 O O . ALA A 1 463 ? 24.952 -0.346 -16.243 1.00 82.50 463 A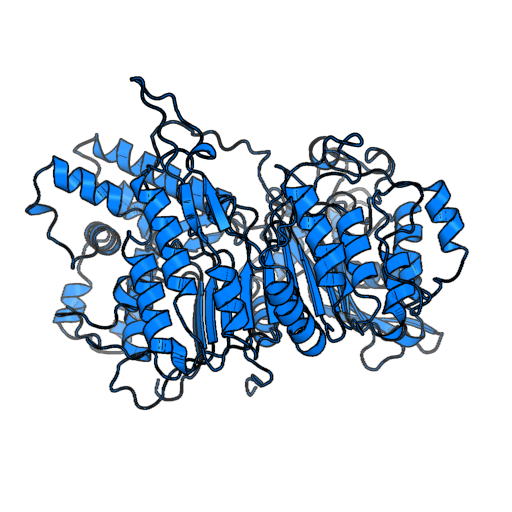LA A O 1
ATOM 3691 N N . GLY A 1 464 ? 24.123 -1.515 -14.511 1.00 75.88 464 GLY A N 1
ATOM 3692 C CA . GLY A 1 464 ? 24.785 -0.724 -13.464 1.00 75.88 464 GLY A CA 1
ATOM 3693 C C . GLY A 1 464 ? 24.389 0.762 -13.417 1.00 75.88 464 GLY A C 1
ATOM 3694 O O . GLY A 1 464 ? 25.122 1.572 -12.845 1.00 75.88 464 GLY A O 1
ATOM 3695 N N . GLY A 1 465 ? 23.276 1.151 -14.051 1.00 80.12 465 GLY A N 1
ATOM 3696 C CA . GLY A 1 465 ? 22.844 2.548 -14.136 1.00 80.12 465 GLY A CA 1
ATOM 3697 C C . GLY A 1 465 ? 23.682 3.397 -15.104 1.00 80.12 465 GLY A C 1
ATOM 3698 O O . GLY A 1 465 ? 23.881 4.589 -14.871 1.00 80.12 465 GLY A O 1
ATOM 3699 N N . THR A 1 466 ? 24.292 2.789 -16.121 1.00 81.19 466 THR A N 1
ATOM 3700 C CA . THR A 1 466 ? 25.226 3.466 -17.043 1.00 81.19 466 THR A CA 1
ATOM 3701 C C . THR A 1 466 ? 24.572 4.485 -17.978 1.00 81.19 466 THR A C 1
ATOM 3703 O O . THR A 1 466 ? 25.259 5.403 -18.420 1.00 81.19 466 THR A O 1
ATOM 3706 N N . ASP A 1 467 ? 23.264 4.393 -18.214 1.00 75.75 467 ASP A N 1
ATOM 3707 C CA . ASP A 1 467 ? 22.533 5.301 -19.109 1.00 75.75 467 ASP A CA 1
ATOM 3708 C C . ASP A 1 467 ? 22.093 6.606 -18.418 1.00 75.75 467 ASP A C 1
ATOM 3710 O O . ASP A 1 467 ? 21.436 7.445 -19.034 1.00 75.75 467 ASP A O 1
ATOM 3714 N N . GLY A 1 468 ? 22.439 6.798 -17.140 1.00 68.75 468 GLY A N 1
ATOM 3715 C CA . GLY A 1 468 ? 22.069 7.978 -16.362 1.00 68.75 468 GLY A CA 1
ATOM 3716 C C . GLY A 1 468 ? 23.232 8.612 -15.600 1.00 68.75 468 GLY A C 1
ATOM 3717 O O . GLY A 1 468 ? 24.175 7.945 -15.163 1.00 68.75 468 GLY A O 1
ATOM 3718 N N . THR A 1 469 ? 23.121 9.920 -15.366 1.00 72.62 469 THR A N 1
ATOM 3719 C CA . THR A 1 469 ? 23.916 10.623 -14.353 1.00 72.62 469 THR A CA 1
ATOM 3720 C C . THR A 1 469 ? 23.336 10.280 -12.983 1.00 72.62 469 THR A C 1
ATOM 3722 O O . THR A 1 469 ? 22.217 10.697 -12.670 1.00 72.62 469 THR A O 1
ATOM 3725 N N . LEU A 1 470 ? 24.059 9.460 -12.217 1.00 75.38 470 LEU A N 1
ATOM 3726 C CA . LEU A 1 470 ? 23.617 8.893 -10.939 1.00 75.38 470 LEU A CA 1
ATOM 3727 C C . LEU A 1 470 ? 24.731 8.968 -9.897 1.00 75.38 470 LEU A C 1
ATOM 3729 O O . LEU A 1 470 ? 25.904 8.761 -10.230 1.00 75.38 470 LEU A O 1
ATOM 3733 N N . THR A 1 471 ? 24.335 9.196 -8.652 1.00 71.81 471 THR A N 1
ATOM 3734 C CA . THR A 1 471 ? 25.145 9.013 -7.442 1.00 71.81 471 THR A CA 1
ATOM 3735 C C . THR A 1 471 ? 25.370 7.526 -7.140 1.00 71.81 471 THR A C 1
ATOM 3737 O O . THR A 1 471 ? 24.678 6.665 -7.684 1.00 71.81 471 THR A O 1
ATOM 3740 N N . ASP A 1 472 ? 26.337 7.202 -6.278 1.00 70.94 472 ASP A N 1
ATOM 3741 C CA . ASP A 1 472 ? 26.626 5.807 -5.907 1.00 70.94 472 ASP A CA 1
ATOM 3742 C C . ASP A 1 472 ? 25.421 5.146 -5.205 1.00 70.94 472 ASP A C 1
ATOM 3744 O O . ASP A 1 472 ? 25.017 4.046 -5.580 1.00 70.94 472 ASP A O 1
ATOM 3748 N N . ASP A 1 473 ? 24.747 5.864 -4.299 1.00 68.81 473 ASP A N 1
ATOM 3749 C CA . ASP A 1 473 ? 23.547 5.376 -3.598 1.00 68.81 473 ASP A CA 1
ATOM 3750 C C . ASP A 1 473 ? 22.381 5.054 -4.555 1.00 68.81 473 ASP A C 1
ATOM 3752 O O . ASP A 1 473 ? 21.563 4.165 -4.290 1.00 68.81 473 ASP A O 1
ATOM 3756 N N . GLU A 1 474 ? 22.268 5.775 -5.675 1.00 74.06 474 GLU A N 1
ATOM 3757 C CA . GLU A 1 474 ? 21.270 5.510 -6.720 1.00 74.06 474 GLU A CA 1
ATOM 3758 C C . GLU A 1 474 ? 21.599 4.262 -7.549 1.00 74.06 474 GLU A C 1
ATOM 3760 O O . GLU A 1 474 ? 20.683 3.668 -8.123 1.00 74.06 474 GLU A O 1
ATOM 3765 N N . ARG A 1 475 ? 22.876 3.862 -7.616 1.00 78.44 475 ARG A N 1
ATOM 3766 C CA . ARG A 1 475 ? 23.327 2.652 -8.323 1.00 78.44 475 ARG A CA 1
ATOM 3767 C C . ARG A 1 475 ? 23.142 1.389 -7.487 1.00 78.44 475 ARG A C 1
ATOM 3769 O O . ARG A 1 475 ? 22.935 0.314 -8.054 1.00 78.44 475 ARG A O 1
ATOM 3776 N N . ASP A 1 476 ? 23.180 1.512 -6.165 1.00 75.44 476 ASP A N 1
ATOM 3777 C CA . ASP A 1 476 ? 22.978 0.390 -5.254 1.00 75.44 476 ASP A CA 1
ATOM 3778 C C . ASP A 1 476 ? 21.586 -0.244 -5.411 1.00 75.44 476 ASP A C 1
ATOM 3780 O O . ASP A 1 476 ? 20.568 0.441 -5.548 1.00 75.44 476 ASP A O 1
ATOM 3784 N N . PHE A 1 477 ? 21.541 -1.578 -5.333 1.00 77.12 477 PHE A N 1
ATOM 3785 C CA . PHE A 1 477 ? 20.334 -2.409 -5.470 1.00 77.12 477 PHE A CA 1
ATOM 3786 C C . PHE A 1 477 ? 19.632 -2.345 -6.841 1.00 77.12 477 PHE A C 1
ATOM 3788 O O . PHE A 1 477 ? 18.578 -2.959 -7.003 1.00 77.12 477 PHE A O 1
ATOM 3795 N N . LEU A 1 478 ? 20.217 -1.710 -7.864 1.00 85.19 478 LEU A N 1
ATOM 3796 C CA . LEU A 1 478 ? 19.713 -1.832 -9.236 1.00 85.19 478 LEU A CA 1
ATOM 3797 C C . LEU A 1 478 ? 19.910 -3.260 -9.755 1.00 85.19 478 LEU A C 1
ATOM 3799 O O . LEU A 1 478 ? 21.023 -3.783 -9.762 1.00 85.19 478 LEU A O 1
ATOM 3803 N N . GLU A 1 479 ? 18.823 -3.881 -10.196 1.00 87.19 479 GLU A N 1
ATOM 3804 C CA . GLU A 1 479 ? 18.847 -5.187 -10.849 1.00 87.19 479 GLU A CA 1
ATOM 3805 C C . GLU A 1 479 ? 19.070 -5.006 -12.361 1.00 87.19 479 GLU A C 1
ATOM 3807 O O . GLU A 1 479 ? 18.548 -4.070 -12.970 1.00 87.19 479 GLU A O 1
ATOM 3812 N N . GLU A 1 480 ? 19.906 -5.843 -12.977 1.00 88.56 480 GLU A N 1
ATOM 3813 C CA . GLU A 1 480 ? 20.225 -5.740 -14.406 1.00 88.56 480 GLU A CA 1
ATOM 3814 C C . GLU A 1 480 ? 19.140 -6.398 -15.272 1.00 88.56 480 GLU A C 1
ATOM 3816 O O . GLU A 1 480 ? 18.671 -7.500 -14.984 1.00 88.56 480 GLU A O 1
ATOM 3821 N N . GLU A 1 481 ? 18.776 -5.740 -16.374 1.00 91.56 481 GLU A N 1
ATOM 3822 C CA . GLU A 1 481 ? 17.813 -6.255 -17.347 1.00 91.56 481 GLU A CA 1
ATOM 3823 C C . GLU A 1 481 ? 18.494 -7.059 -18.465 1.00 91.56 481 GLU A C 1
ATOM 3825 O O . GLU A 1 481 ? 19.540 -6.674 -18.991 1.00 91.56 481 GLU A O 1
ATOM 3830 N N . ASP A 1 482 ? 17.855 -8.141 -18.922 1.00 92.06 482 ASP A N 1
ATOM 3831 C CA . ASP A 1 482 ? 18.275 -8.841 -20.142 1.00 92.06 482 ASP A CA 1
ATOM 3832 C C . ASP A 1 482 ? 17.740 -8.109 -21.380 1.00 92.06 482 ASP A C 1
ATOM 3834 O O . ASP A 1 482 ? 16.736 -8.495 -21.986 1.00 92.06 482 ASP A O 1
ATOM 3838 N N . GLU A 1 483 ? 18.403 -7.014 -21.749 1.00 90.31 483 GLU A N 1
ATOM 3839 C CA . GLU A 1 483 ? 17.965 -6.131 -22.834 1.00 90.31 483 GLU A CA 1
ATOM 3840 C C . GLU A 1 483 ? 17.784 -6.879 -24.167 1.00 90.31 483 GLU A C 1
ATOM 3842 O O . GLU A 1 483 ? 16.855 -6.594 -24.928 1.00 90.31 483 GLU A O 1
ATOM 3847 N N . THR A 1 484 ? 18.637 -7.871 -24.444 1.00 92.12 484 THR A N 1
ATOM 3848 C CA . THR A 1 484 ? 18.542 -8.672 -25.674 1.00 92.12 484 THR A CA 1
ATOM 3849 C C . THR A 1 484 ? 17.263 -9.500 -25.675 1.00 92.12 484 THR A C 1
ATOM 3851 O O . THR A 1 484 ? 16.516 -9.486 -26.656 1.00 92.12 484 THR A O 1
ATOM 3854 N N . PHE A 1 485 ? 16.976 -10.195 -24.572 1.00 94.06 485 PHE A N 1
ATOM 3855 C CA . PHE A 1 485 ? 15.747 -10.965 -24.437 1.00 94.06 485 PHE A CA 1
ATOM 3856 C C . PHE A 1 485 ? 14.504 -10.068 -24.485 1.00 94.06 485 PHE A C 1
ATOM 3858 O O . PHE A 1 485 ? 13.546 -10.394 -25.189 1.00 94.06 485 PHE A O 1
ATOM 3865 N N . ILE A 1 486 ? 14.527 -8.927 -23.788 1.00 93.81 486 ILE A N 1
ATOM 3866 C CA . ILE A 1 486 ? 13.416 -7.969 -23.749 1.00 93.81 486 ILE A CA 1
ATOM 3867 C C . ILE A 1 486 ? 13.099 -7.469 -25.162 1.00 93.81 486 ILE A C 1
ATOM 3869 O O . ILE A 1 486 ? 11.957 -7.581 -25.607 1.00 93.81 486 ILE A O 1
ATOM 3873 N N . LYS A 1 487 ? 14.101 -7.008 -25.919 1.00 91.69 487 LYS A N 1
ATOM 3874 C CA . LYS A 1 487 ? 13.907 -6.546 -27.305 1.00 91.69 487 LYS A CA 1
ATOM 3875 C C . LYS A 1 487 ? 13.353 -7.633 -28.224 1.00 91.69 487 LYS A C 1
ATOM 3877 O O . LYS A 1 487 ? 12.623 -7.326 -29.164 1.00 91.69 487 LYS A O 1
ATOM 3882 N N . GLU A 1 488 ? 13.693 -8.897 -27.988 1.00 93.94 488 GLU A N 1
ATOM 3883 C CA . GLU A 1 488 ? 13.167 -10.014 -28.774 1.00 93.94 488 GLU A CA 1
ATOM 3884 C C . GLU A 1 488 ? 11.735 -10.398 -28.389 1.00 93.94 488 GLU A C 1
ATOM 3886 O O . GLU A 1 488 ? 10.925 -10.709 -29.269 1.00 93.94 488 GLU A O 1
ATOM 3891 N N . ILE A 1 489 ? 11.392 -10.377 -27.098 1.00 93.75 489 ILE A N 1
ATOM 3892 C CA . ILE A 1 489 ? 10.068 -10.809 -26.641 1.00 93.75 489 ILE A CA 1
ATOM 3893 C C . ILE A 1 489 ? 8.981 -9.770 -26.926 1.00 93.75 489 ILE A C 1
ATOM 3895 O O . ILE A 1 489 ? 7.883 -10.166 -27.313 1.00 93.75 489 ILE A O 1
ATOM 3899 N N . ILE A 1 490 ? 9.277 -8.468 -26.826 1.00 91.62 490 ILE A N 1
ATOM 3900 C CA . ILE A 1 490 ? 8.291 -7.396 -27.076 1.00 91.62 490 ILE A CA 1
ATOM 3901 C C . ILE A 1 490 ? 7.833 -7.336 -28.538 1.00 91.62 490 ILE A C 1
ATOM 3903 O O . ILE A 1 490 ? 6.721 -6.914 -28.828 1.00 91.62 490 ILE A O 1
ATOM 3907 N N . LYS A 1 491 ? 8.630 -7.868 -29.477 1.00 91.81 491 LYS A N 1
ATOM 3908 C CA . LYS A 1 491 ? 8.220 -8.032 -30.886 1.00 91.81 491 LYS A CA 1
ATOM 3909 C C . LYS A 1 491 ? 7.037 -8.995 -31.053 1.00 91.81 491 LYS A C 1
ATOM 3911 O O . LYS A 1 491 ? 6.477 -9.100 -32.144 1.00 91.81 491 LYS A O 1
ATOM 3916 N N . ARG A 1 492 ? 6.691 -9.758 -30.013 1.00 92.31 492 ARG A N 1
ATOM 3917 C CA . ARG A 1 492 ? 5.616 -10.752 -30.009 1.00 92.31 492 ARG A CA 1
ATOM 3918 C C . ARG A 1 492 ? 4.492 -10.260 -29.110 1.00 92.31 492 ARG A C 1
ATOM 3920 O O . ARG A 1 492 ? 4.737 -9.873 -27.975 1.00 92.31 492 ARG A O 1
ATOM 3927 N N . ALA A 1 493 ? 3.250 -10.371 -29.573 1.00 90.69 493 ALA A N 1
ATOM 3928 C CA . ALA A 1 493 ? 2.100 -10.070 -28.727 1.00 90.69 493 ALA A CA 1
ATOM 3929 C C . ALA A 1 493 ? 2.108 -10.949 -27.453 1.00 90.69 493 ALA A C 1
ATOM 3931 O O . ALA A 1 493 ? 2.410 -12.145 -27.559 1.00 90.69 493 ALA A O 1
ATOM 3932 N N . PRO A 1 494 ? 1.761 -10.402 -26.273 1.00 94.31 494 PRO A N 1
ATOM 3933 C CA . PRO A 1 494 ? 1.603 -11.179 -25.049 1.00 94.31 494 PRO A CA 1
ATOM 3934 C C . PRO A 1 494 ? 0.605 -12.323 -25.242 1.00 94.31 494 PRO A C 1
ATOM 3936 O O . PRO A 1 494 ? -0.529 -12.114 -25.675 1.00 94.31 494 PRO A O 1
ATOM 3939 N N . VAL A 1 495 ? 1.033 -13.548 -24.930 1.00 90.50 495 VAL A N 1
ATOM 3940 C CA . VAL A 1 495 ? 0.218 -14.757 -25.106 1.00 90.50 495 VAL A CA 1
ATOM 3941 C C . VAL A 1 495 ? -0.365 -15.182 -23.767 1.00 90.50 495 VAL A C 1
ATOM 3943 O O . VAL A 1 495 ? 0.371 -15.401 -22.805 1.00 90.50 495 VAL A O 1
ATOM 3946 N N . ALA A 1 496 ? -1.688 -15.336 -23.720 1.00 88.88 496 ALA A N 1
ATOM 3947 C CA . ALA A 1 496 ? -2.372 -15.826 -22.533 1.00 88.88 496 ALA A CA 1
ATOM 3948 C C . ALA A 1 496 ? -1.900 -17.241 -22.151 1.00 88.88 496 ALA A C 1
ATOM 3950 O O . ALA A 1 496 ? -1.690 -18.083 -23.032 1.00 88.88 496 ALA A O 1
ATOM 3951 N N . PRO A 1 497 ? -1.740 -17.534 -20.849 1.00 89.00 497 PRO A N 1
ATOM 3952 C CA . PRO A 1 497 ? -1.332 -18.858 -20.401 1.00 89.00 497 PRO A CA 1
ATOM 3953 C C . PRO A 1 497 ? -2.409 -19.904 -20.710 1.00 89.00 497 PRO A C 1
ATOM 3955 O O . PRO A 1 497 ? -3.607 -19.614 -20.704 1.00 89.00 497 PRO A O 1
ATOM 3958 N N . ASN A 1 498 ? -1.993 -21.160 -20.889 1.00 90.56 498 ASN A N 1
ATOM 3959 C CA . ASN A 1 498 ? -2.935 -22.274 -20.892 1.00 90.56 498 ASN A CA 1
ATOM 3960 C C . ASN A 1 498 ? -3.427 -22.533 -19.458 1.00 90.56 498 ASN A C 1
ATOM 3962 O O . ASN A 1 498 ? -2.659 -22.998 -18.609 1.00 90.56 498 ASN A O 1
ATOM 3966 N N . LEU A 1 499 ? -4.708 -22.243 -19.210 1.00 91.50 499 LEU A N 1
ATOM 3967 C CA . LEU A 1 499 ? -5.320 -22.373 -17.892 1.00 91.50 499 LEU A CA 1
ATOM 3968 C C . LEU A 1 499 ? -5.559 -23.828 -17.437 1.00 91.50 499 LEU A C 1
ATOM 3970 O O . LEU A 1 499 ? -5.840 -24.026 -16.255 1.00 91.50 499 LEU A O 1
ATOM 3974 N N . ASP A 1 500 ? -5.371 -24.822 -18.309 1.00 91.25 500 ASP A N 1
ATOM 3975 C CA . ASP A 1 500 ? -5.527 -26.248 -17.984 1.00 91.25 500 ASP A CA 1
ATOM 3976 C C . ASP A 1 500 ? -4.248 -26.881 -17.408 1.00 91.25 500 ASP A C 1
ATOM 3978 O O . ASP A 1 500 ? -4.296 -27.929 -16.765 1.00 91.25 500 ASP A O 1
ATOM 3982 N N . LEU A 1 501 ? -3.081 -26.263 -17.622 1.00 91.19 501 LEU A N 1
ATOM 3983 C CA . LEU A 1 501 ? -1.810 -26.769 -17.090 1.00 91.19 501 LEU A CA 1
ATOM 3984 C C . LEU A 1 501 ? -1.637 -26.365 -15.622 1.00 91.19 501 LEU A C 1
ATOM 3986 O O . LEU A 1 501 ? -1.960 -25.230 -15.290 1.00 91.19 501 LEU A O 1
ATOM 3990 N N . PRO A 1 502 ? -1.067 -27.198 -14.738 1.00 91.50 502 PRO A N 1
ATOM 3991 C CA . PRO A 1 502 ? -0.802 -26.781 -13.362 1.00 91.50 502 PRO A CA 1
ATOM 3992 C C . PRO A 1 502 ? 0.126 -25.560 -13.326 1.00 91.50 502 PRO A C 1
ATOM 3994 O O . PRO A 1 502 ? 1.020 -25.419 -14.167 1.00 91.50 502 PRO A O 1
ATOM 3997 N N . PHE A 1 503 ? -0.084 -24.664 -12.360 1.00 95.50 503 PHE A N 1
ATOM 3998 C CA . PHE A 1 503 ? 0.856 -23.575 -12.118 1.00 95.50 503 PHE A CA 1
ATOM 3999 C C . PHE A 1 503 ? 2.203 -24.155 -11.672 1.00 95.50 503 PHE A C 1
ATOM 4001 O O . PHE A 1 503 ? 2.263 -25.044 -10.825 1.00 95.50 503 PHE A O 1
ATOM 4008 N N . ARG A 1 504 ? 3.286 -23.664 -12.276 1.00 94.94 504 ARG A N 1
ATOM 4009 C CA . ARG A 1 504 ? 4.657 -23.960 -11.865 1.00 94.94 504 ARG A CA 1
ATOM 4010 C C . ARG A 1 504 ? 5.409 -22.636 -11.802 1.00 94.94 504 ARG A C 1
ATOM 4012 O O . ARG A 1 504 ? 5.468 -21.969 -12.845 1.00 94.94 504 ARG A O 1
ATOM 4019 N N . PRO A 1 505 ? 5.920 -22.243 -10.624 1.00 93.75 505 PRO A N 1
ATOM 4020 C CA . PRO A 1 505 ? 6.711 -21.035 -10.521 1.00 93.75 505 PRO A CA 1
ATOM 4021 C C . PRO A 1 505 ? 8.015 -21.216 -11.295 1.00 93.75 505 PRO A C 1
ATOM 4023 O O . PRO A 1 505 ? 8.554 -22.321 -11.392 1.00 93.75 505 PRO A O 1
ATOM 4026 N N . ASP A 1 506 ? 8.499 -20.124 -11.863 1.00 92.31 506 ASP A N 1
ATOM 4027 C CA . ASP A 1 506 ? 9.752 -20.079 -12.605 1.00 92.31 506 ASP A CA 1
ATOM 4028 C C . ASP A 1 506 ? 10.529 -18.850 -12.136 1.00 92.31 506 ASP A C 1
ATOM 4030 O O . ASP A 1 506 ? 10.304 -17.742 -12.625 1.00 92.31 506 ASP A O 1
ATOM 4034 N N . TYR A 1 507 ? 11.351 -19.043 -11.106 1.00 91.81 507 TYR A N 1
ATOM 4035 C CA . TYR A 1 507 ? 12.096 -17.976 -10.436 1.00 91.81 507 TYR A CA 1
ATOM 4036 C C . TYR A 1 507 ? 13.295 -17.493 -11.268 1.00 91.81 507 TYR A C 1
ATOM 4038 O O . TYR A 1 507 ? 13.704 -18.134 -12.245 1.00 91.81 507 TYR A O 1
ATOM 4046 N N . GLY A 1 508 ? 13.809 -16.330 -10.882 1.00 90.56 508 GLY A N 1
ATOM 4047 C CA . GLY A 1 508 ? 14.905 -15.617 -11.525 1.00 90.56 508 GLY A CA 1
ATOM 4048 C C . GLY A 1 508 ? 14.472 -14.546 -12.519 1.00 90.56 508 GLY A C 1
ATOM 4049 O O . GLY A 1 508 ? 13.351 -14.566 -13.043 1.00 90.56 508 GLY A O 1
ATOM 4050 N N . TRP A 1 509 ? 15.346 -13.573 -12.771 1.00 89.69 509 TRP A N 1
ATOM 4051 C CA . TRP A 1 509 ? 15.004 -12.389 -13.576 1.00 89.69 509 TRP A CA 1
ATOM 4052 C C . TRP A 1 509 ? 15.513 -12.462 -15.012 1.00 89.69 509 TRP A C 1
ATOM 4054 O O . TRP A 1 509 ? 14.766 -12.213 -15.961 1.00 89.69 509 TRP A O 1
ATOM 4064 N N . ARG A 1 510 ? 16.764 -12.888 -15.192 1.00 89.38 510 ARG A N 1
ATOM 4065 C CA . ARG A 1 510 ? 17.426 -12.910 -16.499 1.00 89.38 510 ARG A CA 1
ATOM 4066 C C . ARG A 1 510 ? 16.766 -13.887 -17.477 1.00 89.38 510 ARG A C 1
ATOM 4068 O O . ARG A 1 510 ? 16.410 -15.008 -17.116 1.00 89.38 510 ARG A O 1
ATOM 4075 N N . GLY A 1 511 ? 16.640 -13.478 -18.741 1.00 90.44 511 GLY A N 1
ATOM 4076 C CA . GLY A 1 511 ? 16.045 -14.299 -19.801 1.00 90.44 511 GLY A CA 1
ATOM 4077 C C . GLY A 1 511 ? 14.555 -14.599 -19.601 1.00 90.44 511 GLY A C 1
ATOM 4078 O O . GLY A 1 511 ? 14.040 -15.568 -20.166 1.00 90.44 511 GLY A O 1
ATOM 4079 N N . ARG A 1 512 ? 13.861 -13.815 -18.766 1.00 91.75 512 ARG A N 1
ATOM 4080 C CA . ARG A 1 512 ? 12.428 -13.956 -18.486 1.00 91.75 512 ARG A CA 1
ATOM 4081 C C . ARG A 1 512 ? 11.637 -12.759 -19.014 1.00 91.75 512 ARG A C 1
ATOM 4083 O O . ARG A 1 512 ? 12.200 -11.685 -19.208 1.00 91.75 512 ARG A O 1
ATOM 4090 N N . PRO A 1 513 ? 10.325 -12.924 -19.273 1.00 92.75 513 PRO A N 1
ATOM 4091 C CA . PRO A 1 513 ? 9.485 -11.812 -19.700 1.00 92.75 513 PRO A CA 1
ATOM 4092 C C . PRO A 1 513 ? 9.467 -10.685 -18.657 1.00 92.75 513 PRO A C 1
ATOM 4094 O O . PRO A 1 513 ? 9.327 -10.984 -17.465 1.00 92.75 513 PRO A O 1
ATOM 4097 N N . PRO A 1 514 ? 9.527 -9.410 -19.086 1.00 93.00 514 PRO A N 1
ATOM 4098 C CA . PRO A 1 514 ? 9.460 -8.285 -18.165 1.00 93.00 514 PRO A CA 1
ATOM 4099 C C . PRO A 1 514 ? 8.091 -8.208 -17.474 1.00 93.00 514 PRO A C 1
ATOM 4101 O O . PRO A 1 514 ? 7.110 -8.856 -17.873 1.00 93.00 514 PRO A O 1
ATOM 4104 N N . MET A 1 515 ? 8.011 -7.395 -16.419 1.00 96.12 515 MET A N 1
ATOM 4105 C CA . MET A 1 515 ? 6.833 -7.317 -15.552 1.00 96.12 515 MET A CA 1
ATOM 4106 C C . MET A 1 515 ? 5.554 -6.941 -16.316 1.00 96.12 515 MET A C 1
ATOM 4108 O O . MET A 1 515 ? 4.535 -7.626 -16.218 1.00 96.12 515 MET A O 1
ATOM 4112 N N . THR A 1 516 ? 5.603 -5.873 -17.111 1.00 97.06 516 THR A N 1
ATOM 4113 C CA . THR A 1 516 ? 4.460 -5.360 -17.889 1.00 97.06 516 THR A CA 1
ATOM 4114 C C . THR A 1 516 ? 3.981 -6.365 -18.936 1.00 97.06 516 THR A C 1
ATOM 4116 O O . THR A 1 516 ? 2.774 -6.559 -19.076 1.00 97.06 516 THR A O 1
ATOM 4119 N N . TYR A 1 517 ? 4.903 -7.072 -19.600 1.00 97.44 517 TYR A N 1
ATOM 4120 C CA . TYR A 1 517 ? 4.584 -8.157 -20.532 1.00 97.44 517 TYR A CA 1
ATOM 4121 C C . TYR A 1 517 ? 3.846 -9.291 -19.825 1.00 97.44 517 TYR A C 1
ATOM 4123 O O . TYR A 1 517 ? 2.821 -9.772 -20.307 1.00 97.44 517 TYR A O 1
ATOM 4131 N N . THR A 1 518 ? 4.334 -9.698 -18.651 1.00 97.12 518 THR A N 1
ATOM 4132 C CA . THR A 1 518 ? 3.700 -10.748 -17.847 1.00 97.12 518 THR A CA 1
ATOM 4133 C C . THR A 1 518 ? 2.286 -10.348 -17.426 1.00 97.12 518 THR A C 1
ATOM 4135 O O . THR A 1 518 ? 1.350 -11.133 -17.579 1.00 97.12 518 THR A O 1
ATOM 4138 N N . ILE A 1 519 ? 2.095 -9.114 -16.950 1.00 98.31 519 ILE A N 1
ATOM 4139 C CA . ILE A 1 519 ? 0.765 -8.612 -16.580 1.00 98.31 519 ILE A CA 1
ATOM 4140 C C . ILE A 1 519 ? -0.157 -8.579 -17.806 1.00 98.31 519 ILE A C 1
ATOM 4142 O O . ILE A 1 519 ? -1.303 -9.016 -17.710 1.00 98.31 519 ILE A O 1
ATOM 4146 N N . ALA A 1 520 ? 0.326 -8.102 -18.955 1.00 97.94 520 ALA A N 1
ATOM 4147 C CA . ALA A 1 520 ? -0.456 -8.045 -20.187 1.00 97.94 520 ALA A CA 1
ATOM 4148 C C . ALA A 1 520 ? -0.896 -9.442 -20.651 1.00 97.94 520 ALA A C 1
ATOM 4150 O O . ALA A 1 520 ? -2.074 -9.647 -20.944 1.00 97.94 520 ALA A O 1
ATOM 4151 N N . ALA A 1 521 ? 0.022 -10.414 -20.642 1.00 97.12 521 ALA A N 1
ATOM 4152 C CA . ALA A 1 521 ? -0.247 -11.797 -21.024 1.00 97.12 521 ALA A CA 1
ATOM 4153 C C . ALA A 1 521 ? -1.335 -12.444 -20.151 1.00 97.12 521 ALA A C 1
ATOM 4155 O O . ALA A 1 521 ? -2.234 -13.102 -20.667 1.00 97.12 521 ALA A O 1
ATOM 4156 N N . TYR A 1 522 ? -1.276 -12.252 -18.832 1.00 97.25 522 TYR A N 1
ATOM 4157 C CA . TYR A 1 522 ? -2.168 -12.948 -17.902 1.00 97.25 522 TYR A CA 1
ATOM 4158 C C . TYR A 1 522 ? -3.472 -12.187 -17.625 1.00 97.25 522 TYR A C 1
ATOM 4160 O O . TYR A 1 522 ? -4.520 -12.808 -17.469 1.00 97.25 522 TYR A O 1
ATOM 4168 N N . HIS A 1 523 ? -3.422 -10.852 -17.572 1.00 97.81 523 HIS A N 1
ATOM 4169 C CA . HIS A 1 523 ? -4.497 -10.010 -17.027 1.00 97.81 523 HIS A CA 1
ATOM 4170 C C . HIS A 1 523 ? -4.867 -8.810 -17.915 1.00 97.81 523 HIS A C 1
ATOM 4172 O O . HIS A 1 523 ? -5.755 -8.036 -17.555 1.00 97.81 523 HIS A O 1
ATOM 4178 N N . GLY A 1 524 ? -4.249 -8.650 -19.093 1.00 96.88 524 GLY A N 1
ATOM 4179 C CA . GLY A 1 524 ? -4.406 -7.472 -19.961 1.00 96.88 524 GLY A CA 1
ATOM 4180 C C . GLY A 1 524 ? -5.855 -7.047 -20.224 1.00 96.88 524 GLY A C 1
ATOM 4181 O O . GLY A 1 524 ? -6.203 -5.868 -20.165 1.00 96.88 524 GLY A O 1
ATOM 4182 N N . ALA A 1 525 ? -6.744 -8.023 -20.420 1.00 96.12 525 ALA A N 1
ATOM 4183 C CA . ALA A 1 525 ? -8.147 -7.787 -20.754 1.00 96.12 525 ALA A CA 1
ATOM 4184 C C . ALA A 1 525 ? -9.028 -7.293 -19.585 1.00 96.12 525 ALA A C 1
ATOM 4186 O O . ALA A 1 525 ? -10.150 -6.822 -19.823 1.00 96.12 525 ALA A O 1
ATOM 4187 N N . SER A 1 526 ? -8.598 -7.438 -18.328 1.00 97.31 526 SER A N 1
ATOM 4188 C CA . SER A 1 526 ? -9.400 -7.085 -17.144 1.00 97.31 526 SER A CA 1
ATOM 4189 C C . SER A 1 526 ? -8.892 -5.876 -16.372 1.00 97.31 526 SER A C 1
ATOM 4191 O O . SER A 1 526 ? -9.685 -5.258 -15.663 1.00 97.31 526 SER A O 1
ATOM 4193 N N . ILE A 1 527 ? -7.618 -5.526 -16.522 1.00 98.50 527 ILE A N 1
ATOM 4194 C CA . ILE A 1 527 ? -6.988 -4.448 -15.764 1.00 98.50 527 ILE A CA 1
ATOM 4195 C C . ILE A 1 527 ? -7.599 -3.083 -16.104 1.00 98.50 527 ILE A C 1
ATOM 4197 O O . ILE A 1 527 ? -7.785 -2.723 -17.267 1.00 98.50 527 ILE A O 1
ATOM 4201 N N . ARG A 1 528 ? -7.876 -2.321 -15.043 1.00 98.19 528 ARG A N 1
ATOM 4202 C CA . ARG A 1 528 ? -8.399 -0.948 -15.049 1.00 98.19 528 ARG A CA 1
ATOM 4203 C C . ARG A 1 528 ? -7.463 0.023 -14.338 1.00 98.19 528 ARG A C 1
ATOM 4205 O O . ARG A 1 528 ? -7.406 1.188 -14.713 1.00 98.19 528 ARG A O 1
ATOM 4212 N N . GLU A 1 529 ? -6.720 -0.432 -13.330 1.00 98.31 529 GLU A N 1
ATOM 4213 C CA . GLU A 1 529 ? -5.769 0.402 -12.587 1.00 98.31 529 GLU A CA 1
ATOM 4214 C C . GLU A 1 529 ? -4.416 -0.304 -12.427 1.00 98.31 529 GLU A C 1
ATOM 4216 O O . GLU A 1 529 ? -4.339 -1.392 -11.851 1.00 98.31 529 GLU A O 1
ATOM 4221 N N . LEU A 1 530 ? -3.346 0.349 -12.883 1.00 98.62 530 LEU A N 1
ATOM 4222 C CA . LEU A 1 530 ? -1.960 -0.066 -12.659 1.00 98.62 530 LEU A CA 1
ATOM 4223 C C . LEU A 1 530 ? -1.210 1.009 -11.885 1.00 98.62 530 LEU A C 1
ATOM 4225 O O . LEU A 1 530 ? -1.321 2.200 -12.188 1.00 98.62 530 LEU A O 1
ATOM 4229 N N . LYS A 1 531 ? -0.427 0.591 -10.892 1.00 97.94 531 LYS A N 1
ATOM 4230 C CA . LYS A 1 531 ? 0.473 1.476 -10.155 1.00 97.94 531 LYS A CA 1
ATOM 4231 C C . LYS A 1 531 ? 1.825 0.820 -9.981 1.00 97.94 531 LYS A C 1
ATOM 4233 O O . LYS A 1 531 ? 1.905 -0.224 -9.341 1.00 97.94 531 LYS A O 1
ATOM 4238 N N . PHE A 1 532 ? 2.853 1.476 -10.490 1.00 97.31 532 PHE A N 1
ATOM 4239 C CA . PHE A 1 532 ? 4.243 1.086 -10.335 1.00 97.31 532 PHE A CA 1
ATOM 4240 C C . PHE A 1 532 ? 4.962 2.218 -9.609 1.00 97.31 532 PHE A C 1
ATOM 4242 O O . PHE A 1 532 ? 5.217 3.276 -10.181 1.00 97.31 532 PHE A O 1
ATOM 4249 N N . CYS A 1 533 ? 5.208 2.027 -8.316 1.00 91.44 533 CYS A N 1
ATOM 4250 C CA . CYS A 1 533 ? 5.907 2.998 -7.482 1.00 91.44 533 CYS A CA 1
ATOM 4251 C C . CYS A 1 533 ? 7.276 2.441 -7.088 1.00 91.44 533 CYS A C 1
ATOM 4253 O O . CYS A 1 533 ? 7.341 1.330 -6.569 1.00 91.44 533 CYS A O 1
ATOM 4255 N N . GLY A 1 534 ? 8.322 3.225 -7.319 1.00 88.25 534 GLY A N 1
ATOM 4256 C CA . GLY A 1 534 ? 9.728 2.903 -7.068 1.00 88.25 534 GLY A CA 1
ATOM 4257 C C . GLY A 1 534 ? 10.599 3.786 -7.955 1.00 88.25 534 GLY A C 1
ATOM 4258 O O . GLY A 1 534 ? 10.313 3.899 -9.143 1.00 88.25 534 GLY A O 1
ATOM 4259 N N . TYR A 1 535 ? 11.567 4.492 -7.375 1.00 85.75 535 TYR A N 1
ATOM 4260 C CA . TYR A 1 535 ? 12.248 5.616 -8.033 1.00 85.75 535 TYR A CA 1
ATOM 4261 C C . TYR A 1 535 ? 13.626 5.250 -8.580 1.00 85.75 535 TYR A C 1
ATOM 4263 O O . TYR A 1 535 ? 14.011 5.773 -9.625 1.00 85.75 535 TYR A O 1
ATOM 4271 N N . LYS A 1 536 ? 14.346 4.327 -7.929 1.00 86.38 536 LYS A N 1
ATOM 4272 C CA . LYS A 1 536 ? 15.627 3.837 -8.452 1.00 86.38 536 LYS A CA 1
ATOM 4273 C C . LYS A 1 536 ? 15.382 3.002 -9.707 1.00 86.38 536 LYS A C 1
ATOM 4275 O O . LYS A 1 536 ? 14.581 2.072 -9.673 1.00 86.38 536 LYS A O 1
ATOM 4280 N N . GLY A 1 537 ? 16.021 3.341 -10.821 1.00 89.31 537 GLY A N 1
ATOM 4281 C CA . GLY A 1 537 ? 15.786 2.677 -12.106 1.00 89.31 537 GLY A CA 1
ATOM 4282 C C . GLY A 1 537 ? 14.465 3.058 -12.783 1.00 89.31 537 GLY A C 1
ATOM 4283 O O . GLY A 1 537 ? 14.017 2.317 -13.653 1.00 89.31 537 GLY A O 1
ATOM 4284 N N . ALA A 1 538 ? 13.798 4.144 -12.370 1.00 92.88 538 ALA A N 1
ATOM 4285 C CA . ALA A 1 538 ? 12.536 4.585 -12.971 1.00 92.88 538 ALA A CA 1
ATOM 4286 C C . ALA A 1 538 ? 12.745 5.326 -14.309 1.00 92.88 538 ALA A C 1
ATOM 4288 O O . ALA A 1 538 ? 13.751 6.025 -14.458 1.00 92.88 538 ALA A O 1
ATOM 4289 N N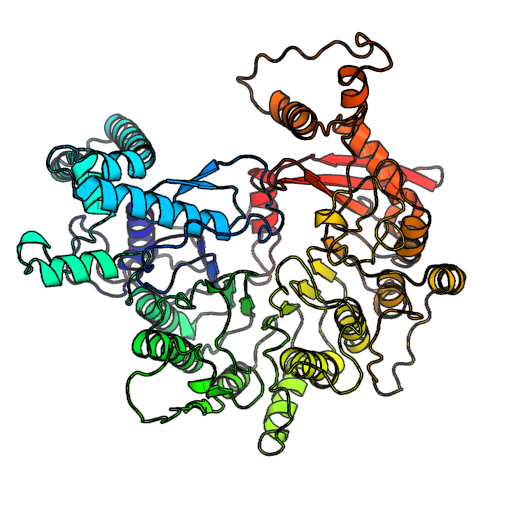 . PRO A 1 539 ? 11.781 5.274 -15.251 1.00 93.94 539 PRO A N 1
ATOM 4290 C CA . PRO A 1 539 ? 11.872 6.014 -16.508 1.00 93.94 539 PRO A CA 1
ATOM 4291 C C . PRO A 1 539 ? 12.074 7.516 -16.286 1.00 93.94 539 PRO A C 1
ATOM 4293 O O . PRO A 1 539 ? 11.422 8.110 -15.426 1.00 93.94 539 PRO A O 1
ATOM 4296 N N . ASP A 1 540 ? 12.940 8.131 -17.087 1.00 91.94 540 ASP A N 1
ATOM 4297 C CA . ASP A 1 540 ? 13.093 9.585 -17.126 1.00 91.94 540 ASP A CA 1
ATOM 4298 C C . ASP A 1 540 ? 11.974 10.213 -17.968 1.00 91.94 540 ASP A C 1
ATOM 4300 O O . ASP A 1 540 ? 11.656 9.723 -19.055 1.00 91.94 540 ASP A O 1
ATOM 4304 N N . LEU A 1 541 ? 11.346 11.273 -17.451 1.00 93.81 541 LEU A N 1
ATOM 4305 C CA . LEU A 1 541 ? 10.254 11.953 -18.147 1.00 93.81 541 LEU A CA 1
ATOM 4306 C C . LEU A 1 541 ? 10.736 12.730 -19.382 1.00 93.81 541 LEU A C 1
ATOM 4308 O O . LEU A 1 541 ? 10.022 12.772 -20.384 1.00 93.81 541 LEU A O 1
ATOM 4312 N N . PHE A 1 542 ? 11.897 13.382 -19.302 1.00 91.25 542 PHE A N 1
ATOM 4313 C CA . PHE A 1 542 ? 12.406 14.247 -20.366 1.00 91.25 542 PHE A CA 1
ATOM 4314 C C . PHE A 1 542 ? 13.211 13.472 -21.404 1.00 91.25 542 PHE A C 1
ATOM 4316 O O . PHE A 1 542 ? 13.171 13.819 -22.584 1.00 91.25 542 PHE A O 1
ATOM 4323 N N . ASN A 1 543 ? 13.929 12.433 -20.977 1.00 88.50 543 ASN A N 1
ATOM 4324 C CA . ASN A 1 543 ? 14.795 11.645 -21.846 1.00 88.50 543 ASN A CA 1
ATOM 4325 C C . ASN A 1 543 ? 14.694 10.138 -21.541 1.00 88.50 543 ASN A C 1
ATOM 4327 O O . ASN A 1 543 ? 15.628 9.558 -20.979 1.00 88.50 543 ASN A O 1
ATOM 4331 N N . PRO A 1 544 ? 13.562 9.487 -21.871 1.00 89.50 544 PRO A N 1
ATOM 4332 C CA . PRO A 1 544 ? 13.398 8.057 -21.636 1.00 89.50 544 PRO A CA 1
ATOM 4333 C C . PRO A 1 544 ? 14.435 7.239 -22.414 1.00 89.50 544 PRO A C 1
ATOM 4335 O O . PRO A 1 544 ? 14.695 7.488 -23.589 1.00 89.50 544 PRO A O 1
ATOM 4338 N N . SER A 1 545 ? 15.011 6.224 -21.767 1.00 89.94 545 SER A N 1
ATOM 4339 C CA . SER A 1 545 ? 15.924 5.289 -22.428 1.00 89.94 545 SER A CA 1
ATOM 4340 C C . SER A 1 545 ? 15.170 4.328 -23.356 1.00 89.94 545 SER A C 1
ATOM 4342 O O . SER A 1 545 ? 13.990 4.034 -23.156 1.00 89.94 545 SER A O 1
ATOM 4344 N N . HIS A 1 546 ? 15.871 3.732 -24.324 1.00 89.69 546 HIS A N 1
ATOM 4345 C CA . HIS A 1 546 ? 15.302 2.667 -25.166 1.00 89.69 546 HIS A CA 1
ATOM 4346 C C . HIS A 1 546 ? 14.823 1.450 -24.361 1.00 89.69 546 HIS A C 1
ATOM 4348 O O . HIS A 1 546 ? 13.896 0.737 -24.761 1.00 89.69 546 HIS A O 1
ATOM 4354 N N . LEU A 1 547 ? 15.456 1.199 -23.215 1.00 92.00 547 LEU A N 1
ATOM 4355 C CA . LEU A 1 547 ? 15.029 0.156 -22.297 1.00 92.00 547 LEU A CA 1
ATOM 4356 C C . LEU A 1 547 ? 13.707 0.529 -21.612 1.00 92.00 547 LEU A C 1
ATOM 4358 O O . LEU A 1 547 ? 12.839 -0.331 -21.488 1.00 92.00 547 LEU A O 1
ATOM 4362 N N . ALA A 1 548 ? 13.507 1.801 -21.245 1.00 92.75 548 ALA A N 1
ATOM 4363 C CA . ALA A 1 548 ? 12.225 2.285 -20.730 1.00 92.75 548 ALA A CA 1
ATOM 4364 C C . ALA A 1 548 ? 11.094 2.083 -21.749 1.00 92.75 548 ALA A C 1
ATOM 4366 O O . ALA A 1 548 ? 10.046 1.548 -21.390 1.00 92.75 548 ALA A O 1
ATOM 4367 N N . GLU A 1 549 ? 11.323 2.441 -23.018 1.00 92.56 549 GLU A N 1
ATOM 4368 C CA . GLU A 1 549 ? 10.364 2.205 -24.108 1.00 92.56 549 GLU A CA 1
ATOM 4369 C C . GLU A 1 549 ? 9.997 0.718 -24.196 1.00 92.56 549 GLU A C 1
ATOM 4371 O O . GLU A 1 549 ? 8.822 0.357 -24.189 1.00 92.56 549 GLU A O 1
ATOM 4376 N N . SER A 1 550 ? 11.007 -0.156 -24.179 1.00 94.19 550 SER A N 1
ATOM 4377 C CA . SER A 1 550 ? 10.833 -1.609 -24.271 1.00 94.19 550 SER A CA 1
ATOM 4378 C C . SER A 1 550 ? 10.066 -2.199 -23.080 1.00 94.19 550 SER A C 1
ATOM 4380 O O . SER A 1 550 ? 9.234 -3.090 -23.245 1.00 94.19 550 SER A O 1
ATOM 4382 N N . LEU A 1 551 ? 10.323 -1.708 -21.866 1.00 95.44 551 LEU A N 1
ATOM 4383 C CA . LEU A 1 551 ? 9.642 -2.158 -20.650 1.00 95.44 551 LEU A CA 1
ATOM 4384 C C . LEU A 1 551 ? 8.207 -1.624 -20.547 1.00 95.44 551 LEU A C 1
ATOM 4386 O O . LEU A 1 551 ? 7.381 -2.242 -19.876 1.00 95.44 551 LEU A O 1
ATOM 4390 N N . LEU A 1 552 ? 7.876 -0.506 -21.194 1.00 96.38 552 LEU A N 1
ATOM 4391 C CA . LEU A 1 552 ? 6.539 0.093 -21.154 1.00 96.38 552 LEU A CA 1
ATOM 4392 C C . LEU A 1 552 ? 5.661 -0.291 -22.351 1.00 96.38 552 LEU A C 1
ATOM 4394 O O . LEU A 1 552 ? 4.442 -0.270 -22.206 1.00 96.38 552 LEU A O 1
ATOM 4398 N N . ASP A 1 553 ? 6.236 -0.706 -23.483 1.00 95.62 553 ASP A N 1
ATOM 4399 C CA . ASP A 1 553 ? 5.512 -1.106 -24.704 1.00 95.62 553 ASP A CA 1
ATOM 4400 C C . ASP A 1 553 ? 4.338 -2.081 -24.456 1.00 95.62 553 ASP A C 1
ATOM 4402 O O . ASP A 1 553 ? 3.234 -1.835 -24.961 1.00 95.62 553 ASP A O 1
ATOM 4406 N N . PRO A 1 554 ? 4.454 -3.102 -23.573 1.00 97.06 554 PRO A N 1
ATOM 4407 C CA . PRO A 1 554 ? 3.333 -3.997 -23.297 1.00 97.06 554 PRO A CA 1
ATOM 4408 C C . PRO A 1 554 ? 2.088 -3.314 -22.703 1.00 97.06 554 PRO A C 1
ATOM 4410 O O . PRO A 1 554 ? 1.012 -3.920 -22.680 1.00 97.06 554 PRO A O 1
ATOM 4413 N N . LEU A 1 555 ? 2.190 -2.060 -22.240 1.00 97.00 555 LEU A N 1
ATOM 4414 C CA . LEU A 1 555 ? 1.051 -1.270 -21.769 1.00 97.00 555 LEU A CA 1
ATOM 4415 C C . LEU A 1 555 ? 0.004 -0.988 -22.871 1.00 97.00 555 LEU A C 1
ATOM 4417 O O . LEU A 1 555 ? -1.174 -0.743 -22.581 1.00 97.00 555 LEU A O 1
ATOM 4421 N N . LEU A 1 556 ? 0.372 -1.138 -24.145 1.00 96.06 556 LEU A N 1
ATOM 4422 C CA . LEU A 1 556 ? -0.564 -1.077 -25.271 1.00 96.06 556 LEU A CA 1
ATOM 4423 C C . LEU A 1 556 ? -1.616 -2.200 -25.249 1.00 96.06 556 LEU A C 1
ATOM 4425 O O . LEU A 1 556 ? -2.661 -2.080 -25.889 1.00 96.06 556 LEU A O 1
ATOM 4429 N N . HIS A 1 557 ? -1.399 -3.267 -24.478 1.00 97.00 557 HIS A N 1
ATOM 4430 C CA . HIS A 1 557 ? -2.303 -4.417 -24.393 1.00 97.00 557 HIS A CA 1
ATOM 4431 C C . HIS A 1 557 ? -3.356 -4.320 -23.276 1.00 97.00 557 HIS A C 1
ATOM 4433 O O . HIS A 1 557 ? -4.021 -5.312 -22.967 1.00 97.00 557 HIS A O 1
ATOM 4439 N N . PHE A 1 558 ? -3.563 -3.132 -22.698 1.00 97.50 558 PHE A N 1
ATOM 4440 C CA . PHE A 1 558 ? -4.611 -2.874 -21.705 1.00 97.50 558 PHE A CA 1
ATOM 4441 C C . PHE A 1 558 ? -5.739 -2.007 -22.293 1.00 97.50 558 PHE A C 1
ATOM 4443 O O . PHE A 1 558 ? -5.753 -0.786 -22.111 1.00 97.50 558 PHE A O 1
ATOM 4450 N N . PRO A 1 559 ? -6.733 -2.594 -22.989 1.00 96.50 559 PRO A N 1
ATOM 4451 C CA . PRO A 1 559 ? -7.808 -1.831 -23.636 1.00 96.50 559 PRO A CA 1
ATOM 4452 C C . PRO A 1 559 ? -8.782 -1.183 -22.640 1.00 96.50 559 PRO A C 1
ATOM 4454 O O . PRO A 1 559 ? -9.536 -0.279 -23.000 1.00 96.50 559 PRO A O 1
ATOM 4457 N N . ARG A 1 560 ? -8.793 -1.663 -21.389 1.00 97.50 560 ARG A N 1
ATOM 4458 C CA . ARG A 1 560 ? -9.691 -1.217 -20.312 1.00 97.50 560 ARG A CA 1
ATOM 4459 C C . ARG A 1 560 ? -9.008 -0.341 -19.261 1.00 97.50 560 ARG A C 1
ATOM 4461 O O . ARG A 1 560 ? -9.628 -0.057 -18.243 1.00 97.50 560 ARG A O 1
ATOM 4468 N N . LEU A 1 561 ? -7.764 0.075 -19.492 1.00 98.06 561 LEU A N 1
ATOM 4469 C CA . LEU A 1 561 ? -7.013 0.872 -18.529 1.00 98.06 561 LEU A CA 1
ATOM 4470 C C . LEU A 1 561 ? -7.675 2.241 -18.323 1.00 98.06 561 LEU A C 1
ATOM 4472 O O . LEU A 1 561 ? -7.884 2.982 -19.275 1.00 98.06 561 LEU A O 1
ATOM 4476 N N . GLU A 1 562 ? -7.989 2.569 -17.076 1.00 97.44 562 GLU A N 1
ATOM 4477 C CA . GLU A 1 562 ? -8.602 3.838 -16.664 1.00 97.44 562 GLU A CA 1
ATOM 4478 C C . GLU A 1 562 ? -7.612 4.702 -15.886 1.00 97.44 562 GLU A C 1
ATOM 4480 O O . GLU A 1 562 ? -7.689 5.930 -15.915 1.00 97.44 562 GLU A O 1
ATOM 4485 N N . ALA A 1 563 ? -6.675 4.070 -15.175 1.00 97.44 563 ALA A N 1
ATOM 4486 C CA . ALA A 1 563 ? -5.661 4.761 -14.400 1.00 97.44 563 ALA A CA 1
ATOM 4487 C C . ALA A 1 563 ? -4.303 4.053 -14.465 1.00 97.44 563 ALA A C 1
ATOM 4489 O O . ALA A 1 563 ? -4.194 2.861 -14.177 1.00 97.44 563 ALA A O 1
ATOM 4490 N N . LEU A 1 564 ? -3.260 4.823 -14.760 1.00 98.25 564 LEU A N 1
ATOM 4491 C CA . LEU A 1 564 ? -1.864 4.398 -14.725 1.00 98.25 564 LEU A CA 1
ATOM 4492 C C . LEU A 1 564 ? -1.089 5.337 -13.803 1.00 98.25 564 LEU A C 1
ATOM 4494 O O . LEU A 1 564 ? -1.176 6.550 -13.945 1.00 98.25 564 LEU A O 1
ATOM 4498 N N . THR A 1 565 ? -0.344 4.800 -12.844 1.00 97.31 565 THR A N 1
ATOM 4499 C CA . THR A 1 565 ? 0.596 5.573 -12.021 1.00 97.31 565 THR A CA 1
ATOM 4500 C C . THR A 1 565 ? 1.997 5.027 -12.213 1.00 97.31 565 THR A C 1
ATOM 4502 O O . THR A 1 565 ? 2.206 3.837 -11.977 1.00 97.31 565 THR A O 1
ATOM 4505 N N . LEU A 1 566 ? 2.931 5.898 -12.585 1.00 97.31 566 LEU A N 1
ATOM 4506 C CA . LEU A 1 566 ? 4.351 5.585 -12.695 1.00 97.31 566 LEU A CA 1
ATOM 4507 C C . LEU A 1 566 ? 5.149 6.528 -11.799 1.00 97.31 566 LEU A C 1
ATOM 4509 O O . LEU A 1 566 ? 4.932 7.741 -11.814 1.00 97.31 566 LEU A O 1
ATOM 4513 N N . SER A 1 567 ? 6.080 5.969 -11.033 1.00 94.88 567 SER A N 1
ATOM 4514 C CA . SER A 1 567 ? 7.242 6.734 -10.594 1.00 94.88 567 SER A CA 1
ATOM 4515 C C . SER A 1 567 ? 8.068 7.111 -11.823 1.00 94.88 567 SER A C 1
ATOM 4517 O O . SER A 1 567 ? 8.330 6.248 -12.657 1.00 94.88 567 SER A O 1
ATOM 4519 N N . LEU A 1 568 ? 8.451 8.380 -11.936 1.00 94.06 568 LEU A N 1
ATOM 4520 C CA . LEU A 1 568 ? 9.309 8.893 -13.001 1.00 94.06 568 LEU A CA 1
ATOM 4521 C C . LEU A 1 568 ? 10.469 9.679 -12.390 1.00 94.06 568 LEU A C 1
ATOM 4523 O O . LEU A 1 568 ? 10.286 10.383 -11.390 1.00 94.06 568 LEU A O 1
ATOM 4527 N N . LYS A 1 569 ? 11.645 9.575 -13.010 1.00 90.19 569 LYS A N 1
ATOM 4528 C CA . LYS A 1 569 ? 12.765 10.476 -12.752 1.00 90.19 569 LYS A CA 1
ATOM 4529 C C . LYS A 1 569 ? 12.483 11.812 -13.438 1.00 90.19 569 LYS A C 1
ATOM 4531 O O . LYS A 1 569 ? 12.000 11.852 -14.571 1.00 90.19 569 LYS A O 1
ATOM 4536 N N . LEU A 1 570 ? 12.764 12.894 -12.721 1.00 89.75 570 LEU A N 1
ATOM 4537 C CA . LEU A 1 570 ? 12.709 14.252 -13.239 1.00 89.75 570 LEU A CA 1
ATOM 4538 C C . LEU A 1 570 ? 14.099 14.863 -13.065 1.00 89.75 570 LEU A C 1
ATOM 4540 O O . LEU A 1 570 ? 14.455 15.255 -11.958 1.00 89.75 570 LEU A O 1
ATOM 4544 N N . ASP A 1 571 ? 14.903 14.869 -14.128 1.00 86.44 571 ASP A N 1
ATOM 4545 C CA . ASP A 1 571 ? 16.262 15.406 -14.067 1.00 86.44 571 ASP A CA 1
ATOM 4546 C C . ASP A 1 571 ? 16.240 16.933 -13.892 1.00 86.44 571 ASP A C 1
ATOM 4548 O O . ASP A 1 571 ? 15.710 17.664 -14.729 1.00 86.44 571 ASP A O 1
ATOM 4552 N N . THR A 1 572 ? 16.800 17.408 -12.780 1.00 87.19 572 THR A N 1
ATOM 4553 C CA . THR A 1 572 ? 16.952 18.834 -12.450 1.00 87.19 572 THR A CA 1
ATOM 4554 C C . THR A 1 572 ? 18.402 19.302 -12.536 1.00 87.19 572 THR A C 1
ATOM 4556 O O . THR A 1 572 ? 18.730 20.402 -12.076 1.00 87.19 572 THR A O 1
ATOM 4559 N N . SER A 1 573 ? 19.295 18.473 -13.080 1.00 83.44 573 SER A N 1
ATOM 4560 C CA . SER A 1 573 ? 20.706 18.806 -13.183 1.00 83.44 573 SER A CA 1
ATOM 4561 C C . SER A 1 573 ? 20.940 19.936 -14.189 1.00 83.44 573 SER A C 1
ATOM 4563 O O . SER A 1 573 ? 20.406 19.966 -15.299 1.00 83.44 573 SER A O 1
ATOM 4565 N N . HIS A 1 574 ? 21.754 20.911 -13.790 1.00 83.38 574 HIS A N 1
ATOM 4566 C CA . HIS A 1 574 ? 22.219 21.975 -14.670 1.00 83.38 574 HIS A CA 1
ATOM 4567 C C . HIS A 1 574 ? 23.648 22.372 -14.288 1.00 83.38 574 HIS A C 1
ATOM 4569 O O . HIS A 1 574 ? 23.933 22.786 -13.164 1.00 83.38 574 HIS A O 1
ATOM 4575 N N . GLY A 1 575 ? 24.585 22.218 -15.226 1.00 81.44 575 GLY A N 1
ATOM 4576 C CA . GLY A 1 575 ? 26.010 22.311 -14.907 1.00 81.44 575 GLY A CA 1
ATOM 4577 C C . GLY A 1 575 ? 26.442 21.169 -13.980 1.00 81.44 575 GLY A C 1
ATOM 4578 O O . GLY A 1 575 ? 26.264 20.007 -14.325 1.00 81.44 575 GLY A O 1
ATOM 4579 N N . ASN A 1 576 ? 27.000 21.500 -12.811 1.00 77.44 576 ASN A N 1
ATOM 4580 C CA . ASN A 1 576 ? 27.502 20.526 -11.826 1.00 77.44 576 ASN A CA 1
ATOM 4581 C C . ASN A 1 576 ? 26.622 20.435 -10.562 1.00 77.44 576 ASN A C 1
ATOM 4583 O O . ASN A 1 576 ? 27.101 19.983 -9.523 1.00 77.44 576 ASN A O 1
ATOM 4587 N N . ALA A 1 577 ? 25.381 20.924 -10.616 1.00 78.25 577 ALA A N 1
ATOM 4588 C CA . ALA A 1 577 ? 24.473 20.961 -9.473 1.00 78.25 577 ALA A CA 1
ATOM 4589 C C . ALA A 1 577 ? 23.078 20.441 -9.841 1.00 78.25 577 ALA A C 1
ATOM 4591 O O . ALA A 1 577 ? 22.638 20.563 -10.986 1.00 78.25 577 ALA A O 1
ATOM 4592 N N . THR A 1 578 ? 22.388 19.882 -8.850 1.00 81.19 578 THR A N 1
ATOM 4593 C CA . THR A 1 578 ? 20.949 19.605 -8.883 1.00 81.19 578 THR A CA 1
ATOM 4594 C C . THR A 1 578 ? 20.188 20.817 -8.350 1.00 81.19 578 THR A C 1
ATOM 4596 O O . THR A 1 578 ? 20.692 21.567 -7.510 1.00 81.19 578 THR A O 1
ATOM 4599 N N . HIS A 1 579 ? 18.977 21.045 -8.856 1.00 85.44 579 HIS A N 1
ATOM 4600 C CA . HIS A 1 579 ? 18.206 22.256 -8.556 1.00 85.44 579 HIS A CA 1
ATOM 4601 C C . HIS A 1 579 ? 16.769 21.968 -8.092 1.00 85.44 579 HIS A C 1
ATOM 4603 O O . HIS A 1 579 ? 15.864 22.788 -8.292 1.00 85.44 579 HIS A O 1
ATOM 4609 N N . ASP A 1 580 ? 16.561 20.829 -7.429 1.00 82.12 580 ASP A N 1
ATOM 4610 C CA . ASP A 1 580 ? 15.262 20.379 -6.911 1.00 82.12 580 ASP A CA 1
ATOM 4611 C C . ASP A 1 580 ? 14.524 21.464 -6.120 1.00 82.12 580 ASP A C 1
ATOM 4613 O O . ASP A 1 580 ? 13.355 21.742 -6.387 1.00 82.12 580 ASP A O 1
ATOM 4617 N N . ASP A 1 581 ? 15.213 22.149 -5.206 1.00 79.06 581 ASP A N 1
ATOM 4618 C CA . ASP A 1 581 ? 14.621 23.203 -4.376 1.00 79.06 581 ASP A CA 1
ATOM 4619 C C . ASP A 1 581 ? 14.048 24.363 -5.189 1.00 79.06 581 ASP A C 1
ATOM 4621 O O . ASP A 1 581 ? 12.997 24.909 -4.850 1.00 79.06 581 ASP A O 1
ATOM 4625 N N . SER A 1 582 ? 14.718 24.739 -6.282 1.00 82.56 582 SER A N 1
ATOM 4626 C CA . SER A 1 582 ? 14.250 25.821 -7.152 1.00 82.56 582 SER A CA 1
ATOM 4627 C C . SER A 1 582 ? 12.989 25.414 -7.906 1.00 82.56 582 SER A C 1
ATOM 4629 O O . SER A 1 582 ? 12.044 26.201 -7.998 1.00 82.56 582 SER A O 1
ATOM 4631 N N . VAL A 1 583 ? 12.953 24.173 -8.400 1.00 85.88 583 VAL A N 1
ATOM 4632 C CA . VAL A 1 583 ? 11.768 23.604 -9.051 1.00 85.88 583 VAL A CA 1
ATOM 4633 C C . VAL A 1 583 ? 10.605 23.549 -8.062 1.00 85.88 583 VAL A C 1
ATOM 4635 O O . VAL A 1 583 ? 9.526 24.073 -8.335 1.00 85.88 583 VAL A O 1
ATOM 4638 N N . ILE A 1 584 ? 10.826 23.004 -6.869 1.00 81.06 584 ILE A N 1
ATOM 4639 C CA . ILE A 1 584 ? 9.771 22.848 -5.866 1.00 81.06 584 ILE A CA 1
ATOM 4640 C C . ILE A 1 584 ? 9.265 24.212 -5.383 1.00 81.06 584 ILE A C 1
ATOM 4642 O O . ILE A 1 584 ? 8.055 24.413 -5.241 1.00 81.06 584 ILE A O 1
ATOM 4646 N N . ALA A 1 585 ? 10.159 25.181 -5.176 1.00 80.06 585 ALA A N 1
ATOM 4647 C CA . ALA A 1 585 ? 9.775 26.545 -4.833 1.00 80.06 585 ALA A CA 1
ATOM 4648 C C . ALA A 1 585 ? 8.876 27.174 -5.909 1.00 80.06 585 ALA A C 1
ATOM 4650 O O . ALA A 1 585 ? 7.887 27.822 -5.555 1.00 80.06 585 ALA A O 1
ATOM 4651 N N . SER A 1 586 ? 9.167 26.936 -7.193 1.00 83.56 586 SER A N 1
ATOM 4652 C CA . SER A 1 586 ? 8.349 27.435 -8.306 1.00 83.56 586 SER A CA 1
ATOM 4653 C C . SER A 1 586 ? 6.919 26.880 -8.285 1.00 83.56 586 SER A C 1
ATOM 4655 O O . SER A 1 586 ? 5.970 27.620 -8.531 1.00 83.56 586 SER A O 1
ATOM 4657 N N . TRP A 1 587 ? 6.725 25.619 -7.881 1.00 85.75 587 TRP A N 1
ATOM 4658 C CA . TRP A 1 587 ? 5.394 25.008 -7.781 1.00 85.75 587 TRP A CA 1
ATOM 4659 C C . TRP A 1 587 ? 4.590 25.490 -6.574 1.00 85.75 587 TRP A C 1
ATOM 4661 O O . TRP A 1 587 ? 3.363 25.606 -6.641 1.00 85.75 587 TRP A O 1
ATOM 4671 N N . LEU A 1 588 ? 5.268 25.742 -5.452 1.00 78.19 588 LEU A N 1
ATOM 4672 C CA . LEU A 1 588 ? 4.623 26.095 -4.187 1.00 78.19 588 LEU A CA 1
ATOM 4673 C C . LEU A 1 588 ? 4.339 27.596 -4.058 1.00 78.19 588 LEU A C 1
ATOM 4675 O O . LEU A 1 588 ? 3.343 27.971 -3.438 1.00 78.19 588 LEU A O 1
ATOM 4679 N N . ALA A 1 589 ? 5.184 28.462 -4.624 1.00 76.75 589 ALA A N 1
ATOM 4680 C CA . ALA A 1 589 ? 5.065 29.915 -4.487 1.00 76.75 589 ALA A CA 1
ATOM 4681 C C . ALA A 1 589 ? 3.713 30.483 -4.975 1.00 76.75 589 ALA A C 1
ATOM 4683 O O . ALA A 1 589 ? 3.102 31.235 -4.213 1.00 76.75 589 ALA A O 1
ATOM 4684 N N . PRO A 1 590 ? 3.168 30.091 -6.148 1.00 74.81 590 PRO A N 1
ATOM 4685 C CA . PRO A 1 590 ? 1.871 30.585 -6.624 1.00 74.81 590 PRO A CA 1
ATOM 4686 C C . PRO A 1 590 ? 0.685 30.172 -5.743 1.00 74.81 590 PRO A C 1
ATOM 4688 O O . PRO A 1 590 ? -0.385 30.773 -5.813 1.00 74.81 590 PRO A O 1
ATOM 4691 N N . ARG A 1 591 ? 0.854 29.133 -4.915 1.00 74.44 591 ARG A N 1
ATOM 4692 C CA . ARG A 1 591 ? -0.195 28.594 -4.035 1.00 74.44 591 ARG A CA 1
ATOM 4693 C C . ARG A 1 591 ? -0.271 29.317 -2.695 1.00 74.44 591 ARG A C 1
ATOM 4695 O O . ARG A 1 591 ? -1.230 29.116 -1.953 1.00 74.44 591 ARG A O 1
ATOM 4702 N N . ASN A 1 592 ? 0.721 30.144 -2.368 1.00 65.88 592 ASN A N 1
ATOM 4703 C CA . ASN A 1 592 ? 0.751 30.896 -1.126 1.00 65.88 592 ASN A CA 1
ATOM 4704 C C . ASN A 1 592 ? 0.341 32.362 -1.372 1.00 65.88 592 ASN A C 1
ATOM 4706 O O . ASN A 1 592 ? 1.125 33.124 -1.937 1.00 65.88 592 ASN A O 1
ATOM 4710 N N . PRO A 1 593 ? -0.830 32.811 -0.879 1.00 60.72 593 PRO A N 1
ATOM 4711 C CA . PRO A 1 593 ? -1.312 34.178 -1.095 1.00 60.72 593 PRO A CA 1
ATOM 4712 C C . PRO A 1 593 ? -0.447 35.254 -0.416 1.00 60.72 593 PRO A C 1
ATOM 4714 O O . PRO A 1 593 ? -0.634 36.439 -0.673 1.00 60.72 593 PRO A O 1
ATOM 4717 N N . THR A 1 594 ? 0.482 34.860 0.463 1.00 61.88 594 THR A N 1
ATOM 4718 C CA . THR A 1 594 ? 1.421 35.772 1.140 1.00 61.88 594 THR A CA 1
ATOM 4719 C C . THR A 1 594 ? 2.755 35.930 0.410 1.00 61.88 594 THR A C 1
ATOM 4721 O O . THR A 1 594 ? 3.568 36.772 0.789 1.00 61.88 594 THR A O 1
ATOM 4724 N N . THR A 1 595 ? 3.003 35.138 -0.634 1.00 57.75 595 THR A N 1
ATOM 4725 C CA . THR A 1 595 ? 4.259 35.188 -1.379 1.00 57.75 595 THR A CA 1
ATOM 4726 C C . THR A 1 595 ? 4.279 36.396 -2.322 1.00 57.75 595 THR A C 1
ATOM 4728 O O . THR A 1 595 ? 3.413 36.555 -3.173 1.00 57.75 595 THR A O 1
ATOM 4731 N N . THR A 1 596 ? 5.306 37.241 -2.192 1.00 49.69 596 THR A N 1
ATOM 4732 C CA . THR A 1 596 ? 5.571 38.417 -3.046 1.00 49.69 596 THR A CA 1
ATOM 4733 C C . THR A 1 596 ? 6.548 38.121 -4.190 1.00 49.69 596 THR A C 1
ATOM 4735 O O . THR A 1 596 ? 7.116 39.043 -4.776 1.00 49.69 596 THR A O 1
ATOM 4738 N N . ALA A 1 597 ? 6.789 36.839 -4.487 1.00 54.47 597 ALA A N 1
ATOM 4739 C CA . ALA A 1 597 ? 7.746 36.428 -5.506 1.00 54.47 597 ALA A CA 1
ATOM 4740 C C . ALA A 1 597 ? 7.330 36.981 -6.876 1.00 54.47 597 ALA A C 1
ATOM 4742 O O . ALA A 1 597 ? 6.242 36.699 -7.377 1.00 54.47 597 ALA A O 1
ATOM 4743 N N . LEU A 1 598 ? 8.203 37.796 -7.467 1.00 48.88 598 LEU A N 1
ATOM 4744 C CA . LEU A 1 598 ? 8.022 38.322 -8.813 1.00 48.88 598 LEU A CA 1
ATOM 4745 C C . LEU A 1 598 ? 8.239 37.179 -9.807 1.00 48.88 598 LEU A C 1
ATOM 4747 O O . LEU A 1 598 ? 9.335 36.628 -9.887 1.00 48.88 598 LEU A O 1
ATOM 4751 N N . VAL A 1 599 ? 7.203 36.834 -10.569 1.00 53.78 599 VAL A N 1
ATOM 4752 C CA . VAL A 1 599 ? 7.332 35.918 -11.707 1.00 53.78 599 VAL A CA 1
ATOM 4753 C C . VAL A 1 599 ? 8.066 36.673 -12.815 1.00 53.78 599 VAL A C 1
ATOM 4755 O O . VAL A 1 599 ? 7.603 37.724 -13.265 1.00 53.78 599 VAL A O 1
ATOM 4758 N N . ALA A 1 600 ? 9.237 36.182 -13.223 1.00 53.97 600 ALA A N 1
ATOM 4759 C CA . ALA A 1 600 ? 9.956 36.747 -14.360 1.00 53.97 600 ALA A CA 1
ATOM 4760 C C . ALA A 1 600 ? 9.096 36.617 -15.629 1.00 53.97 600 ALA A C 1
ATOM 4762 O O . ALA A 1 600 ? 8.434 35.602 -15.836 1.00 53.97 600 ALA A O 1
ATOM 4763 N N . ALA A 1 601 ? 9.086 37.644 -16.484 1.00 57.88 601 ALA A N 1
ATOM 4764 C CA . ALA A 1 601 ? 8.344 37.573 -17.739 1.00 57.88 601 ALA A CA 1
ATOM 4765 C C . ALA A 1 601 ? 8.910 36.436 -18.623 1.00 57.88 601 ALA A C 1
ATOM 4767 O O . ALA A 1 601 ? 10.141 36.346 -18.745 1.00 57.88 601 ALA A O 1
ATOM 4768 N N . PRO A 1 602 ? 8.059 35.606 -19.259 1.00 58.78 602 PRO A N 1
ATOM 4769 C CA . PRO A 1 602 ? 8.511 34.513 -20.119 1.00 58.78 602 PRO A CA 1
ATOM 4770 C C . PRO A 1 602 ? 9.498 35.005 -21.185 1.00 58.78 602 PRO A C 1
ATOM 4772 O O . PRO A 1 602 ? 9.240 36.010 -21.851 1.00 58.78 602 PRO A O 1
ATOM 4775 N N . GLY A 1 603 ? 10.637 34.322 -21.342 1.00 63.75 603 GLY A N 1
ATOM 4776 C CA . GLY A 1 603 ? 11.649 34.671 -22.351 1.00 63.75 603 GLY A CA 1
ATOM 4777 C C . GLY A 1 603 ? 12.581 35.842 -22.010 1.00 63.75 603 GLY A C 1
ATOM 4778 O O . GLY A 1 603 ? 13.361 36.255 -22.864 1.00 63.75 603 GLY A O 1
ATOM 4779 N N . SER A 1 604 ? 12.538 36.375 -20.785 1.00 67.81 604 SER A N 1
ATOM 4780 C CA . SER A 1 604 ? 13.473 37.423 -20.330 1.00 67.81 604 SER A CA 1
ATOM 4781 C C . SER A 1 604 ? 14.823 36.889 -19.828 1.00 67.81 604 SER A C 1
ATOM 4783 O O . SER A 1 604 ? 15.772 37.659 -19.673 1.00 67.81 604 SER A O 1
ATOM 4785 N N . ALA A 1 605 ? 14.920 35.580 -19.584 1.00 72.25 605 ALA A N 1
ATOM 4786 C CA . ALA A 1 605 ? 16.124 34.926 -19.085 1.00 72.25 605 ALA A CA 1
ATOM 4787 C C . ALA A 1 605 ? 17.100 34.555 -20.225 1.00 72.25 605 ALA A C 1
ATOM 4789 O O . ALA A 1 605 ? 16.653 34.199 -21.319 1.00 72.25 605 ALA A O 1
ATOM 4790 N N . PRO A 1 606 ? 18.430 34.591 -19.994 1.00 79.06 606 PRO A N 1
ATOM 4791 C CA . PRO A 1 606 ? 19.412 34.119 -20.970 1.00 79.06 606 PRO A CA 1
ATOM 4792 C C . PRO A 1 606 ? 19.157 32.658 -21.394 1.00 79.06 606 PRO A C 1
ATOM 4794 O O . PRO A 1 606 ? 18.773 31.859 -20.534 1.00 79.06 606 PRO A O 1
ATOM 4797 N N . PRO A 1 607 ? 19.413 32.278 -22.664 1.00 72.81 607 PRO A N 1
ATOM 4798 C CA . PRO A 1 607 ? 19.082 30.949 -23.196 1.00 72.81 607 PRO A CA 1
ATOM 4799 C C . PRO A 1 607 ? 19.631 29.767 -22.384 1.00 72.81 607 PRO A C 1
ATOM 4801 O O . PRO A 1 607 ? 18.903 28.806 -22.160 1.00 72.81 607 PRO A O 1
ATOM 4804 N N . ASP A 1 608 ? 20.863 29.877 -21.880 1.00 78.50 608 ASP A N 1
ATOM 4805 C CA . ASP A 1 608 ? 21.543 28.807 -21.131 1.00 78.50 608 ASP A CA 1
ATOM 4806 C C . ASP A 1 608 ? 21.444 28.977 -19.606 1.00 78.50 608 ASP A C 1
ATOM 4808 O O . ASP A 1 608 ? 22.224 28.398 -18.858 1.00 78.50 608 ASP A O 1
ATOM 4812 N N . SER A 1 609 ? 20.523 29.811 -19.116 1.00 83.62 609 SER A N 1
ATOM 4813 C CA . SER A 1 609 ? 20.370 30.039 -17.676 1.00 83.62 609 SER A CA 1
ATOM 4814 C C . SER A 1 609 ? 19.419 29.036 -17.022 1.00 83.62 609 SER A C 1
ATOM 4816 O O . SER A 1 609 ? 18.415 28.637 -17.610 1.00 83.62 609 SER A O 1
ATOM 4818 N N . TRP A 1 610 ? 19.660 28.721 -15.746 1.00 85.06 610 TRP A N 1
ATOM 4819 C CA . TRP A 1 610 ? 18.722 27.942 -14.929 1.00 85.06 610 TRP A CA 1
ATOM 4820 C C . TRP A 1 610 ? 17.306 28.548 -14.907 1.00 85.06 610 TRP A C 1
ATOM 4822 O O . TRP A 1 610 ? 16.314 27.832 -14.976 1.00 85.06 610 TRP A O 1
ATOM 4832 N N . ALA A 1 611 ? 17.196 29.880 -14.909 1.00 81.69 611 ALA A N 1
ATOM 4833 C CA . ALA A 1 611 ? 15.905 30.565 -14.979 1.00 81.69 611 ALA A CA 1
ATOM 4834 C C . ALA A 1 611 ? 15.122 30.244 -16.265 1.00 81.69 611 ALA A C 1
ATOM 4836 O O . ALA A 1 611 ? 13.898 30.187 -16.230 1.00 81.69 611 ALA A O 1
ATOM 4837 N N . ARG A 1 612 ? 15.815 30.004 -17.387 1.00 82.19 612 ARG A N 1
ATOM 4838 C CA . ARG A 1 612 ? 15.193 29.532 -18.630 1.00 82.19 612 ARG A CA 1
ATOM 4839 C C . ARG A 1 612 ? 14.814 28.053 -18.546 1.00 82.19 612 ARG A C 1
ATOM 4841 O O . ARG A 1 612 ? 13.765 27.681 -19.056 1.00 82.19 612 ARG A O 1
ATOM 4848 N N . GLN A 1 613 ? 15.637 27.231 -17.893 1.00 85.00 613 GLN A N 1
ATOM 4849 C CA . GLN A 1 613 ? 15.355 25.806 -17.678 1.00 85.00 613 GLN A CA 1
ATOM 4850 C C . GLN A 1 613 ? 14.120 25.581 -16.795 1.00 85.00 613 GLN A C 1
ATOM 4852 O O . GLN A 1 613 ? 13.348 24.668 -17.067 1.00 85.00 613 GLN A O 1
ATOM 4857 N N . LEU A 1 614 ? 13.876 26.447 -15.803 1.00 86.31 614 LEU A N 1
ATOM 4858 C CA . LEU A 1 614 ? 12.686 26.388 -14.942 1.00 86.31 614 LEU A CA 1
ATOM 4859 C C . LEU A 1 614 ? 11.360 26.416 -15.721 1.00 86.31 614 LEU A C 1
ATOM 4861 O O . LEU A 1 614 ? 10.384 25.833 -15.255 1.00 86.31 614 LEU A O 1
ATOM 4865 N N . GLU A 1 615 ? 11.322 27.005 -16.922 1.00 86.50 615 GLU A N 1
ATOM 4866 C CA . GLU A 1 615 ? 10.122 27.002 -17.772 1.00 86.50 615 GLU A CA 1
ATOM 4867 C C . GLU A 1 615 ? 9.678 25.576 -18.163 1.00 86.50 615 GLU A C 1
ATOM 4869 O O . GLU A 1 615 ? 8.484 25.331 -18.330 1.00 86.50 615 GLU A O 1
ATOM 4874 N N . TYR A 1 616 ? 10.603 24.612 -18.248 1.00 88.81 616 TYR A N 1
ATOM 4875 C CA . TYR A 1 616 ? 10.286 23.202 -18.521 1.00 88.81 616 TYR A CA 1
ATOM 4876 C C . TYR A 1 616 ? 9.654 22.475 -17.331 1.00 88.81 616 TYR A C 1
ATOM 4878 O O . TYR A 1 616 ? 9.099 21.387 -17.483 1.00 88.81 616 TYR A O 1
ATOM 4886 N N . PHE A 1 617 ? 9.719 23.075 -16.147 1.00 90.81 617 PHE A N 1
ATOM 4887 C CA . PHE A 1 617 ? 9.120 22.538 -14.934 1.00 90.81 617 PHE A CA 1
ATOM 4888 C C . PHE A 1 617 ? 7.786 23.212 -14.611 1.00 90.81 617 PHE A C 1
ATOM 4890 O O . PHE A 1 617 ? 7.144 22.840 -13.632 1.00 90.81 617 PHE A O 1
ATOM 4897 N N . GLU A 1 618 ? 7.324 24.165 -15.424 1.00 90.94 618 GLU A N 1
ATOM 4898 C CA . GLU A 1 618 ? 5.997 24.750 -15.257 1.00 90.94 618 GLU A CA 1
ATOM 4899 C C . GLU A 1 618 ? 4.912 23.658 -15.333 1.00 90.94 618 GLU A C 1
ATOM 4901 O O . GLU A 1 618 ? 4.974 22.786 -16.209 1.00 90.94 618 GLU A O 1
ATOM 4906 N N . PRO A 1 619 ? 3.888 23.685 -14.454 1.00 92.50 619 PRO A N 1
ATOM 4907 C CA . PRO A 1 619 ? 2.883 22.626 -14.371 1.00 92.50 619 PRO A CA 1
ATOM 4908 C C . PRO A 1 619 ? 2.221 22.258 -15.703 1.00 92.50 619 PRO A C 1
ATOM 4910 O O . PRO A 1 619 ? 2.014 21.080 -15.988 1.00 92.50 619 PRO A O 1
ATOM 4913 N N . GLU A 1 620 ? 1.913 23.256 -16.535 1.00 92.81 620 GLU A N 1
ATOM 4914 C CA . GLU A 1 620 ? 1.300 23.035 -17.846 1.00 92.81 620 GLU A CA 1
ATOM 4915 C C . GLU A 1 620 ? 2.275 22.381 -18.837 1.00 92.81 620 GLU A C 1
ATOM 4917 O O . GLU A 1 620 ? 1.885 21.468 -19.569 1.00 92.81 620 GLU A O 1
ATOM 4922 N N . TYR A 1 621 ? 3.550 22.786 -18.833 1.00 94.06 621 TYR A N 1
ATOM 4923 C CA . TYR A 1 621 ? 4.573 22.168 -19.679 1.00 94.06 621 TYR A CA 1
ATOM 4924 C C . TYR A 1 621 ? 4.803 20.705 -19.281 1.00 94.06 621 TYR A C 1
ATOM 4926 O O . TYR A 1 621 ? 4.819 19.816 -20.138 1.00 94.06 621 TYR A O 1
ATOM 4934 N N . LEU A 1 622 ? 4.905 20.430 -17.977 1.00 95.69 622 LEU A N 1
ATOM 4935 C CA . LEU A 1 622 ? 5.017 19.066 -17.460 1.00 95.69 622 LEU A CA 1
ATOM 4936 C C . LEU A 1 622 ? 3.787 18.226 -17.803 1.00 95.69 622 LEU A C 1
ATOM 4938 O O . LEU A 1 622 ? 3.934 17.056 -18.147 1.00 95.69 622 LEU A O 1
ATOM 4942 N N . ALA A 1 623 ? 2.583 18.802 -17.757 1.00 96.75 623 ALA A N 1
ATOM 4943 C CA . ALA A 1 623 ? 1.361 18.093 -18.122 1.00 96.75 623 ALA A CA 1
ATOM 4944 C C . ALA A 1 623 ? 1.376 17.650 -19.590 1.00 96.75 623 ALA A C 1
ATOM 4946 O O . ALA A 1 623 ? 1.079 16.491 -19.888 1.00 96.75 623 ALA A O 1
ATOM 4947 N N . TRP A 1 624 ? 1.773 18.536 -20.506 1.00 95.94 624 TRP A N 1
ATOM 4948 C CA . TRP A 1 624 ? 1.936 18.182 -21.918 1.00 95.94 624 TRP A CA 1
ATOM 4949 C C . TRP A 1 624 ? 3.046 17.156 -22.140 1.00 95.94 624 TRP A C 1
ATOM 4951 O O . TRP A 1 624 ? 2.838 16.191 -22.875 1.00 95.94 624 TRP A O 1
ATOM 4961 N N . THR A 1 625 ? 4.177 17.305 -21.451 1.00 96.06 625 THR A N 1
ATOM 4962 C CA . THR A 1 625 ? 5.293 16.351 -21.517 1.00 96.06 625 THR A CA 1
ATOM 4963 C C . THR A 1 625 ? 4.863 14.965 -21.035 1.00 96.06 625 THR A C 1
ATOM 4965 O O . THR A 1 625 ? 5.106 13.973 -21.714 1.00 96.06 625 THR A O 1
ATOM 4968 N N . ALA A 1 626 ? 4.128 14.883 -19.924 1.00 96.56 626 ALA A N 1
ATOM 4969 C CA . ALA A 1 626 ? 3.579 13.634 -19.403 1.00 96.56 626 ALA A CA 1
ATOM 4970 C C . ALA A 1 626 ? 2.567 12.987 -20.364 1.00 96.56 626 ALA A C 1
ATOM 4972 O O . ALA A 1 626 ? 2.554 11.764 -20.509 1.00 96.56 626 ALA A O 1
ATOM 4973 N N . VAL A 1 627 ? 1.740 13.782 -21.054 1.00 95.94 627 VAL A N 1
ATOM 4974 C CA . VAL A 1 627 ? 0.848 13.278 -22.113 1.00 95.94 627 VAL A CA 1
ATOM 4975 C C . VAL A 1 627 ? 1.650 12.710 -23.279 1.00 95.94 627 VAL A C 1
ATOM 4977 O O . VAL A 1 627 ? 1.312 11.629 -23.758 1.00 95.94 627 VAL A O 1
ATOM 4980 N N . TRP A 1 628 ? 2.691 13.409 -23.737 1.00 94.19 628 TRP A N 1
ATOM 4981 C CA . TRP A 1 628 ? 3.529 12.938 -24.839 1.00 94.19 628 TRP A CA 1
ATOM 4982 C C . TRP A 1 628 ? 4.319 11.690 -24.482 1.00 94.19 628 TRP A C 1
ATOM 4984 O O . TRP A 1 628 ? 4.387 10.789 -25.306 1.00 94.19 628 TRP A O 1
ATOM 4994 N N . PHE A 1 629 ? 4.828 11.601 -23.258 1.00 95.44 629 PHE A N 1
ATOM 4995 C CA . PHE A 1 629 ? 5.441 10.386 -22.739 1.00 95.44 629 PHE A CA 1
ATOM 4996 C C . PHE A 1 629 ? 4.441 9.221 -22.740 1.00 95.44 629 PHE A C 1
ATOM 4998 O O . PHE A 1 629 ? 4.712 8.149 -23.266 1.00 95.44 629 PHE A O 1
ATOM 5005 N N . ALA A 1 630 ? 3.242 9.422 -22.186 1.00 94.81 630 ALA A N 1
ATOM 5006 C CA . ALA A 1 630 ? 2.265 8.345 -22.042 1.00 94.81 630 ALA A CA 1
ATOM 5007 C C . ALA A 1 630 ? 1.597 7.927 -23.365 1.00 94.81 630 ALA A C 1
ATOM 5009 O O . ALA A 1 630 ? 1.024 6.839 -23.438 1.00 94.81 630 ALA A O 1
ATOM 5010 N N . GLN A 1 631 ? 1.610 8.772 -24.403 1.00 90.81 631 GLN A N 1
ATOM 5011 C CA . GLN A 1 631 ? 0.830 8.536 -25.624 1.00 90.81 631 GLN A CA 1
ATOM 5012 C C . GLN A 1 631 ? 1.204 7.238 -26.347 1.00 90.81 631 GLN A C 1
ATOM 5014 O O . GLN A 1 631 ? 0.321 6.616 -26.944 1.00 90.81 631 GLN A O 1
ATOM 5019 N N . ASP A 1 632 ? 2.480 6.856 -26.277 1.00 90.50 632 ASP A N 1
ATOM 5020 C CA . ASP A 1 632 ? 3.045 5.711 -26.992 1.00 90.50 632 ASP A CA 1
ATOM 5021 C C . ASP A 1 632 ? 2.799 4.392 -26.252 1.00 90.50 632 ASP A C 1
ATOM 5023 O O . ASP A 1 632 ? 2.876 3.322 -26.844 1.00 90.50 632 ASP A O 1
ATOM 5027 N N . PHE A 1 633 ? 2.396 4.467 -24.981 1.00 94.38 633 PHE A N 1
ATOM 5028 C CA . PHE A 1 633 ? 2.179 3.305 -24.119 1.00 94.38 633 PHE A CA 1
ATOM 5029 C C . PHE A 1 633 ? 0.699 3.069 -23.786 1.00 94.38 633 PHE A C 1
ATOM 5031 O O . PHE A 1 633 ? 0.350 2.087 -23.135 1.00 94.38 633 PHE A O 1
ATOM 5038 N N . LEU A 1 634 ? -0.205 3.956 -24.218 1.00 95.69 634 LEU A N 1
ATOM 5039 C CA . LEU A 1 634 ? -1.642 3.837 -23.967 1.00 95.69 634 LEU A CA 1
ATOM 5040 C C . LEU A 1 634 ? -2.404 3.384 -25.216 1.00 95.69 634 LEU A C 1
ATOM 5042 O O . LEU A 1 634 ? -2.440 4.073 -26.245 1.00 95.69 634 LEU A O 1
ATOM 5046 N N . SER A 1 635 ? -3.108 2.256 -25.080 1.00 94.25 635 SER A N 1
ATOM 5047 C CA . SER A 1 635 ? -3.959 1.706 -26.140 1.00 94.25 635 SER A CA 1
ATOM 5048 C C . SER A 1 635 ? -4.967 2.737 -26.666 1.00 94.25 635 SER A C 1
ATOM 5050 O O . SER A 1 635 ? -5.453 3.618 -25.941 1.00 94.25 635 SER A O 1
ATOM 5052 N N . ALA A 1 636 ? -5.291 2.646 -27.957 1.00 92.81 636 ALA A N 1
ATOM 5053 C CA . ALA A 1 636 ? -6.271 3.537 -28.572 1.00 92.81 636 ALA A CA 1
ATOM 5054 C C . ALA A 1 636 ? -7.661 3.349 -27.941 1.00 92.81 636 ALA A C 1
ATOM 5056 O O . ALA A 1 636 ? -8.398 4.316 -27.754 1.00 92.81 636 ALA A O 1
ATOM 5057 N N . GLU A 1 637 ? -8.003 2.113 -27.583 1.00 94.56 637 GLU A N 1
ATOM 5058 C CA . GLU A 1 637 ? -9.233 1.735 -26.897 1.00 94.56 637 GLU A CA 1
ATOM 5059 C C . GLU A 1 637 ? -9.339 2.415 -25.532 1.00 94.56 637 GLU A C 1
ATOM 5061 O O . GLU A 1 637 ? -10.367 3.033 -25.258 1.00 94.56 637 GLU A O 1
ATOM 5066 N N . ALA A 1 638 ? -8.281 2.371 -24.714 1.00 95.62 638 ALA A N 1
ATOM 5067 C CA . ALA A 1 638 ? -8.271 3.008 -23.399 1.00 95.62 638 ALA A CA 1
ATOM 5068 C C . ALA A 1 638 ? -8.433 4.530 -23.504 1.00 95.62 638 ALA A C 1
ATOM 5070 O O . ALA A 1 638 ? -9.278 5.117 -22.830 1.00 95.62 638 ALA A O 1
ATOM 5071 N N . ARG A 1 639 ? -7.709 5.177 -24.427 1.00 94.62 639 ARG A N 1
ATOM 5072 C CA . ARG A 1 639 ? -7.794 6.636 -24.636 1.00 94.62 639 ARG A CA 1
ATOM 5073 C C . ARG A 1 639 ? -9.144 7.119 -25.166 1.00 94.62 639 ARG A C 1
ATOM 5075 O O . ARG A 1 639 ? -9.486 8.284 -24.977 1.00 94.62 639 ARG A O 1
ATOM 5082 N N . ARG A 1 640 ? -9.904 6.261 -25.855 1.00 94.00 640 ARG A N 1
ATOM 5083 C CA . ARG A 1 640 ? -11.245 6.586 -26.378 1.00 94.00 640 ARG A CA 1
ATOM 5084 C C . ARG A 1 640 ? -12.353 6.461 -25.335 1.00 94.00 640 ARG A C 1
ATOM 5086 O O . ARG A 1 640 ? -13.487 6.841 -25.627 1.00 94.00 640 ARG A O 1
ATOM 5093 N N . GLN A 1 641 ? -12.064 5.921 -24.154 1.00 91.81 641 GLN A N 1
ATOM 5094 C CA . GLN A 1 641 ? -13.060 5.824 -23.094 1.00 91.81 641 GLN A CA 1
ATOM 5095 C C . GLN A 1 641 ? -13.499 7.219 -22.609 1.00 91.81 641 GLN A C 1
ATOM 5097 O O . GLN A 1 641 ? -12.726 8.178 -22.695 1.00 91.81 641 GLN A O 1
ATOM 5102 N N . PRO A 1 642 ? -14.733 7.367 -22.089 1.00 91.62 642 PRO A N 1
ATOM 5103 C CA . PRO A 1 642 ? -15.190 8.631 -21.520 1.00 91.62 642 PRO A CA 1
ATOM 5104 C C . PRO A 1 642 ? -14.253 9.121 -20.408 1.00 91.62 642 PRO A C 1
ATOM 5106 O O . PRO A 1 642 ? -14.037 8.418 -19.427 1.00 91.62 642 PRO A O 1
ATOM 5109 N N . GLY A 1 643 ? -13.717 10.335 -20.558 1.00 90.62 643 GLY A N 1
ATOM 5110 C CA . GLY A 1 643 ? -12.746 10.913 -19.619 1.00 90.62 643 GLY A CA 1
ATOM 5111 C C . GLY A 1 643 ? -11.283 10.516 -19.865 1.00 90.62 643 GLY A C 1
ATOM 5112 O O . GLY A 1 643 ? -10.408 11.035 -19.175 1.00 90.62 643 GLY A O 1
ATOM 5113 N N . GLY A 1 644 ? -11.007 9.666 -20.860 1.00 94.94 644 GLY A N 1
ATOM 5114 C CA . GLY A 1 644 ? -9.660 9.198 -21.190 1.00 94.94 644 GLY A CA 1
ATOM 5115 C C . GLY A 1 644 ? -9.035 8.327 -20.096 1.00 94.94 644 GLY A C 1
ATOM 5116 O O . GLY A 1 644 ? -9.725 7.790 -19.230 1.00 94.94 644 GLY A O 1
ATOM 5117 N N . VAL A 1 645 ? -7.709 8.199 -20.132 1.00 97.38 645 VAL A N 1
ATOM 5118 C CA . VAL A 1 645 ? -6.925 7.507 -19.100 1.00 97.38 645 VAL A CA 1
ATOM 5119 C C . VAL A 1 645 ? -6.332 8.537 -18.150 1.00 97.38 645 VAL A C 1
ATOM 5121 O O . VAL A 1 645 ? -5.661 9.469 -18.593 1.00 97.38 645 VAL A O 1
ATOM 5124 N N . ARG A 1 646 ? -6.510 8.359 -16.839 1.00 97.62 646 ARG A N 1
ATOM 5125 C CA . ARG A 1 646 ? -5.779 9.156 -15.849 1.00 97.62 646 ARG A CA 1
ATOM 5126 C C . ARG A 1 646 ? -4.352 8.626 -15.722 1.00 97.62 646 ARG A C 1
ATOM 5128 O O . ARG A 1 646 ? -4.133 7.587 -15.096 1.00 97.62 646 ARG A O 1
ATOM 5135 N N . PHE A 1 647 ? -3.389 9.348 -16.276 1.00 98.00 647 PHE A N 1
ATOM 5136 C CA . PHE A 1 647 ? -1.970 9.088 -16.081 1.00 98.00 647 PHE A CA 1
ATOM 5137 C C . PHE A 1 647 ? -1.446 9.941 -14.927 1.00 98.00 647 PHE A C 1
ATOM 5139 O O . PHE A 1 647 ? -1.633 11.152 -14.900 1.00 98.00 647 PHE A O 1
ATOM 5146 N N . ARG A 1 648 ? -0.811 9.299 -13.952 1.00 96.69 648 ARG A N 1
ATOM 5147 C CA . ARG A 1 648 ? -0.188 9.956 -12.809 1.00 96.69 648 ARG A CA 1
ATOM 5148 C C . ARG A 1 648 ? 1.315 9.761 -12.881 1.00 96.69 648 ARG A C 1
ATOM 5150 O O . ARG A 1 648 ? 1.799 8.653 -12.643 1.00 96.69 648 ARG A O 1
ATOM 5157 N N . ALA A 1 649 ? 2.016 10.849 -13.157 1.00 96.38 649 ALA A N 1
ATOM 5158 C CA . ALA A 1 649 ? 3.457 10.939 -13.022 1.00 96.38 649 ALA A CA 1
ATOM 5159 C C . ALA A 1 649 ? 3.789 11.293 -11.568 1.00 96.38 649 ALA A C 1
ATOM 5161 O O . ALA A 1 649 ? 3.297 12.288 -11.040 1.00 96.38 649 ALA A O 1
ATOM 5162 N N . SER A 1 650 ? 4.560 10.443 -10.902 1.00 92.62 650 SER A N 1
ATOM 5163 C CA . SER A 1 650 ? 4.968 10.620 -9.511 1.00 92.62 650 SER A CA 1
ATOM 5164 C C . SER A 1 650 ? 6.474 10.834 -9.463 1.00 92.62 650 SER A C 1
ATOM 5166 O O . SER A 1 650 ? 7.232 9.935 -9.818 1.00 92.62 650 SER A O 1
ATOM 5168 N N . PHE A 1 651 ? 6.900 11.996 -8.990 1.00 88.62 651 PHE A N 1
ATOM 5169 C CA . PHE A 1 651 ? 8.302 12.398 -8.900 1.00 88.62 651 PHE A CA 1
ATOM 5170 C C . PHE A 1 651 ? 8.775 12.314 -7.452 1.00 88.62 651 PHE A C 1
ATOM 5172 O O . PHE A 1 651 ? 8.006 12.623 -6.542 1.00 88.62 651 PHE A O 1
ATOM 5179 N N . CYS A 1 652 ? 10.019 11.893 -7.244 1.00 79.62 652 CYS A N 1
ATOM 5180 C CA . CYS A 1 652 ? 10.718 11.999 -5.965 1.00 79.62 652 CYS A CA 1
ATOM 5181 C C . CYS A 1 652 ? 11.768 13.096 -6.119 1.00 79.62 652 CYS A C 1
ATOM 5183 O O . CYS A 1 652 ? 12.651 12.952 -6.957 1.00 79.62 652 CYS A O 1
ATOM 5185 N N . MET A 1 653 ? 11.641 14.186 -5.364 1.00 75.31 653 MET A N 1
ATOM 5186 C CA . MET A 1 653 ? 12.507 15.360 -5.486 1.00 75.31 653 MET A CA 1
ATOM 5187 C C . MET A 1 653 ? 12.830 15.986 -4.131 1.00 75.31 653 MET A C 1
ATOM 5189 O O . MET A 1 653 ? 12.013 15.941 -3.206 1.00 75.31 653 MET A O 1
ATOM 5193 N N . GLY A 1 654 ? 13.981 16.645 -4.066 1.00 63.34 654 GLY A N 1
ATOM 5194 C CA . GLY A 1 654 ? 14.503 17.347 -2.901 1.00 63.34 654 GLY A CA 1
ATOM 5195 C C . GLY A 1 654 ? 15.358 16.445 -2.020 1.00 63.34 654 GLY A C 1
ATOM 5196 O O . GLY A 1 654 ? 15.240 15.218 -2.066 1.00 63.34 654 GLY A O 1
ATOM 5197 N N . ASP A 1 655 ? 16.168 17.068 -1.163 1.00 47.75 655 ASP A N 1
ATOM 5198 C CA . ASP A 1 655 ? 17.176 16.411 -0.312 1.00 47.75 655 ASP A CA 1
ATOM 5199 C C . ASP A 1 655 ? 16.608 15.320 0.613 1.00 47.75 655 ASP A C 1
ATOM 5201 O O . ASP A 1 655 ? 17.337 14.471 1.119 1.00 47.75 655 ASP A O 1
ATOM 5205 N N . TRP A 1 656 ? 15.287 15.316 0.819 1.00 47.78 656 TRP A N 1
ATOM 5206 C CA . TRP A 1 656 ? 14.579 14.349 1.658 1.00 47.78 656 TRP A CA 1
ATOM 5207 C C . TRP A 1 656 ? 13.645 13.411 0.874 1.00 47.78 656 TRP A C 1
ATOM 5209 O O . TRP A 1 656 ? 13.036 12.530 1.472 1.00 47.78 656 TRP A O 1
ATOM 5219 N N . GLY A 1 657 ? 13.537 13.542 -0.452 1.00 55.44 657 GLY A N 1
ATOM 5220 C CA . GLY A 1 657 ? 12.768 12.629 -1.310 1.00 55.44 657 GLY A CA 1
ATOM 5221 C C . GLY A 1 657 ? 11.258 12.895 -1.398 1.00 55.44 657 GLY A C 1
ATOM 5222 O O . GLY A 1 657 ? 10.461 11.951 -1.477 1.00 55.44 657 GLY A O 1
ATOM 5223 N N . GLY A 1 658 ? 10.849 14.167 -1.388 1.00 62.31 658 GLY A N 1
ATOM 5224 C CA . GLY A 1 658 ? 9.451 14.590 -1.458 1.00 62.31 658 GLY A CA 1
ATOM 5225 C C . GLY A 1 658 ? 8.710 14.021 -2.670 1.00 62.31 658 GLY A C 1
ATOM 5226 O O . GLY A 1 658 ? 9.210 14.081 -3.790 1.00 62.31 658 GLY A O 1
ATOM 5227 N N . ILE A 1 659 ? 7.497 13.485 -2.460 1.00 72.94 659 ILE A N 1
ATOM 5228 C CA . ILE A 1 659 ? 6.675 12.965 -3.563 1.00 72.94 659 ILE A CA 1
ATOM 5229 C C . ILE A 1 659 ? 5.743 14.047 -4.086 1.00 72.94 659 ILE A C 1
ATOM 5231 O O . ILE A 1 659 ? 4.839 14.500 -3.374 1.00 72.94 659 ILE A O 1
ATOM 5235 N N . PHE A 1 660 ? 5.885 14.335 -5.374 1.00 84.50 660 PHE A N 1
ATOM 5236 C CA . PHE A 1 660 ? 5.002 15.212 -6.128 1.00 84.50 660 PHE A CA 1
ATOM 5237 C C . PHE A 1 660 ? 4.269 14.404 -7.195 1.00 84.50 660 PHE A C 1
ATOM 5239 O O . PHE A 1 660 ? 4.899 13.763 -8.030 1.00 84.50 660 PHE A O 1
ATOM 5246 N N . ASP A 1 661 ? 2.934 14.436 -7.176 1.00 90.75 661 ASP A N 1
ATOM 5247 C CA . ASP A 1 661 ? 2.131 13.791 -8.222 1.00 90.75 661 ASP A CA 1
ATOM 5248 C C . ASP A 1 661 ? 1.590 14.843 -9.181 1.00 90.75 661 ASP A C 1
ATOM 5250 O O . ASP A 1 661 ? 0.973 15.822 -8.754 1.00 90.75 661 ASP A O 1
ATOM 5254 N N . LEU A 1 662 ? 1.739 14.577 -10.469 1.00 94.69 662 LEU A N 1
ATOM 5255 C CA . LEU A 1 662 ? 1.049 15.251 -11.552 1.00 94.69 662 LEU A CA 1
ATOM 5256 C C . LEU A 1 662 ? 0.034 14.279 -12.159 1.00 94.69 662 LEU A C 1
ATOM 5258 O O . LEU A 1 662 ? 0.405 13.259 -12.742 1.00 94.69 662 LEU A O 1
ATOM 5262 N N . ASP A 1 663 ? -1.249 14.583 -11.998 1.00 95.62 663 ASP A N 1
ATOM 5263 C CA . ASP A 1 663 ? -2.338 13.868 -12.657 1.00 95.62 663 ASP A CA 1
ATOM 5264 C C . ASP A 1 663 ? -2.640 14.538 -14.001 1.00 95.62 663 ASP A C 1
ATOM 5266 O O . ASP A 1 663 ? -2.908 15.735 -14.046 1.00 95.62 663 ASP A O 1
ATOM 5270 N N . VAL A 1 664 ? -2.652 13.772 -15.089 1.00 97.50 664 VAL A N 1
ATOM 5271 C CA . VAL A 1 664 ? -3.118 14.211 -16.410 1.00 97.50 664 VAL A CA 1
ATOM 5272 C C . VAL A 1 664 ? -4.176 13.248 -16.936 1.00 97.50 664 VAL A C 1
ATOM 5274 O O . VAL A 1 664 ? -4.126 12.041 -16.688 1.00 97.50 664 VAL A O 1
ATOM 5277 N N . TRP A 1 665 ? -5.142 13.766 -17.687 1.00 97.50 665 TRP A N 1
ATOM 5278 C CA . TRP A 1 665 ? -6.165 12.956 -18.347 1.00 97.50 665 TRP A CA 1
ATOM 5279 C C . TRP A 1 665 ? -5.870 12.885 -19.844 1.00 97.50 665 TRP A C 1
ATOM 5281 O O . TRP A 1 665 ? -5.995 13.878 -20.563 1.00 97.50 665 TRP A O 1
ATOM 5291 N N . VAL A 1 666 ? -5.458 11.703 -20.304 1.00 97.06 666 VAL A N 1
ATOM 5292 C CA . VAL A 1 666 ? -5.034 11.439 -21.682 1.00 97.06 666 VAL A CA 1
ATOM 5293 C C . VAL A 1 666 ? -6.219 10.927 -22.496 1.00 97.06 666 VAL A C 1
ATOM 5295 O O . VAL A 1 666 ? -6.663 9.790 -22.325 1.00 97.06 666 VAL A O 1
ATOM 5298 N N . GLY A 1 667 ? -6.735 11.767 -23.391 1.00 94.88 667 GLY A N 1
ATOM 5299 C CA . GLY A 1 667 ? -7.831 11.434 -24.301 1.00 94.88 667 GLY A CA 1
ATOM 5300 C C . GLY A 1 667 ? -7.375 11.103 -25.721 1.00 94.88 667 GLY A C 1
ATOM 5301 O O . GLY A 1 667 ? -6.183 11.065 -26.031 1.00 94.88 667 GLY A O 1
ATOM 5302 N N . CYS A 1 668 ? -8.350 10.917 -26.610 1.00 91.69 668 CYS A N 1
ATOM 5303 C CA . CYS A 1 668 ? -8.145 10.743 -28.046 1.00 91.69 668 CYS A CA 1
ATOM 5304 C C . CYS A 1 668 ? -8.807 11.900 -28.816 1.00 91.69 668 CYS A C 1
ATOM 5306 O O . CYS A 1 668 ? -10.017 12.103 -28.715 1.00 91.69 668 CYS A O 1
ATOM 5308 N N . GLY A 1 669 ? -8.019 12.675 -29.566 1.00 83.69 669 GLY A N 1
ATOM 5309 C CA . GLY A 1 669 ? -8.514 13.757 -30.421 1.00 83.69 669 GLY A CA 1
ATOM 5310 C C . GLY A 1 669 ? -9.105 13.252 -31.743 1.00 83.69 669 GLY A C 1
ATOM 5311 O O . GLY A 1 669 ? -8.983 12.079 -32.093 1.00 83.69 669 GLY A O 1
ATOM 5312 N N . GLY A 1 670 ? -9.694 14.154 -32.538 1.00 74.56 670 GLY A N 1
ATOM 5313 C CA . GLY A 1 670 ? -10.338 13.808 -33.820 1.00 74.56 670 GLY A CA 1
ATOM 5314 C C . GLY A 1 670 ? -9.413 13.169 -34.871 1.00 74.56 670 GLY A C 1
ATOM 5315 O O . GLY A 1 670 ? -9.891 12.505 -35.783 1.00 74.56 670 GLY A O 1
ATOM 5316 N N . SER A 1 671 ? -8.093 13.326 -34.728 1.00 74.62 671 SER A N 1
ATOM 5317 C CA . SER A 1 671 ? -7.063 12.699 -35.572 1.00 74.62 671 SER A CA 1
ATOM 5318 C C . SER A 1 671 ? -6.530 11.367 -35.024 1.00 74.62 671 SER A C 1
ATOM 5320 O O . SER A 1 671 ? -5.581 10.818 -35.576 1.00 74.62 671 SER A O 1
ATOM 5322 N N . GLY A 1 672 ? -7.081 10.858 -33.916 1.00 74.75 672 GLY A N 1
ATOM 5323 C CA . GLY A 1 672 ? -6.577 9.669 -33.222 1.00 74.75 672 GLY A CA 1
ATOM 5324 C C . GLY A 1 672 ? -5.380 9.927 -32.296 1.00 74.75 672 GLY A C 1
ATOM 5325 O O . GLY A 1 672 ? -5.000 9.035 -31.540 1.00 74.75 672 GLY A O 1
ATOM 5326 N N . LYS A 1 673 ? -4.796 11.135 -32.322 1.00 84.50 673 LYS A N 1
ATOM 5327 C CA . LYS A 1 673 ? -3.660 11.524 -31.470 1.00 84.50 673 LYS A CA 1
ATOM 5328 C C . LYS A 1 673 ? -4.073 11.712 -30.007 1.00 84.50 673 LYS A C 1
ATOM 5330 O O . LYS A 1 673 ? -5.230 12.033 -29.726 1.00 84.50 673 LYS A O 1
ATOM 5335 N N . ALA A 1 674 ? -3.121 11.528 -29.088 1.00 88.94 674 ALA A N 1
ATOM 5336 C CA . ALA A 1 674 ? -3.335 11.850 -27.680 1.00 88.94 674 ALA A CA 1
ATOM 5337 C C . ALA A 1 674 ? -3.599 13.350 -27.509 1.00 88.94 674 ALA A C 1
ATOM 5339 O O . ALA A 1 674 ? -2.992 14.177 -28.190 1.00 88.94 674 ALA A O 1
ATOM 5340 N N . VAL A 1 675 ? -4.511 13.688 -26.603 1.00 93.94 675 VAL A N 1
ATOM 5341 C CA . VAL A 1 675 ? -4.812 15.072 -26.224 1.00 93.94 675 VAL A CA 1
ATOM 5342 C C . VAL A 1 675 ? -4.881 15.186 -24.708 1.00 93.94 675 VAL A C 1
ATOM 5344 O O . VAL A 1 675 ? -5.370 14.273 -24.038 1.00 93.94 675 VAL A O 1
ATOM 5347 N N . LEU A 1 676 ? -4.412 16.314 -24.180 1.00 95.94 676 LEU A N 1
ATOM 5348 C CA . LEU A 1 676 ? -4.585 16.674 -22.780 1.00 95.94 676 LEU A CA 1
ATOM 5349 C C . LEU A 1 676 ? -6.036 17.120 -22.553 1.00 95.94 676 LEU A C 1
ATOM 5351 O O . LEU A 1 676 ? -6.472 18.121 -23.118 1.00 95.94 676 LEU A O 1
ATOM 5355 N N . LEU A 1 677 ? -6.792 16.373 -21.747 1.00 95.50 677 LEU A N 1
ATOM 5356 C CA . LEU A 1 677 ? -8.166 16.733 -21.368 1.00 95.50 677 LEU A CA 1
ATOM 5357 C C . LEU A 1 677 ? -8.214 17.638 -20.129 1.00 95.50 677 LEU A C 1
ATOM 5359 O O . LEU A 1 677 ? -9.189 18.354 -19.918 1.00 95.50 677 LEU A O 1
ATOM 5363 N N . GLY A 1 678 ? -7.169 17.585 -19.308 1.00 96.12 678 GLY A N 1
ATOM 5364 C CA . GLY A 1 678 ? -7.008 18.351 -18.079 1.00 96.12 678 GLY A CA 1
ATOM 5365 C C . GLY A 1 678 ? -5.805 17.840 -17.295 1.00 96.12 678 GLY A C 1
ATOM 5366 O O . GLY A 1 678 ? -5.294 16.754 -17.590 1.00 96.12 678 GLY A O 1
ATOM 5367 N N . PHE A 1 679 ? -5.359 18.610 -16.305 1.00 96.44 679 PHE A N 1
ATOM 5368 C CA . PHE A 1 679 ? -4.306 18.199 -15.382 1.00 96.44 679 PHE A CA 1
ATOM 5369 C C . PHE A 1 679 ? -4.499 18.798 -13.990 1.00 96.44 679 PHE A C 1
ATOM 5371 O O . PHE A 1 679 ? -5.199 19.796 -13.818 1.00 96.44 679 PHE A O 1
ATOM 5378 N N . GLU A 1 680 ? -3.861 18.179 -13.002 1.00 92.31 680 GLU A N 1
ATOM 5379 C CA . GLU A 1 680 ? -3.795 18.664 -11.632 1.00 92.31 680 GLU A CA 1
ATOM 5380 C C . GLU A 1 680 ? -2.424 18.355 -11.012 1.00 92.31 680 GLU A C 1
ATOM 5382 O O . GLU A 1 680 ? -1.954 17.217 -11.042 1.00 92.31 680 GLU A O 1
ATOM 5387 N N . GLY A 1 681 ? -1.800 19.364 -10.402 1.00 89.25 681 GLY A N 1
ATOM 5388 C CA . GLY A 1 681 ? -0.465 19.273 -9.805 1.00 89.25 681 GLY A CA 1
ATOM 5389 C C . GLY A 1 681 ? 0.633 19.916 -10.646 1.00 89.25 681 GLY A C 1
ATOM 5390 O O . GLY A 1 681 ? 0.300 20.659 -11.563 1.00 89.25 681 GLY A O 1
ATOM 5391 N N . PRO A 1 682 ? 1.918 19.708 -10.301 1.00 90.06 682 PRO A N 1
ATOM 5392 C CA . PRO A 1 682 ? 2.423 18.749 -9.304 1.00 90.06 682 PRO A CA 1
ATOM 5393 C C . PRO A 1 682 ? 1.982 19.054 -7.858 1.00 90.06 682 PRO A C 1
ATOM 5395 O O . PRO A 1 682 ? 2.148 20.178 -7.393 1.00 90.06 682 PRO A O 1
ATOM 5398 N N . ARG A 1 683 ? 1.386 18.095 -7.138 1.00 83.88 683 ARG A N 1
ATOM 5399 C CA . ARG A 1 683 ? 0.897 18.251 -5.745 1.00 83.88 683 ARG A CA 1
ATOM 5400 C C . ARG A 1 683 ? 1.705 17.406 -4.774 1.00 83.88 683 ARG A C 1
ATOM 5402 O O . ARG A 1 683 ? 1.929 16.227 -5.053 1.00 83.88 683 ARG A O 1
ATOM 5409 N N . GLU A 1 684 ? 2.043 17.947 -3.610 1.00 75.25 684 GLU A N 1
ATOM 5410 C CA . GLU A 1 684 ? 2.652 17.165 -2.524 1.00 75.25 684 GLU A CA 1
ATOM 5411 C C . GLU A 1 684 ? 1.633 16.189 -1.897 1.00 75.25 684 GLU A C 1
ATOM 5413 O O . GLU A 1 684 ? 0.427 16.442 -1.896 1.00 75.25 684 GLU A O 1
ATOM 5418 N N . GLU A 1 685 ? 2.099 15.064 -1.335 1.00 63.66 685 GLU A N 1
ATOM 5419 C CA . GLU A 1 685 ? 1.278 14.069 -0.613 1.00 63.66 685 GLU A CA 1
ATOM 5420 C C . GLU A 1 685 ? 0.355 14.662 0.463 1.00 63.66 685 GLU A C 1
ATOM 5422 O O . GLU A 1 685 ? -0.749 14.149 0.674 1.00 63.66 685 GLU A O 1
ATOM 5427 N N . SER A 1 686 ? 0.820 15.706 1.150 1.00 57.94 686 SER A N 1
ATOM 5428 C CA . SER A 1 686 ? 0.187 16.317 2.321 1.00 57.94 686 SER A CA 1
ATOM 5429 C C . SER A 1 686 ? -0.928 17.312 1.978 1.00 57.94 686 SER A C 1
ATOM 5431 O O . SER A 1 686 ? -1.708 17.661 2.870 1.00 57.94 686 SER A O 1
ATOM 5433 N N . GLU A 1 687 ? -1.044 17.736 0.715 1.00 69.19 687 GLU A N 1
ATOM 5434 C CA . GLU A 1 687 ? -2.033 18.728 0.290 1.00 69.19 687 GLU A CA 1
ATOM 5435 C C . GLU A 1 687 ? -3.470 18.261 0.570 1.00 69.19 687 GLU A C 1
ATOM 5437 O O . GLU A 1 687 ? -3.827 17.098 0.359 1.00 69.19 687 GLU A O 1
ATOM 5442 N N . GLU A 1 688 ? -4.321 19.179 1.043 1.00 65.81 688 GLU A N 1
ATOM 5443 C CA . GLU A 1 688 ? -5.656 18.859 1.568 1.00 65.81 688 GLU A CA 1
ATOM 5444 C C . GLU A 1 688 ? -6.532 18.106 0.556 1.00 65.81 688 GLU A C 1
ATOM 5446 O O . GLU A 1 688 ? -7.128 17.081 0.903 1.00 65.81 688 GLU A O 1
ATOM 5451 N N . GLY A 1 689 ? -6.569 18.566 -0.702 1.00 69.12 689 GLY A N 1
ATOM 5452 C CA . GLY A 1 689 ? -7.335 17.928 -1.778 1.00 69.12 689 GLY A CA 1
ATOM 5453 C C . GLY A 1 689 ? -6.902 16.480 -2.012 1.00 69.12 689 GLY A C 1
ATOM 5454 O O . GLY A 1 689 ? -7.726 15.562 -1.961 1.00 69.12 689 GLY A O 1
ATOM 5455 N N . ARG A 1 690 ? -5.589 16.248 -2.129 1.00 68.50 690 ARG A N 1
ATOM 5456 C CA . ARG A 1 690 ? -5.000 14.914 -2.315 1.00 68.50 690 ARG A CA 1
ATOM 5457 C C . ARG A 1 690 ? -5.247 14.012 -1.113 1.00 68.50 690 ARG A C 1
ATOM 5459 O O . ARG A 1 690 ? -5.613 12.841 -1.271 1.00 68.50 690 ARG A O 1
ATOM 5466 N N . ARG A 1 691 ? -5.076 14.541 0.100 1.00 64.69 691 ARG A N 1
ATOM 5467 C CA . ARG A 1 691 ? -5.362 13.808 1.332 1.00 64.69 691 ARG A CA 1
ATOM 5468 C C . ARG A 1 691 ? -6.821 13.372 1.333 1.00 64.69 691 ARG A C 1
ATOM 5470 O O . ARG A 1 691 ? -7.074 12.176 1.470 1.00 64.69 691 ARG A O 1
ATOM 5477 N N . ARG A 1 692 ? -7.757 14.297 1.093 1.00 64.62 692 ARG A N 1
ATOM 5478 C CA . ARG A 1 692 ? -9.206 14.046 1.050 1.00 64.62 692 ARG A CA 1
ATOM 5479 C C . ARG A 1 692 ? -9.577 13.002 -0.001 1.00 64.62 692 ARG A C 1
ATOM 5481 O O . ARG A 1 692 ? -10.253 12.037 0.348 1.00 64.62 692 ARG A O 1
ATOM 5488 N N . GLU A 1 693 ? -9.088 13.114 -1.235 1.00 67.50 693 GLU A N 1
ATOM 5489 C CA . GLU A 1 693 ? -9.294 12.107 -2.289 1.00 67.50 693 GLU A CA 1
ATOM 5490 C C . GLU A 1 693 ? -8.842 10.710 -1.845 1.00 67.50 693 GLU A C 1
ATOM 5492 O O . GLU A 1 693 ? -9.583 9.730 -1.978 1.00 67.50 693 GLU A O 1
ATOM 5497 N N . LYS A 1 694 ? -7.643 10.608 -1.256 1.00 66.50 694 LYS A N 1
ATOM 5498 C CA . LYS A 1 694 ? -7.122 9.339 -0.732 1.00 66.50 694 LYS A CA 1
ATOM 5499 C C . LYS A 1 694 ? -7.949 8.791 0.419 1.00 66.50 694 LYS A C 1
ATOM 5501 O O . LYS A 1 694 ? -7.930 7.577 0.615 1.00 66.50 694 LYS A O 1
ATOM 5506 N N . LEU A 1 695 ? -8.620 9.633 1.203 1.00 58.88 695 LEU A N 1
ATOM 5507 C CA . LEU A 1 695 ? -9.509 9.168 2.268 1.00 58.88 695 LEU A CA 1
ATOM 5508 C C . LEU A 1 695 ? -10.815 8.627 1.687 1.00 58.88 695 LEU A C 1
ATOM 5510 O O . LEU A 1 695 ? -11.236 7.533 2.057 1.00 58.88 695 LEU A O 1
ATOM 5514 N N . VAL A 1 696 ? -11.414 9.366 0.751 1.00 58.19 696 VAL A N 1
ATOM 5515 C CA . VAL A 1 696 ? -12.707 9.041 0.133 1.00 58.19 696 VAL A CA 1
ATOM 5516 C C . VAL A 1 696 ? -12.619 7.792 -0.746 1.00 58.19 696 VAL A C 1
ATOM 5518 O O . VAL A 1 696 ? -13.514 6.953 -0.719 1.00 58.19 696 VAL A O 1
ATOM 5521 N N . GLY A 1 697 ? -11.528 7.624 -1.500 1.00 58.59 697 GLY A N 1
ATOM 5522 C CA . GLY A 1 697 ? -11.366 6.518 -2.450 1.00 58.59 697 GLY A CA 1
ATOM 5523 C C . GLY A 1 697 ? -11.005 5.158 -1.835 1.00 58.59 697 GLY A C 1
ATOM 5524 O O . GLY A 1 697 ? -10.931 4.160 -2.557 1.00 58.59 697 GLY A O 1
ATOM 5525 N N . ARG A 1 698 ? -10.745 5.069 -0.523 1.00 60.59 698 ARG A N 1
ATOM 5526 C CA . ARG A 1 698 ? -10.374 3.797 0.121 1.00 60.59 698 ARG A CA 1
ATOM 5527 C C . ARG A 1 698 ? -11.606 2.919 0.331 1.00 60.59 698 ARG A C 1
ATOM 5529 O O . ARG A 1 698 ? -12.508 3.257 1.088 1.00 60.59 698 ARG A O 1
ATOM 5536 N N . ARG A 1 699 ? -11.584 1.717 -0.257 1.00 53.66 699 ARG A N 1
ATOM 5537 C CA . ARG A 1 699 ? -12.630 0.679 -0.118 1.00 53.66 699 ARG A CA 1
ATOM 5538 C C . ARG A 1 699 ? -12.766 0.098 1.305 1.00 53.66 699 ARG A C 1
ATOM 5540 O O . ARG A 1 699 ? -13.631 -0.737 1.542 1.00 53.66 699 ARG A O 1
ATOM 5547 N N . TRP A 1 700 ? -11.931 0.524 2.254 1.00 53.69 700 TRP A N 1
ATOM 5548 C CA . TRP A 1 700 ? -11.799 -0.069 3.595 1.00 53.69 700 TRP A CA 1
ATOM 5549 C C . TRP A 1 700 ? -12.999 0.184 4.515 1.00 53.69 700 TRP A C 1
ATOM 5551 O O . TRP A 1 700 ? -13.134 -0.458 5.548 1.00 53.69 700 TRP A O 1
ATOM 5561 N N . PHE A 1 701 ? -13.912 1.072 4.124 1.00 48.03 701 PHE A N 1
ATOM 5562 C CA . PHE A 1 701 ? -15.125 1.364 4.887 1.00 48.03 701 PHE A CA 1
ATOM 5563 C C . PHE A 1 701 ? -16.303 0.416 4.602 1.00 48.03 701 PHE A C 1
ATOM 5565 O O . PHE A 1 701 ? -17.423 0.666 5.053 1.00 48.03 701 PHE A O 1
ATOM 5572 N N . GLY A 1 702 ? -16.072 -0.667 3.853 1.00 39.72 702 GLY A N 1
ATOM 5573 C CA . GLY A 1 702 ? -17.149 -1.400 3.199 1.00 39.72 702 GLY A CA 1
ATOM 5574 C C . GLY A 1 702 ? -17.705 -0.574 2.038 1.00 39.72 702 GLY A C 1
ATOM 5575 O O . GLY A 1 702 ? -17.639 0.655 2.015 1.00 39.72 702 GLY A O 1
ATOM 5576 N N . SER A 1 703 ? -18.219 -1.241 1.015 1.00 35.47 703 SER A N 1
ATOM 5577 C CA . SER A 1 703 ? -18.873 -0.594 -0.123 1.00 35.47 703 SER A CA 1
ATOM 5578 C C . SER A 1 703 ? -20.020 0.313 0.358 1.00 35.47 703 SER A C 1
ATOM 5580 O O . SER A 1 703 ? -21.100 -0.197 0.653 1.00 35.47 703 SER A O 1
ATOM 5582 N N . GLY A 1 704 ? -19.817 1.633 0.482 1.00 36.62 704 GLY A N 1
ATOM 5583 C CA . GLY A 1 704 ? -20.923 2.515 0.882 1.00 36.62 704 GLY A CA 1
ATOM 5584 C C . GLY A 1 704 ? -20.647 3.954 1.321 1.00 36.62 704 GLY A C 1
ATOM 5585 O O . GLY A 1 704 ? -21.610 4.710 1.403 1.00 36.62 704 GLY A O 1
ATOM 5586 N N . LEU A 1 705 ? -19.410 4.394 1.578 1.00 36.31 705 LEU A N 1
ATOM 5587 C CA . LEU A 1 705 ? -19.172 5.793 1.975 1.00 36.31 705 LEU A CA 1
ATOM 5588 C C . LEU A 1 705 ? -19.191 6.736 0.753 1.00 36.31 705 LEU A C 1
ATOM 5590 O O . LEU A 1 705 ? -18.163 7.217 0.288 1.00 36.31 705 LEU A O 1
ATOM 5594 N N . ARG A 1 706 ? -20.390 7.014 0.222 1.00 30.33 706 ARG A N 1
ATOM 5595 C CA . ARG A 1 706 ? -20.653 8.269 -0.496 1.00 30.33 706 ARG A CA 1
ATOM 5596 C C . ARG A 1 706 ? -20.804 9.350 0.573 1.00 30.33 706 ARG A C 1
ATOM 5598 O O . ARG A 1 706 ? -21.853 9.436 1.205 1.00 30.33 706 ARG A O 1
ATOM 5605 N N . LEU A 1 707 ? -19.756 10.133 0.819 1.00 32.47 707 LEU A N 1
ATOM 5606 C CA . LEU A 1 707 ? -19.926 11.395 1.537 1.00 32.47 707 LEU A CA 1
ATOM 5607 C C . LEU A 1 707 ? -20.797 12.289 0.644 1.00 32.47 707 LEU A C 1
ATOM 5609 O O . LEU A 1 707 ? -20.438 12.531 -0.507 1.00 32.47 707 LEU A O 1
ATOM 5613 N N . GLY A 1 708 ? -21.971 12.685 1.141 1.00 27.19 708 GLY A N 1
ATOM 5614 C CA . GLY A 1 708 ? -22.775 13.724 0.501 1.00 27.19 708 GLY A CA 1
ATOM 5615 C C . GLY A 1 708 ? -21.930 14.989 0.352 1.00 27.19 708 GLY A C 1
ATOM 5616 O O . GLY A 1 708 ? -21.144 15.290 1.253 1.00 27.19 708 GLY A O 1
ATOM 5617 N N . GLY A 1 709 ? -22.038 15.618 -0.820 1.00 27.30 709 GLY A N 1
ATOM 5618 C CA . GLY A 1 709 ? -21.280 16.811 -1.205 1.00 27.30 709 GLY A CA 1
ATOM 5619 C C . GLY A 1 709 ? -21.477 17.999 -0.281 1.00 27.30 709 GLY A C 1
ATOM 5620 O O . GLY A 1 709 ? -22.525 18.051 0.403 1.00 27.30 709 GLY A O 1
#

Sequence (709 aa):
MTNVQTVQIVFGHPRLSEALLRCFFDQDRPTKIKHLWLENVRILEGTEIEIQDHKYGLPKHLNFHGLKSLRFRRLPMETVQQAHGQTGLNPAYFNHARGNRSTELQNGFGGQYLTNTVAVGAELVSGQEQVEQVMEATESPDEPVPFQNLMGPAHKFDDAIYAAVSGQVALPAEVLAAAEPSHHRRSILAYQAPWYLPVQELPPEEARMFRQLFRANGPTAGKTALALLGSAKDTLTSLTLDWAMTAPDESSMNREDYEGWLRWYLQLFDLRFPSLQVFQYRNAIVDKSMLPSGLFLLDHSNLSSADYPEKRPLTGQPRSTVFDMGLKPLEFIEAHPKLKCLAWPMDQFFAPHPRHDIEGRVQMVISRLATMLVDLRVDACYCGMGEPHSDNYSPGWETEDTLSRRRFIAEFAAEMRTVTSIKIEGGIPLDERRETIRALRHCKLEKIVFIGTCSTIGNTWGAGGTDGTLTDDERDFLEEEDETFIKEIIKRAPVAPNLDLPFRPDYGWRGRPPMTYTIAAYHGASIRELKFCGYKGAPDLFNPSHLAESLLDPLLHFPRLEALTLSLKLDTSHGNATHDDSVIASWLAPRNPTTTALVAAPGSAPPDSWARQLEYFEPEYLAWTAVWFAQDFLSAEARRQPGGVRFRASFCMGDWGGIFDLDVWVGCGGSGKAVLLGFEGPREESEEGRRREKLVGRRWFGSGLRLGG

Secondary structure (DSSP, 8-state):
--S--EEEEES--HHHHHHHHHHHHBTT-SSPP-EEEEES---HHHH-SB-S--TT---SBB--TT--EEEEEEEE-----PPS------GGG----S-SS-EEEE-SSS-EEEE-TT-HHHHHHHHHHHHHHHHHHTTSTT---HHHHHTHHHHHHHHHHHHHHHTTS---HHHHHHH-S-HHHHHHHHHS-TTS--GGGS-HHHHHHHHHHTSSS-THHHHHHHHHHHHHTTT-SEEEEEEEE-S--TTT--HHHHHHHHHHHHHHHH---TT--EEEEE--SSGGGPPPTT--TTS-EEE-GGGS-----SSS------EEEETHHHHHHHH-TT--EEEEEGGGSS-SS--TTSHHHHHHHHHHHHHH--EEEEEE--BTTBPPPTT-S-TT---HHHHHHHHIIIIIGGG-SS--EEEEEES--HHHHHHHHHHTTTS---EEEEE-SB-TT---S-GGGTTS---HHHHTTPPPP-HHHHHHHTTSPPPPP-TTSPP-----STTS--HHHHHHHHHTTT--EEEEE--BTPPBSSS--HHHHHHHGGGGG-TT--EEEEEEB---EETTEE-HHHHHHHHHGGG-TT--PPPPPTT-S-TTSHHHHGGGGSHHHHHHHHHHHHTTTS-HHHHTSTT-EEEEEEEEETTTTEEEEEEEEEEE-TTS-EEEEEEEEEEETT-HHHHHHHHHT-GGG-TT-----

Foldseek 3Di:
DQAAQEDEAALHAAVVLLQCLQQQFAPPRPDHHAYYYYHLAAPQNSQFQADPDDLVPGRGGGFLANHAAYAYYQAAQEAAFDDPDDPDPDPLQFQFAAAFFQDQGRNNLLFTDRDGPGRVVSSVSRLVVLVVVVVVVVVPPPDLCSLLVRNVVSLVVLVVVCVVVVVPDPDPPSVVVVSPDDSSVVSVCSQDVPRPDDLVPDDPVVSVVVSRQSRHHGLCSLVSVLVSCQSHQANYAEDYYHLHQLDDDLVGDDPVSVVSSVVSVLSVLPGFRANHAYDAQDADLDPRRDHQPQQAQLEWRWHWPVVRPDPDDPDDDDDTDTPGSGCSNLSSLVRHLNYAAYHDALLRHYWLDDDPPCVVSSVVSLLSCQVRHAEYEYEDHAPRNWADEFPPADVPRDDRSRSSNVCCLQPRLLSHQAYAEYEYEHRQYLLSVLSSLVSNLNYQHAYYAYAIQAWSQAAQCADLNVNDDDDPSLSPPHYHAQLVLLVVPLVDQQAADDPVDRRDRDTDHYNDYTRLSSCLNRHQARYAEYHTHHARRFAALVDGHPSNCSSLQSLQSRLNHAEYEGEHEYAQDADHDRDLVVLVCVQCQVVDPPRPDDDDDQPPDDPRDSNNVSVCSPLVNSLVSQLVVCQNRHHLNQQAPVQHHWYWYWYQTHPSGHIFIKTWGWHADPVRGTDTPDIDDSDRCPDPVNVVCVVQPDCSSPPDPPDDD

pLDDT: mean 75.48, std 21.36, range [27.19, 98.69]